Protein AF-0000000072076679 (afdb_homodimer)

Organism: Scandinavium goeteborgense (NCBI:txid1851514)

Solvent-accessible surface area (backbone atoms only — not comparable to full-atom values): 30487 Å² total; per-residue (Å²): 136,85,80,49,72,66,34,44,50,46,48,55,37,23,62,75,61,26,24,54,64,56,26,11,64,75,67,74,43,52,48,67,55,41,51,47,36,43,50,50,49,25,59,75,69,73,44,69,40,55,42,76,56,87,90,35,47,38,72,35,74,55,28,60,63,41,46,55,54,42,52,28,50,52,51,51,52,50,47,60,63,27,70,78,35,90,63,51,61,70,43,38,39,28,17,11,53,71,46,38,30,68,47,42,28,55,41,50,32,58,49,34,72,78,38,72,82,52,52,70,46,54,41,62,41,42,24,49,57,28,52,51,33,25,72,66,62,73,32,65,35,22,36,30,45,42,89,68,82,55,86,61,45,44,66,40,83,72,43,82,44,46,48,38,41,34,30,21,71,84,39,69,65,71,65,64,83,56,43,58,67,59,58,10,70,38,36,29,43,40,54,34,90,56,26,24,64,34,55,48,42,46,63,76,45,49,70,71,26,74,78,54,37,81,61,44,59,32,76,42,72,60,28,48,53,38,22,19,52,52,64,60,28,32,36,70,42,48,46,81,78,45,42,67,37,48,74,72,49,60,27,35,77,52,72,64,93,59,77,84,49,67,46,52,26,24,39,33,29,32,68,64,56,69,81,46,70,52,53,53,53,53,52,55,55,64,66,121,133,86,80,48,72,64,33,43,52,46,46,55,37,24,62,75,60,26,24,55,63,55,26,9,65,75,67,73,43,50,48,67,55,38,50,47,36,44,50,50,48,24,58,76,70,72,44,68,39,56,42,76,55,86,89,34,47,39,70,35,74,57,28,60,64,43,45,55,56,43,52,29,50,53,50,52,50,51,46,58,61,28,71,79,35,91,63,54,63,70,44,38,38,27,18,12,52,70,45,35,29,68,47,42,28,55,40,49,33,58,49,34,73,78,38,71,82,50,51,72,45,55,41,61,41,42,23,49,56,28,53,51,34,24,72,66,63,73,32,66,34,23,37,29,45,43,89,69,82,54,86,61,45,43,66,40,83,72,44,82,44,46,48,40,42,35,30,22,69,84,39,70,64,72,64,65,82,56,43,60,68,60,57,10,70,38,34,30,42,41,54,35,91,54,27,24,64,34,55,49,42,46,63,77,45,50,72,69,24,73,78,54,38,80,60,43,58,32,76,40,70,60,29,46,52,38,24,18,51,52,64,60,28,31,37,69,45,47,45,81,79,44,42,68,37,49,74,72,48,57,27,35,78,52,73,64,92,59,76,85,49,65,45,50,26,24,38,33,29,32,66,67,56,68,80,45,70,53,51,52,55,52,51,56,56,64,67,120

Structure (mmCIF, N/CA/C/O backbone):
data_AF-0000000072076679-model_v1
#
loop_
_entity.id
_entity.type
_entity.pdbx_description
1 polymer 'DNA-binding transcriptional LysR family regulator'
#
loop_
_atom_site.group_PDB
_atom_site.id
_atom_site.type_symbol
_atom_site.label_atom_id
_atom_site.label_alt_id
_atom_site.label_comp_id
_atom_site.label_asym_id
_atom_site.label_entity_id
_atom_site.label_seq_id
_atom_site.pdbx_PDB_ins_code
_atom_site.Cartn_x
_atom_site.Cartn_y
_atom_site.Cartn_z
_atom_site.occupancy
_atom_site.B_iso_or_equiv
_atom_site.auth_seq_id
_atom_site.auth_comp_id
_atom_site.auth_asym_id
_atom_site.auth_atom_id
_atom_site.pdbx_PDB_model_num
ATOM 1 N N . MET A 1 1 ? 40.096 22.362 -7.367 1 46.12 1 MET A N 1
ATOM 2 C CA . MET A 1 1 ? 38.741 22.117 -6.881 1 46.12 1 MET A CA 1
ATOM 3 C C . MET A 1 1 ? 38.744 21.083 -5.76 1 46.12 1 MET A C 1
ATOM 5 O O . MET A 1 1 ? 39.284 19.987 -5.921 1 46.12 1 MET A O 1
ATOM 9 N N . HIS A 1 2 ? 38.672 21.512 -4.499 1 78.72 2 HIS A N 1
ATOM 10 C CA . HIS A 1 2 ? 39.09 20.744 -3.331 1 78.72 2 HIS A CA 1
ATOM 11 C C . HIS A 1 2 ? 37.897 20.078 -2.653 1 78.72 2 HIS A C 1
ATOM 13 O O . HIS A 1 2 ? 37.918 19.841 -1.443 1 78.72 2 HIS A O 1
ATOM 19 N N . ILE A 1 3 ? 36.894 19.912 -3.435 1 84.89 3 ILE A N 1
ATOM 20 C CA . ILE A 1 3 ? 35.73 19.278 -2.827 1 84.89 3 ILE A CA 1
ATOM 21 C C . ILE A 1 3 ? 36.02 17.8 -2.574 1 84.89 3 ILE A C 1
ATOM 23 O O . ILE A 1 3 ? 36.588 17.117 -3.43 1 84.89 3 ILE A O 1
ATOM 27 N N . THR A 1 4 ? 35.729 17.327 -1.39 1 87.14 4 THR A N 1
ATOM 28 C CA . THR A 1 4 ? 36.003 15.942 -1.02 1 87.14 4 THR A CA 1
ATOM 29 C C . THR A 1 4 ? 34.719 15.118 -1.025 1 87.14 4 THR A C 1
ATOM 31 O O . THR A 1 4 ? 33.62 15.67 -0.947 1 87.14 4 THR A O 1
ATOM 34 N N . LEU A 1 5 ? 34.908 13.764 -1.071 1 88.22 5 LEU A N 1
ATOM 35 C CA . LEU A 1 5 ? 33.774 12.85 -0.983 1 88.22 5 LEU A CA 1
ATOM 36 C C . LEU A 1 5 ? 33.074 12.981 0.365 1 88.22 5 LEU A C 1
ATOM 38 O O . LEU A 1 5 ? 31.847 12.885 0.444 1 88.22 5 LEU A O 1
ATOM 42 N N . ARG A 1 6 ? 33.818 13.285 1.35 1 88.87 6 ARG A N 1
ATOM 43 C CA . ARG A 1 6 ? 33.268 13.429 2.695 1 88.87 6 ARG A CA 1
ATOM 44 C C . ARG A 1 6 ? 32.334 14.632 2.779 1 88.87 6 ARG A C 1
ATOM 46 O O . ARG A 1 6 ? 31.28 14.562 3.413 1 88.87 6 ARG A O 1
ATOM 53 N N . GLN A 1 7 ? 32.713 15.64 2.134 1 90.31 7 GLN A N 1
ATOM 54 C CA . GLN A 1 7 ? 31.872 16.832 2.111 1 90.31 7 GLN A CA 1
ATOM 55 C C . GLN A 1 7 ? 30.552 16.56 1.395 1 90.31 7 GLN A C 1
ATOM 57 O O . GLN A 1 7 ? 29.492 16.996 1.85 1 90.31 7 GLN A O 1
ATOM 62 N N . LEU A 1 8 ? 30.664 15.821 0.334 1 90.63 8 LEU A N 1
ATOM 63 C CA . LEU A 1 8 ? 29.468 15.469 -0.424 1 90.63 8 LEU A CA 1
ATOM 64 C C . LEU A 1 8 ? 28.572 14.532 0.379 1 90.63 8 LEU A C 1
ATOM 66 O O . LEU A 1 8 ? 27.345 14.656 0.341 1 90.63 8 LEU A O 1
ATOM 70 N N . GLU A 1 9 ? 29.093 13.648 1.13 1 92.21 9 GLU A N 1
ATOM 71 C CA . GLU A 1 9 ? 28.342 12.746 1.998 1 92.21 9 GLU A CA 1
ATOM 72 C C . GLU A 1 9 ? 27.596 13.518 3.083 1 92.21 9 GLU A C 1
ATOM 74 O O . GLU A 1 9 ? 26.427 13.237 3.36 1 92.21 9 GLU A O 1
ATOM 79 N N . VAL A 1 10 ? 28.315 14.43 3.664 1 92.79 10 VAL A N 1
ATOM 80 C CA . VAL A 1 10 ? 27.741 15.248 4.727 1 92.79 10 VAL A CA 1
ATOM 81 C C . VAL A 1 10 ? 26.571 16.063 4.178 1 92.79 10 VAL A C 1
ATOM 83 O O . VAL A 1 10 ? 25.494 16.094 4.777 1 92.79 10 VAL A O 1
ATOM 86 N N . PHE A 1 11 ? 26.779 16.626 3.066 1 93.64 11 PHE A N 1
ATOM 87 C CA . PHE A 1 11 ? 25.743 17.415 2.41 1 93.64 11 PHE A CA 1
ATOM 88 C C . PHE A 1 11 ? 24.507 16.566 2.139 1 93.64 11 PHE A C 1
ATOM 90 O O . PHE A 1 11 ? 23.391 16.956 2.487 1 93.64 11 PHE A O 1
ATOM 97 N N . ALA A 1 12 ? 24.709 15.425 1.488 1 91.92 12 ALA A N 1
ATOM 98 C CA . ALA A 1 12 ? 23.602 14.546 1.12 1 91.92 12 ALA A CA 1
ATOM 99 C C . ALA A 1 12 ? 22.832 14.088 2.355 1 91.92 12 ALA A C 1
ATOM 101 O O . ALA A 1 12 ? 21.6 14.045 2.346 1 91.92 12 ALA A O 1
ATOM 102 N N . GLU A 1 13 ? 23.506 13.824 3.457 1 92.32 13 GLU A N 1
ATOM 103 C CA . GLU A 1 13 ? 22.865 13.332 4.672 1 92.32 13 GLU A CA 1
ATOM 104 C C . GLU A 1 13 ? 22.087 14.442 5.374 1 92.32 13 GLU A C 1
ATOM 106 O O . GLU A 1 13 ? 21.013 14.2 5.927 1 92.32 13 GLU A O 1
ATOM 111 N N . VAL A 1 14 ? 22.658 15.614 5.324 1 92.36 14 VAL A N 1
ATOM 112 C CA . VAL A 1 14 ? 21.96 16.752 5.914 1 92.36 14 VAL A CA 1
ATOM 113 C C . VAL A 1 14 ? 20.674 17.028 5.138 1 92.36 14 VAL A C 1
ATOM 115 O O . VAL A 1 14 ? 19.643 17.356 5.729 1 92.36 14 VAL A O 1
ATOM 118 N N . LEU A 1 15 ? 20.819 16.905 3.842 1 90.62 15 LEU A N 1
ATOM 119 C CA . LEU A 1 15 ? 19.639 17.119 3.011 1 90.62 15 LEU A CA 1
ATOM 120 C C . LEU A 1 15 ? 18.559 16.089 3.325 1 90.62 15 LEU A C 1
ATOM 122 O O . LEU A 1 15 ? 17.384 16.436 3.459 1 90.62 15 LEU A O 1
ATOM 126 N N . LYS A 1 16 ? 18.879 14.905 3.473 1 86.11 16 LYS A N 1
ATOM 127 C CA . LYS A 1 16 ? 17.952 13.81 3.741 1 86.11 16 LYS A CA 1
ATOM 128 C C . LYS A 1 16 ? 17.311 13.958 5.118 1 86.11 16 LYS A C 1
ATOM 130 O O . LYS A 1 16 ? 16.102 13.765 5.269 1 86.11 16 LYS A O 1
ATOM 135 N N . SER A 1 17 ? 18.127 14.372 6.067 1 85.26 17 SER A N 1
ATOM 136 C CA . SER A 1 17 ? 17.681 14.356 7.457 1 85.26 17 SER A CA 1
ATOM 137 C C . SER A 1 17 ? 17.13 15.714 7.876 1 85.26 17 SER A C 1
ATOM 139 O O . SER A 1 17 ? 16.417 15.819 8.876 1 85.26 17 SER A O 1
ATOM 141 N N . GLY A 1 18 ? 17.549 16.765 7.217 1 86.26 18 GLY A N 1
ATOM 142 C CA . GLY A 1 18 ? 17.141 18.127 7.523 1 86.26 18 GLY A CA 1
ATOM 143 C C . GLY A 1 18 ? 17.827 18.694 8.752 1 86.26 18 GLY A C 1
ATOM 144 O O . GLY A 1 18 ? 17.386 19.703 9.306 1 86.26 18 GLY A O 1
ATOM 145 N N . SER A 1 19 ? 18.866 17.92 9.202 1 89.22 19 SER A N 1
ATOM 146 C CA . SER A 1 19 ? 19.5 18.316 10.456 1 89.22 19 SER A CA 1
ATOM 147 C C . SER A 1 19 ? 20.966 17.9 10.49 1 89.22 19 SER A C 1
ATOM 149 O O . SER A 1 19 ? 21.316 16.803 10.051 1 89.22 19 SER A O 1
ATOM 151 N N . THR A 1 20 ? 21.751 18.851 11.054 1 90.01 20 THR A N 1
ATOM 152 C CA . THR A 1 20 ? 23.164 18.532 11.22 1 90.01 20 THR A CA 1
ATOM 153 C C . THR A 1 20 ? 23.361 17.508 12.334 1 90.01 20 THR A C 1
ATOM 155 O O . THR A 1 20 ? 24.232 16.641 12.242 1 90.01 20 THR A O 1
ATOM 158 N N . THR A 1 21 ? 22.492 17.584 13.26 1 89.46 21 THR A N 1
ATOM 159 C CA . THR A 1 21 ? 22.575 16.649 14.376 1 89.46 21 THR A CA 1
ATOM 160 C C . THR A 1 21 ? 22.243 15.231 13.92 1 89.46 21 THR A C 1
ATOM 162 O O . THR A 1 21 ? 22.964 14.285 14.243 1 89.46 21 THR A O 1
ATOM 165 N N . GLN A 1 22 ? 21.259 15.107 13.157 1 88.78 22 GLN A N 1
ATOM 166 C CA . GLN A 1 22 ? 20.872 13.788 12.669 1 88.78 22 GLN A CA 1
ATOM 167 C C . GLN A 1 22 ? 21.909 13.235 11.696 1 88.78 22 GLN A C 1
ATOM 169 O O . GLN A 1 22 ? 22.227 12.044 11.731 1 88.78 22 GLN A O 1
ATOM 174 N N . ALA A 1 23 ? 22.397 14.097 10.922 1 91.07 23 ALA A N 1
ATOM 175 C CA . ALA A 1 23 ? 23.426 13.684 9.971 1 91.07 23 ALA A CA 1
ATOM 176 C C . ALA A 1 23 ? 24.673 13.184 10.695 1 91.07 23 ALA A C 1
ATOM 178 O O . ALA A 1 23 ? 25.316 12.231 10.25 1 91.07 23 ALA A O 1
ATOM 179 N N . SER A 1 24 ? 24.999 13.816 11.795 1 92.07 24 SER A N 1
ATOM 180 C CA . SER A 1 24 ? 26.168 13.409 12.568 1 92.07 24 SER A CA 1
ATOM 181 C C . SER A 1 24 ? 26.008 11.992 13.108 1 92.07 24 SER A C 1
ATOM 183 O O . SER A 1 24 ? 26.961 11.21 13.108 1 92.07 24 SER A O 1
ATOM 185 N N . GLN A 1 25 ? 24.856 11.61 13.503 1 88.77 25 GLN A N 1
ATOM 186 C CA . GLN A 1 25 ? 24.569 10.269 14.001 1 88.77 25 GLN A CA 1
ATOM 187 C C . GLN A 1 25 ? 24.672 9.234 12.885 1 88.77 25 GLN A C 1
ATOM 189 O O . GLN A 1 25 ? 25.303 8.189 13.056 1 88.77 25 GLN A O 1
ATOM 194 N N . MET A 1 26 ? 24.211 9.642 11.758 1 85.93 26 MET A N 1
ATOM 195 C CA . MET A 1 26 ? 24.165 8.707 10.637 1 85.93 26 MET A CA 1
ATOM 196 C C . MET A 1 26 ? 25.56 8.473 10.066 1 85.93 26 MET A C 1
ATOM 198 O O . MET A 1 26 ? 25.879 7.366 9.63 1 85.93 26 MET A O 1
ATOM 202 N N . LEU A 1 27 ? 26.363 9.487 10.136 1 89.99 27 LEU A N 1
ATOM 203 C CA . LEU A 1 27 ? 27.675 9.421 9.501 1 89.99 27 LEU A CA 1
ATOM 204 C C . LEU A 1 27 ? 28.757 9.087 10.521 1 89.99 27 LEU A C 1
ATOM 206 O O . LEU A 1 27 ? 29.93 8.95 10.167 1 89.99 27 LEU A O 1
ATOM 210 N N . SER A 1 28 ? 28.299 8.975 11.824 1 90.39 28 SER A N 1
ATOM 211 C CA . SER A 1 28 ? 29.245 8.731 12.908 1 90.39 28 SER A CA 1
ATOM 212 C C . SER A 1 28 ? 30.319 9.812 12.958 1 90.39 28 SER A C 1
ATOM 214 O O . SER A 1 28 ? 31.512 9.506 13.029 1 90.39 28 SER A O 1
ATOM 216 N N . LEU A 1 29 ? 29.875 11.065 12.823 1 89.35 29 LEU A N 1
ATOM 217 C CA . LEU A 1 29 ? 30.707 12.257 12.943 1 89.35 29 LEU A CA 1
ATOM 218 C C . LEU A 1 29 ? 30.187 13.175 14.044 1 89.35 29 LEU A C 1
ATOM 220 O O . LEU A 1 29 ? 29.027 13.069 14.449 1 89.35 29 LEU A O 1
ATOM 224 N N . SER A 1 30 ? 31.029 13.935 14.55 1 90.63 30 SER A N 1
ATOM 225 C CA . SER A 1 30 ? 30.557 14.963 15.471 1 90.63 30 SER A CA 1
ATOM 226 C C . SER A 1 30 ? 29.735 16.022 14.744 1 90.63 30 SER A C 1
ATOM 228 O O . SER A 1 30 ? 29.919 16.242 13.545 1 90.63 30 SER A O 1
ATOM 230 N N . GLN A 1 31 ? 28.87 16.568 15.477 1 91.34 31 GLN A N 1
ATOM 231 C CA . GLN A 1 31 ? 28.058 17.636 14.904 1 91.34 31 GLN A CA 1
ATOM 232 C C . GLN A 1 31 ? 28.933 18.77 14.376 1 91.34 31 GLN A C 1
ATOM 234 O O . GLN A 1 31 ? 28.637 19.356 13.333 1 91.34 31 GLN A O 1
ATOM 239 N N . SER A 1 32 ? 30.012 19.056 15.081 1 92.33 32 SER A N 1
ATOM 240 C CA . SER A 1 32 ? 30.928 20.11 14.656 1 92.33 32 SER A CA 1
ATOM 241 C C . SER A 1 32 ? 31.622 19.745 13.348 1 92.33 32 SER A C 1
ATOM 243 O O . SER A 1 32 ? 31.829 20.604 12.488 1 92.33 32 SER A O 1
ATOM 245 N N . ALA A 1 33 ? 31.963 18.507 13.193 1 91.09 33 ALA A N 1
ATOM 246 C CA . ALA A 1 33 ? 32.601 18.037 11.966 1 91.09 33 ALA A CA 1
ATOM 247 C C . ALA A 1 33 ? 31.647 18.137 10.779 1 91.09 33 ALA A C 1
ATOM 249 O O . ALA A 1 33 ? 32.051 18.531 9.682 1 91.09 33 ALA A O 1
ATOM 250 N N . VAL A 1 34 ? 30.42 17.788 11.035 1 94.29 34 VAL A N 1
ATOM 251 C CA . VAL A 1 34 ? 29.398 17.877 9.997 1 94.29 34 VAL A CA 1
ATOM 252 C C . VAL A 1 34 ? 29.191 19.337 9.6 1 94.29 34 VAL A C 1
ATOM 254 O O . VAL A 1 34 ? 29.164 19.666 8.412 1 94.29 34 VAL A O 1
ATOM 257 N N . SER A 1 35 ? 29.088 20.224 10.563 1 93.7 35 SER A N 1
ATOM 258 C CA . SER A 1 35 ? 28.891 21.646 10.302 1 93.7 35 SER A CA 1
ATOM 259 C C . SER A 1 35 ? 30.084 22.244 9.565 1 93.7 35 SER A C 1
ATOM 261 O O . SER A 1 35 ? 29.913 23.032 8.632 1 93.7 35 SER A O 1
ATOM 263 N N . ALA A 1 36 ? 31.215 21.825 9.952 1 93.22 36 ALA A N 1
ATOM 264 C CA . ALA A 1 36 ? 32.437 22.329 9.331 1 93.22 36 ALA A CA 1
ATOM 265 C C . ALA A 1 36 ? 32.538 21.878 7.876 1 93.22 36 ALA A C 1
ATOM 267 O O . ALA A 1 36 ? 32.911 22.664 7.001 1 93.22 36 ALA A O 1
ATOM 268 N N . ALA A 1 37 ? 32.295 20.66 7.72 1 93.04 37 ALA A N 1
ATOM 269 C CA . ALA A 1 37 ? 32.351 20.106 6.369 1 93.04 37 ALA A CA 1
ATOM 270 C C . ALA A 1 37 ? 31.378 20.826 5.44 1 93.04 37 ALA A C 1
ATOM 272 O O . ALA A 1 37 ? 31.716 21.134 4.295 1 93.04 37 ALA A O 1
ATOM 273 N N . LEU A 1 38 ? 30.227 21.109 5.923 1 93.57 38 LEU A N 1
ATOM 274 C CA . LEU A 1 38 ? 29.206 21.791 5.135 1 93.57 38 LEU A CA 1
ATOM 275 C C . LEU A 1 38 ? 29.609 23.235 4.857 1 93.57 38 LEU A C 1
ATOM 277 O O . LEU A 1 38 ? 29.463 23.719 3.732 1 93.57 38 LEU A O 1
ATOM 281 N N . THR A 1 39 ? 30.082 23.869 5.875 1 93.26 39 THR A N 1
ATOM 282 C CA . THR A 1 39 ? 30.537 25.247 5.732 1 93.26 39 THR A CA 1
ATOM 283 C C . THR A 1 39 ? 31.686 25.337 4.732 1 93.26 39 THR A C 1
ATOM 285 O O . THR A 1 39 ? 31.729 26.253 3.908 1 93.26 39 THR A O 1
ATOM 288 N N . ASP A 1 40 ? 32.555 24.396 4.846 1 91.54 40 ASP A N 1
ATOM 289 C CA . ASP A 1 40 ? 33.688 24.357 3.928 1 91.54 40 ASP A CA 1
ATOM 290 C C . ASP A 1 40 ? 33.222 24.144 2.489 1 91.54 40 ASP A C 1
ATOM 292 O O . ASP A 1 40 ? 33.712 24.802 1.569 1 91.54 40 ASP A O 1
ATOM 296 N N . LEU A 1 41 ? 32.336 23.25 2.304 1 92.57 41 LEU A N 1
ATOM 297 C CA . LEU A 1 41 ? 31.782 22.977 0.983 1 92.57 41 LEU A CA 1
ATOM 298 C C . LEU A 1 41 ? 31.116 24.221 0.405 1 92.57 41 LEU A C 1
ATOM 300 O O . LEU A 1 41 ? 31.369 24.589 -0.745 1 92.57 41 LEU A O 1
ATOM 304 N N . GLU A 1 42 ? 30.294 24.89 1.245 1 93.88 42 GLU A N 1
ATOM 305 C CA . GLU A 1 42 ? 29.613 26.11 0.821 1 93.88 42 GLU A CA 1
ATOM 306 C C . GLU A 1 42 ? 30.612 27.224 0.52 1 93.88 42 GLU A C 1
ATOM 308 O O . GLU A 1 42 ? 30.436 27.981 -0.437 1 93.88 42 GLU A O 1
ATOM 313 N N . GLY A 1 43 ? 31.599 27.234 1.304 1 91.61 43 GLY A N 1
ATOM 314 C CA . GLY A 1 43 ? 32.665 28.194 1.068 1 91.61 43 GLY A CA 1
ATOM 315 C C . GLY A 1 43 ? 33.369 27.988 -0.26 1 91.61 43 GLY A C 1
ATOM 316 O O . GLY A 1 43 ? 33.611 28.947 -0.996 1 91.61 43 GLY A O 1
ATOM 317 N N . GLN A 1 44 ? 33.669 26.772 -0.541 1 88.72 44 GLN A N 1
ATOM 318 C CA . GLN A 1 44 ? 34.352 26.445 -1.788 1 88.72 44 GLN A CA 1
ATOM 319 C C . GLN A 1 44 ? 33.465 26.74 -2.994 1 88.72 44 GLN A C 1
ATOM 321 O O . GLN A 1 44 ? 33.954 27.17 -4.041 1 88.72 44 GLN A O 1
ATOM 326 N N . LEU A 1 45 ? 32.182 26.541 -2.817 1 89.99 45 LEU A N 1
ATOM 327 C CA . LEU A 1 45 ? 31.235 26.727 -3.911 1 89.99 45 LEU A CA 1
ATOM 328 C C . LEU A 1 45 ? 30.786 28.182 -3.999 1 89.99 45 LEU A C 1
ATOM 330 O O . LEU A 1 45 ? 30.229 28.603 -5.016 1 89.99 45 LEU A O 1
ATOM 334 N N . GLY A 1 46 ? 30.96 28.947 -2.907 1 91.51 46 GLY A N 1
ATOM 335 C CA . GLY A 1 46 ? 30.619 30.361 -2.879 1 91.51 46 GLY A CA 1
ATOM 336 C C . GLY A 1 46 ? 29.131 30.612 -2.716 1 91.51 46 GLY A C 1
ATOM 337 O O . GLY A 1 46 ? 28.643 31.702 -3.021 1 91.51 46 GLY A O 1
ATOM 338 N N . VAL A 1 47 ? 28.413 29.561 -2.41 1 92.71 47 VAL A N 1
ATOM 339 C CA . VAL A 1 47 ? 26.972 29.677 -2.211 1 92.71 47 VAL A CA 1
ATOM 340 C C . VAL A 1 47 ? 26.553 28.865 -0.988 1 92.71 47 VAL A C 1
ATOM 342 O O . VAL A 1 47 ? 27.25 27.931 -0.586 1 92.71 47 VAL A O 1
ATOM 345 N N . GLN A 1 48 ? 25.421 29.231 -0.453 1 93.41 48 GLN A N 1
ATOM 346 C CA . GLN A 1 48 ? 24.774 28.399 0.556 1 93.41 48 GLN A CA 1
ATOM 347 C C . GLN A 1 48 ? 23.896 27.331 -0.091 1 93.41 48 GLN A C 1
ATOM 349 O O . GLN A 1 48 ? 23.271 27.577 -1.124 1 93.41 48 GLN A O 1
ATOM 354 N N . LEU A 1 49 ? 23.907 26.25 0.603 1 93.68 49 LEU A N 1
ATOM 355 C CA . LEU A 1 49 ? 23.158 25.134 0.034 1 93.68 49 LEU A CA 1
ATOM 356 C C . LEU A 1 49 ? 21.838 24.934 0.771 1 93.68 49 LEU A C 1
ATOM 358 O O . LEU A 1 49 ? 20.941 24.249 0.273 1 93.68 49 LEU A O 1
ATOM 362 N N . PHE A 1 50 ? 21.763 25.514 1.988 1 93.77 50 PHE A N 1
ATOM 363 C CA . PHE A 1 50 ? 20.574 25.387 2.822 1 93.77 50 PHE A CA 1
ATOM 364 C C . PHE A 1 50 ? 20.127 26.749 3.339 1 93.77 50 PHE A C 1
ATOM 366 O O . PHE A 1 50 ? 20.954 27.632 3.572 1 93.77 50 PHE A O 1
ATOM 373 N N . ASP A 1 51 ? 18.857 26.832 3.503 1 89.55 51 ASP A N 1
ATOM 374 C CA . ASP A 1 51 ? 18.269 27.934 4.26 1 89.55 51 ASP A CA 1
ATOM 375 C C . ASP A 1 51 ? 17.843 27.477 5.653 1 89.55 51 ASP A C 1
ATOM 377 O O . ASP A 1 51 ? 17.464 26.319 5.843 1 89.55 51 ASP A O 1
ATOM 381 N N . ARG A 1 52 ? 18.1 28.278 6.543 1 82.06 52 ARG A N 1
ATOM 382 C CA . ARG A 1 52 ? 17.719 27.942 7.911 1 82.06 52 ARG A CA 1
ATOM 383 C C . ARG A 1 52 ? 16.301 28.414 8.216 1 82.06 52 ARG A C 1
ATOM 385 O O . ARG A 1 52 ? 15.961 29.574 7.97 1 82.06 52 ARG A O 1
ATOM 392 N N . VAL A 1 53 ? 15.552 27.531 8.547 1 76.65 53 VAL A N 1
ATOM 393 C CA . VAL A 1 53 ? 14.202 27.808 9.025 1 76.65 53 VAL A CA 1
ATOM 394 C C . VAL A 1 53 ? 14.051 27.314 10.462 1 76.65 53 VAL A C 1
ATOM 396 O O . VAL A 1 53 ? 13.754 26.139 10.693 1 76.65 53 VAL A O 1
ATOM 399 N N . GLY A 1 54 ? 14.134 28.189 11.418 1 72.03 54 GLY A N 1
ATOM 400 C CA . GLY A 1 54 ? 14.234 27.749 12.8 1 72.03 54 GLY A CA 1
ATOM 401 C C . GLY A 1 54 ? 15.458 26.892 13.066 1 72.03 54 GLY A C 1
ATOM 402 O O . GLY A 1 54 ? 16.585 27.308 12.789 1 72.03 54 GLY A O 1
ATOM 403 N N . LYS A 1 55 ? 15.135 25.713 13.559 1 71.82 55 LYS A N 1
ATOM 404 C CA . LYS A 1 55 ? 16.227 24.79 13.853 1 71.82 55 LYS A CA 1
ATOM 405 C C . LYS A 1 55 ? 16.449 23.816 12.7 1 71.82 55 LYS A C 1
ATOM 407 O O . LYS A 1 55 ? 17.368 22.995 12.742 1 71.82 55 LYS A O 1
ATOM 412 N N . ARG A 1 56 ? 15.693 23.993 11.587 1 77.41 56 ARG A N 1
ATOM 413 C CA . ARG A 1 56 ? 15.787 23.02 10.504 1 77.41 56 ARG A CA 1
ATOM 414 C C . ARG A 1 56 ? 16.521 23.606 9.302 1 77.41 56 ARG A C 1
ATOM 416 O O . ARG A 1 56 ? 16.365 24.788 8.989 1 77.41 56 ARG A O 1
ATOM 423 N N . LEU A 1 57 ? 17.276 22.85 8.67 1 85.12 57 LEU A N 1
ATOM 424 C CA . LEU A 1 57 ? 17.937 23.168 7.409 1 85.12 57 LEU A CA 1
ATOM 425 C C . LEU A 1 57 ? 17.097 22.706 6.223 1 85.12 57 LEU A C 1
ATOM 427 O O . LEU A 1 57 ? 16.751 21.526 6.123 1 85.12 57 LEU A O 1
ATOM 431 N N . VAL A 1 58 ? 16.729 23.72 5.383 1 86.85 58 VAL A N 1
ATOM 432 C CA . VAL A 1 58 ? 15.953 23.396 4.191 1 86.85 58 VAL A CA 1
ATOM 433 C C . VAL A 1 58 ? 16.799 23.633 2.943 1 86.85 58 VAL A C 1
ATOM 435 O O . VAL A 1 58 ? 17.384 24.706 2.776 1 86.85 58 VAL A O 1
ATOM 438 N N . VAL A 1 59 ? 16.823 22.622 2.109 1 87.51 59 VAL A N 1
ATOM 439 C CA . VAL A 1 59 ? 17.64 22.698 0.902 1 87.51 59 VAL A CA 1
ATOM 440 C C . VAL A 1 59 ? 17.126 23.816 -0.002 1 87.51 59 VAL A C 1
ATOM 442 O O . VAL A 1 59 ? 15.915 24.002 -0.141 1 87.51 59 VAL A O 1
ATOM 445 N N . ASN A 1 60 ? 17.999 24.692 -0.467 1 88.23 60 ASN A N 1
ATOM 446 C CA . ASN A 1 60 ? 17.603 25.763 -1.376 1 88.23 60 ASN A CA 1
ATOM 447 C C . ASN A 1 60 ? 17.883 25.397 -2.83 1 88.23 60 ASN A C 1
ATOM 449 O O . ASN A 1 60 ? 18.133 24.232 -3.145 1 88.23 60 ASN A O 1
ATOM 453 N N . GLU A 1 61 ? 17.834 26.299 -3.766 1 85.05 61 GLU A N 1
ATOM 454 C CA . GLU A 1 61 ? 17.96 26.041 -5.198 1 85.05 61 GLU A CA 1
ATOM 455 C C . GLU A 1 61 ? 19.342 25.491 -5.539 1 85.05 61 GLU A C 1
ATOM 457 O O . GLU A 1 61 ? 19.47 24.596 -6.377 1 85.05 61 GLU A O 1
ATOM 462 N N . HIS A 1 62 ? 20.324 26.004 -4.909 1 89.04 62 HIS A N 1
ATOM 463 C CA . HIS A 1 62 ? 21.685 25.543 -5.156 1 89.04 62 HIS A CA 1
ATOM 464 C C . HIS A 1 62 ? 21.882 24.115 -4.66 1 89.04 62 HIS A C 1
ATOM 466 O O . HIS A 1 62 ? 22.533 23.306 -5.325 1 89.04 62 HIS A O 1
ATOM 472 N N . GLY A 1 63 ? 21.326 23.851 -3.505 1 90.36 63 GLY A N 1
ATOM 473 C CA . GLY A 1 63 ? 21.385 22.492 -2.991 1 90.36 63 GLY A CA 1
ATOM 474 C C . GLY A 1 63 ? 20.66 21.489 -3.869 1 90.36 63 GLY A C 1
ATOM 475 O O . GLY A 1 63 ? 21.152 20.381 -4.092 1 90.36 63 GLY A O 1
ATOM 476 N N . ARG A 1 64 ? 19.613 21.905 -4.387 1 86.37 64 ARG A N 1
ATOM 477 C CA . ARG A 1 64 ? 18.83 21.042 -5.266 1 86.37 64 ARG A CA 1
ATOM 478 C C . ARG A 1 64 ? 19.597 20.725 -6.546 1 86.37 64 ARG A C 1
ATOM 480 O O . ARG A 1 64 ? 19.502 19.615 -7.074 1 86.37 64 ARG A O 1
ATOM 487 N N . LEU A 1 65 ? 20.345 21.678 -6.99 1 85.35 65 LEU A N 1
ATOM 488 C CA . LEU A 1 65 ? 21.147 21.487 -8.193 1 85.35 65 LEU A CA 1
ATOM 489 C C . LEU A 1 65 ? 22.331 20.566 -7.917 1 85.35 65 LEU A C 1
ATOM 491 O O . LEU A 1 65 ? 22.696 19.746 -8.763 1 85.35 65 LEU A O 1
ATOM 495 N N . LEU A 1 66 ? 22.818 20.641 -6.768 1 88.72 66 LEU A N 1
ATOM 496 C CA . LEU A 1 66 ? 24.021 19.888 -6.434 1 88.72 66 LEU A CA 1
ATOM 497 C C . LEU A 1 66 ? 23.679 18.444 -6.084 1 88.72 66 LEU A C 1
ATOM 499 O O . LEU A 1 66 ? 24.476 17.535 -6.33 1 88.72 66 LEU A O 1
ATOM 503 N N . TYR A 1 67 ? 22.508 18.248 -5.566 1 89.56 67 TYR A N 1
ATOM 504 C CA . TYR A 1 67 ? 22.175 16.986 -4.916 1 89.56 67 TYR A CA 1
ATOM 505 C C . TYR A 1 67 ? 22.31 15.82 -5.888 1 89.56 67 TYR A C 1
ATOM 507 O O . TYR A 1 67 ? 23.049 14.867 -5.625 1 89.56 67 TYR A O 1
ATOM 515 N N . PRO A 1 68 ? 21.748 15.927 -7.073 1 83.37 68 PRO A N 1
ATOM 516 C CA . PRO A 1 68 ? 21.868 14.79 -7.989 1 83.37 68 PRO A CA 1
ATOM 517 C C . PRO A 1 68 ? 23.312 14.512 -8.399 1 83.37 68 PRO A C 1
ATOM 519 O O . PRO A 1 68 ? 23.707 13.351 -8.532 1 83.37 68 PRO A O 1
ATOM 522 N N . ARG A 1 69 ? 24.035 15.445 -8.551 1 84.41 69 ARG A N 1
ATOM 523 C CA . ARG A 1 69 ? 25.428 15.293 -8.956 1 84.41 69 ARG A CA 1
ATOM 524 C C . ARG A 1 69 ? 26.269 14.716 -7.822 1 84.41 69 ARG A C 1
ATOM 526 O O . ARG A 1 69 ? 27.166 13.904 -8.058 1 84.41 69 ARG A O 1
ATOM 533 N N . ALA A 1 70 ? 25.97 15.212 -6.621 1 88.89 70 ALA A N 1
ATOM 534 C CA . ALA A 1 70 ? 26.665 14.681 -5.451 1 88.89 70 ALA A CA 1
ATOM 535 C C . ALA A 1 70 ? 26.416 13.184 -5.297 1 88.89 70 ALA A C 1
ATOM 537 O O . ALA A 1 70 ? 27.353 12.41 -5.087 1 88.89 70 ALA A O 1
ATOM 538 N N . LEU A 1 71 ? 25.197 12.82 -5.5 1 86.63 71 LEU A N 1
ATOM 539 C CA . LEU A 1 71 ? 24.842 11.411 -5.363 1 86.63 71 LEU A CA 1
ATOM 540 C C . LEU A 1 71 ? 25.52 10.573 -6.441 1 86.63 71 LEU A C 1
ATOM 542 O O . LEU A 1 71 ? 26.036 9.489 -6.158 1 86.63 71 LEU A O 1
ATOM 546 N N . ALA A 1 72 ? 25.492 11.078 -7.617 1 81.46 72 ALA A N 1
ATOM 547 C CA . ALA A 1 72 ? 26.138 10.363 -8.715 1 81.46 72 ALA A CA 1
ATOM 548 C C . ALA A 1 72 ? 27.63 10.184 -8.45 1 81.46 72 ALA A C 1
ATOM 550 O O . ALA A 1 72 ? 28.182 9.106 -8.683 1 81.46 72 ALA A O 1
ATOM 551 N N . THR A 1 73 ? 28.215 11.198 -7.974 1 82.97 73 THR A N 1
ATOM 552 C CA . THR A 1 73 ? 29.643 11.162 -7.68 1 82.97 73 THR A CA 1
ATOM 553 C C . THR A 1 73 ? 29.94 10.166 -6.562 1 82.97 73 THR A C 1
ATOM 555 O O . THR A 1 73 ? 30.872 9.366 -6.668 1 82.97 73 THR A O 1
ATOM 558 N N . LEU A 1 74 ? 29.184 10.209 -5.541 1 84.82 74 LEU A N 1
ATOM 559 C CA . LEU A 1 74 ? 29.37 9.293 -4.42 1 84.82 74 LEU A CA 1
ATOM 560 C C . LEU A 1 74 ? 29.166 7.847 -4.86 1 84.82 74 LEU A C 1
ATOM 562 O O . LEU A 1 74 ? 29.907 6.956 -4.44 1 84.82 74 LEU A O 1
ATOM 566 N N . GLU A 1 75 ? 28.237 7.633 -5.683 1 79.71 75 GLU A N 1
ATOM 567 C CA . GLU A 1 75 ? 27.962 6.295 -6.2 1 79.71 75 GLU A CA 1
ATOM 568 C C . GLU A 1 75 ? 29.114 5.789 -7.063 1 79.71 75 GLU A C 1
ATOM 570 O O . GLU A 1 75 ? 29.502 4.623 -6.968 1 79.71 75 GLU A O 1
ATOM 575 N N . GLN A 1 76 ? 29.61 6.687 -7.829 1 76.67 76 GLN A N 1
ATOM 576 C CA . GLN A 1 76 ? 30.748 6.321 -8.665 1 76.67 76 GLN A CA 1
ATOM 577 C C . GLN A 1 76 ? 31.968 5.98 -7.814 1 76.67 76 GLN A C 1
ATOM 579 O O . GLN A 1 76 ? 32.706 5.043 -8.126 1 76.67 76 GLN A O 1
ATOM 584 N N . ALA A 1 77 ? 32.096 6.721 -6.763 1 77.24 77 ALA A N 1
ATOM 585 C CA . ALA A 1 77 ? 33.206 6.445 -5.855 1 77.24 77 ALA A CA 1
ATOM 586 C C . ALA A 1 77 ? 33.047 5.08 -5.193 1 77.24 77 ALA A C 1
ATOM 588 O O . ALA A 1 77 ? 34.013 4.322 -5.079 1 77.24 77 ALA A O 1
ATOM 589 N N . THR A 1 78 ? 31.89 4.838 -4.807 1 76.02 78 THR A N 1
ATOM 590 C CA . THR A 1 78 ? 31.6 3.546 -4.194 1 76.02 78 THR A CA 1
ATOM 591 C C . THR A 1 78 ? 31.847 2.411 -5.183 1 76.02 78 THR A C 1
ATOM 593 O O . THR A 1 78 ? 32.362 1.355 -4.808 1 76.02 78 THR A O 1
ATOM 596 N N . GLU A 1 79 ? 31.546 2.602 -6.383 1 72.04 79 GLU A N 1
ATOM 597 C CA . GLU A 1 79 ? 31.766 1.601 -7.422 1 72.04 79 GLU A CA 1
ATOM 598 C C . GLU A 1 79 ? 33.253 1.315 -7.607 1 72.04 79 GLU A C 1
ATOM 600 O O . GLU A 1 79 ? 33.645 0.172 -7.854 1 72.04 79 GLU A O 1
ATOM 605 N N . ILE A 1 80 ? 33.929 2.36 -7.521 1 68.35 80 ILE A N 1
ATOM 606 C CA . ILE A 1 80 ? 35.374 2.203 -7.645 1 68.35 80 ILE A CA 1
ATOM 607 C C . ILE A 1 80 ? 35.895 1.313 -6.519 1 68.35 80 ILE A C 1
ATOM 609 O O . ILE A 1 80 ? 36.715 0.422 -6.752 1 68.35 80 ILE A O 1
ATOM 613 N N . GLU A 1 81 ? 35.353 1.531 -5.358 1 68.45 81 GLU A N 1
ATOM 614 C CA . GLU A 1 81 ? 35.762 0.724 -4.213 1 68.45 81 GLU A CA 1
ATOM 615 C C . GLU A 1 81 ? 35.326 -0.729 -4.378 1 68.45 81 GLU A C 1
ATOM 617 O O . GLU A 1 81 ? 36.012 -1.645 -3.919 1 68.45 81 GLU A O 1
ATOM 622 N N . GLN A 1 82 ? 34.192 -0.818 -5.06 1 67.16 82 GLN A N 1
ATOM 623 C CA . GLN A 1 82 ? 33.584 -2.138 -5.19 1 67.16 82 GLN A CA 1
ATOM 624 C C . GLN A 1 82 ? 34.221 -2.927 -6.331 1 67.16 82 GLN A C 1
ATOM 626 O O . GLN A 1 82 ? 34.108 -4.154 -6.383 1 67.16 82 GLN A O 1
ATOM 631 N N . LEU A 1 83 ? 34.836 -2.189 -7.225 1 61.74 83 LEU A N 1
ATOM 632 C CA . LEU A 1 83 ? 35.494 -2.857 -8.343 1 61.74 83 LEU A CA 1
ATOM 633 C C . LEU A 1 83 ? 36.43 -3.954 -7.846 1 61.74 83 LEU A C 1
ATOM 635 O O . LEU A 1 83 ? 36.679 -4.93 -8.556 1 61.74 83 LEU A O 1
ATOM 639 N N . PHE A 1 84 ? 36.824 -3.78 -6.742 1 60.07 84 PHE A N 1
ATOM 640 C CA . PHE A 1 84 ? 37.83 -4.712 -6.249 1 60.07 84 PHE A CA 1
ATOM 641 C C . PHE A 1 84 ? 37.257 -5.592 -5.144 1 60.07 84 PHE A C 1
ATOM 643 O O . PHE A 1 84 ? 37.998 -6.306 -4.464 1 60.07 84 PHE A O 1
ATOM 650 N N . ARG A 1 85 ? 35.977 -5.209 -4.953 1 58.31 85 ARG A N 1
ATOM 651 C CA . ARG A 1 85 ? 35.296 -6.091 -4.011 1 58.31 85 ARG A CA 1
ATOM 652 C C . ARG A 1 85 ? 34.32 -7.015 -4.732 1 58.31 85 ARG A C 1
ATOM 654 O O . ARG A 1 85 ? 33.803 -6.67 -5.797 1 58.31 85 ARG A O 1
ATOM 661 N N . GLU A 1 86 ? 34.341 -8.185 -4.574 1 55.44 86 GLU A N 1
ATOM 662 C CA . GLU A 1 86 ? 33.432 -9.147 -5.192 1 55.44 86 GLU A CA 1
ATOM 663 C C . GLU A 1 86 ? 31.976 -8.741 -4.987 1 55.44 86 GLU A C 1
ATOM 665 O O . GLU A 1 86 ? 31.078 -9.277 -5.641 1 55.44 86 GLU A O 1
ATOM 670 N N . ASP A 1 87 ? 31.78 -7.995 -4.01 1 55.53 87 ASP A N 1
ATOM 671 C CA . ASP A 1 87 ? 30.418 -7.79 -3.526 1 55.53 87 ASP A CA 1
ATOM 672 C C . ASP A 1 87 ? 29.76 -6.602 -4.224 1 55.53 87 ASP A C 1
ATOM 674 O O . ASP A 1 87 ? 30.173 -5.456 -4.032 1 55.53 87 ASP A O 1
ATOM 678 N N . ASN A 1 88 ? 29.391 -6.869 -5.5 1 60.65 88 ASN A N 1
ATOM 679 C CA . ASN A 1 88 ? 28.716 -5.905 -6.364 1 60.65 88 ASN A CA 1
ATOM 680 C C . ASN A 1 88 ? 27.467 -5.334 -5.698 1 60.65 88 ASN A C 1
ATOM 682 O O . ASN A 1 88 ? 26.724 -6.061 -5.036 1 60.65 88 ASN A O 1
ATOM 686 N N . GLY A 1 89 ? 27.514 -4.139 -5.041 1 65.81 89 GLY A N 1
ATOM 687 C CA . GLY A 1 89 ? 26.707 -3.165 -4.324 1 65.81 89 GLY A CA 1
ATOM 688 C C . GLY A 1 89 ? 25.234 -3.526 -4.283 1 65.81 89 GLY A C 1
ATOM 689 O O . GLY A 1 89 ? 24.769 -4.351 -5.073 1 65.81 89 GLY A O 1
ATOM 690 N N . ALA A 1 90 ? 24.48 -3.078 -3.365 1 77.21 90 ALA A N 1
ATOM 691 C CA . ALA A 1 90 ? 23.046 -3.221 -3.129 1 77.21 90 ALA A CA 1
ATOM 692 C C . ALA A 1 90 ? 22.239 -2.492 -4.2 1 77.21 90 ALA A C 1
ATOM 694 O O . ALA A 1 90 ? 22.683 -1.474 -4.736 1 77.21 90 ALA A O 1
ATOM 695 N N . ILE A 1 91 ? 21.214 -3.139 -4.711 1 89.22 91 ILE A N 1
ATOM 696 C CA . ILE A 1 91 ? 20.312 -2.518 -5.676 1 89.22 91 ILE A CA 1
ATOM 697 C C . ILE A 1 91 ? 18.974 -2.212 -5.008 1 89.22 91 ILE A C 1
ATOM 699 O O . ILE A 1 91 ? 18.419 -3.056 -4.3 1 89.22 91 ILE A O 1
ATOM 703 N N . ARG A 1 92 ? 18.518 -0.985 -5.213 1 93.78 92 ARG A N 1
ATOM 704 C CA . ARG A 1 92 ? 17.219 -0.564 -4.7 1 93.78 92 ARG A CA 1
ATOM 705 C C . ARG A 1 92 ? 16.212 -0.394 -5.832 1 93.78 92 ARG A C 1
ATOM 707 O O . ARG A 1 92 ? 16.349 0.507 -6.662 1 93.78 92 ARG A O 1
ATOM 714 N N . VAL A 1 93 ? 15.164 -1.258 -5.788 1 96.12 93 VAL A N 1
ATOM 715 C CA . VAL A 1 93 ? 14.149 -1.263 -6.836 1 96.12 93 VAL A CA 1
ATOM 716 C C . VAL A 1 93 ? 12.798 -0.859 -6.25 1 96.12 93 VAL A C 1
ATOM 718 O O . VAL A 1 93 ? 12.409 -1.338 -5.182 1 96.12 93 VAL A O 1
ATOM 721 N N . TYR A 1 94 ? 12.135 0.094 -6.843 1 97.38 94 TYR A N 1
ATOM 722 C CA . TYR A 1 94 ? 10.753 0.433 -6.521 1 97.38 94 TYR A CA 1
ATOM 723 C C . TYR A 1 94 ? 9.834 0.162 -7.706 1 97.38 94 TYR A C 1
ATOM 725 O O . TYR A 1 94 ? 10.063 0.671 -8.806 1 97.38 94 TYR A O 1
ATOM 733 N N . ALA A 1 95 ? 8.806 -0.637 -7.47 1 97.53 95 ALA A N 1
ATOM 734 C CA . ALA A 1 95 ? 7.925 -1.029 -8.568 1 97.53 95 ALA A CA 1
ATOM 735 C C . ALA A 1 95 ? 6.461 -0.796 -8.207 1 97.53 95 ALA A C 1
ATOM 737 O O . ALA A 1 95 ? 6.084 -0.873 -7.035 1 97.53 95 ALA A O 1
ATOM 738 N N . SER A 1 96 ? 5.712 -0.515 -9.239 1 96.65 96 SER A N 1
ATOM 739 C CA . SER A 1 96 ? 4.268 -0.435 -9.047 1 96.65 96 SER A CA 1
ATOM 740 C C . SER A 1 96 ? 3.67 -1.81 -8.766 1 96.65 96 SER A C 1
ATOM 742 O O . SER A 1 96 ? 4.312 -2.833 -9.012 1 96.65 96 SER A O 1
ATOM 744 N N . SER A 1 97 ? 2.493 -1.779 -8.323 1 94.87 97 SER A N 1
ATOM 745 C CA . SER A 1 97 ? 1.875 -2.951 -7.711 1 94.87 97 SER A CA 1
ATOM 746 C C . SER A 1 97 ? 1.86 -4.134 -8.673 1 94.87 97 SER A C 1
ATOM 748 O O . SER A 1 97 ? 2.27 -5.24 -8.312 1 94.87 97 SER A O 1
ATOM 750 N N . THR A 1 98 ? 1.439 -3.979 -9.91 1 96.54 98 THR A N 1
ATOM 751 C CA . THR A 1 98 ? 1.385 -5.069 -10.877 1 96.54 98 THR A CA 1
ATOM 752 C C . THR A 1 98 ? 2.771 -5.673 -11.089 1 96.54 98 THR A C 1
ATOM 754 O O . THR A 1 98 ? 2.934 -6.894 -11.049 1 96.54 98 THR A O 1
ATOM 757 N N . ILE A 1 99 ? 3.74 -4.828 -11.216 1 97.13 99 ILE A N 1
ATOM 758 C CA . ILE A 1 99 ? 5.097 -5.258 -11.536 1 97.13 99 ILE A CA 1
ATOM 759 C C . ILE A 1 99 ? 5.751 -5.864 -10.297 1 97.13 99 ILE A C 1
ATOM 761 O O . ILE A 1 99 ? 6.293 -6.971 -10.352 1 97.13 99 ILE A O 1
ATOM 765 N N . GLY A 1 100 ? 5.663 -5.178 -9.211 1 96.56 100 GLY A N 1
ATOM 766 C CA . GLY A 1 100 ? 6.322 -5.599 -7.985 1 96.56 100 GLY A CA 1
ATOM 767 C C . GLY A 1 100 ? 5.764 -6.893 -7.422 1 96.56 100 GLY A C 1
ATOM 768 O O . GLY A 1 100 ? 6.499 -7.687 -6.831 1 96.56 100 GLY A O 1
ATOM 769 N N . ASN A 1 101 ? 4.509 -7.135 -7.66 1 95.78 101 ASN A N 1
ATOM 770 C CA . ASN A 1 101 ? 3.859 -8.279 -7.029 1 95.78 101 ASN A CA 1
ATOM 771 C C . ASN A 1 101 ? 3.827 -9.489 -7.959 1 95.78 101 ASN A C 1
ATOM 773 O O . ASN A 1 101 ? 3.841 -10.631 -7.498 1 95.78 101 ASN A O 1
ATOM 777 N N . TYR A 1 102 ? 3.822 -9.26 -9.248 1 96.3 102 TYR A N 1
ATOM 778 C CA . TYR A 1 102 ? 3.462 -10.37 -10.124 1 96.3 102 TYR A CA 1
ATOM 779 C C . TYR A 1 102 ? 4.564 -10.642 -11.14 1 96.3 1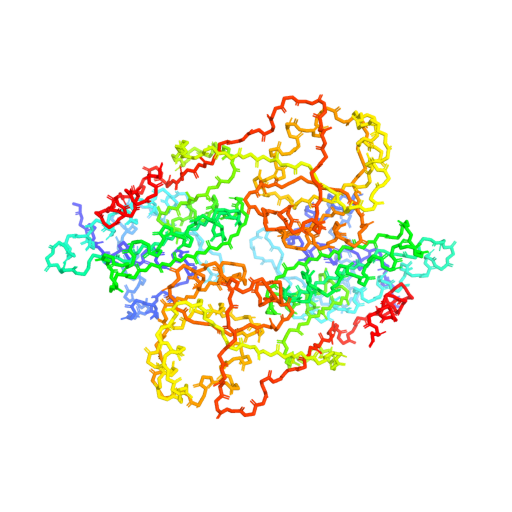02 TYR A C 1
ATOM 781 O O . TYR A 1 102 ? 4.59 -11.704 -11.767 1 96.3 102 TYR A O 1
ATOM 789 N N . ILE A 1 103 ? 5.446 -9.689 -11.309 1 96.6 103 ILE A N 1
ATOM 790 C CA . ILE A 1 103 ? 6.447 -9.863 -12.356 1 96.6 103 ILE A CA 1
ATOM 791 C C . ILE A 1 103 ? 7.833 -9.995 -11.729 1 96.6 103 ILE A C 1
ATOM 793 O O . ILE A 1 103 ? 8.545 -10.969 -11.981 1 96.6 103 ILE A O 1
ATOM 797 N N . LEU A 1 104 ? 8.216 -9.133 -10.815 1 96.29 104 LEU A N 1
ATOM 798 C CA . LEU A 1 104 ? 9.576 -9.019 -10.3 1 96.29 104 LEU A CA 1
ATOM 799 C C . LEU A 1 104 ? 9.938 -10.23 -9.447 1 96.29 104 LEU A C 1
ATOM 801 O O . LEU A 1 104 ? 11.095 -10.654 -9.422 1 96.29 104 LEU A O 1
ATOM 805 N N . PRO A 1 105 ? 8.955 -10.825 -8.712 1 95.18 105 PRO A N 1
ATOM 806 C CA . PRO A 1 105 ? 9.349 -11.975 -7.895 1 95.18 105 PRO A CA 1
ATOM 807 C C . PRO A 1 105 ? 10.024 -13.075 -8.711 1 95.18 105 PRO A C 1
ATOM 809 O O . PRO A 1 105 ? 11.021 -13.652 -8.271 1 95.18 105 PRO A O 1
ATOM 812 N N . GLU A 1 106 ? 9.535 -13.285 -9.861 1 94.42 106 GLU A N 1
ATOM 813 C CA . GLU A 1 106 ? 10.161 -14.282 -10.724 1 94.42 106 GLU A CA 1
ATOM 814 C C . GLU A 1 106 ? 11.545 -13.828 -11.179 1 94.42 106 GLU A C 1
ATOM 816 O O . GLU A 1 106 ? 12.494 -14.614 -11.179 1 94.42 106 GLU A O 1
ATOM 821 N N . ILE A 1 107 ? 11.648 -12.622 -11.558 1 95.74 107 ILE A N 1
ATOM 822 C CA . ILE A 1 107 ? 12.908 -12.055 -12.028 1 95.74 107 ILE A CA 1
ATOM 823 C C . ILE A 1 107 ? 13.943 -12.099 -10.906 1 95.74 107 ILE A C 1
ATOM 825 O O . ILE A 1 107 ? 15.088 -12.502 -11.124 1 95.74 107 ILE A O 1
ATOM 829 N N . ILE A 1 108 ? 13.536 -11.733 -9.735 1 94.34 108 ILE A N 1
ATOM 830 C CA . ILE A 1 108 ? 14.433 -11.688 -8.585 1 94.34 108 ILE A CA 1
ATOM 831 C C . ILE A 1 108 ? 14.874 -13.103 -8.22 1 94.34 108 ILE A C 1
ATOM 833 O O . ILE A 1 108 ? 16.021 -13.319 -7.819 1 94.34 108 ILE A O 1
ATOM 837 N N . ALA A 1 109 ? 13.945 -14.088 -8.349 1 93.13 109 ALA A N 1
ATOM 838 C CA . ALA A 1 109 ? 14.299 -15.479 -8.08 1 93.13 109 ALA A CA 1
ATOM 839 C C . ALA A 1 109 ? 15.442 -15.938 -8.98 1 93.13 109 ALA A C 1
ATOM 841 O O . ALA A 1 109 ? 16.4 -16.558 -8.511 1 93.13 109 ALA A O 1
ATOM 842 N N . ARG A 1 110 ? 15.374 -15.585 -10.229 1 93.81 110 ARG A N 1
ATOM 843 C CA . ARG A 1 110 ? 16.423 -15.941 -11.179 1 93.81 110 ARG A CA 1
ATOM 844 C C . ARG A 1 110 ? 17.726 -15.219 -10.852 1 93.81 110 ARG A C 1
ATOM 846 O O . ARG A 1 110 ? 18.803 -15.817 -10.903 1 93.81 110 ARG A O 1
ATOM 853 N N . TYR A 1 111 ? 17.611 -13.968 -10.528 1 92.48 111 TYR A N 1
ATOM 854 C CA . TYR A 1 111 ? 18.771 -13.157 -10.178 1 92.48 111 TYR A CA 1
ATOM 855 C C . TYR A 1 111 ? 19.476 -13.715 -8.948 1 92.48 111 TYR A C 1
ATOM 857 O O . TYR A 1 111 ? 20.704 -13.823 -8.925 1 92.48 111 TYR A O 1
ATOM 865 N N . ARG A 1 112 ? 18.722 -14.083 -7.953 1 89.58 112 ARG A N 1
ATOM 866 C CA . ARG A 1 112 ? 19.272 -14.547 -6.683 1 89.58 112 ARG A CA 1
ATOM 867 C C . ARG A 1 112 ? 19.892 -15.932 -6.829 1 89.58 112 ARG A C 1
ATOM 869 O O . ARG A 1 112 ? 20.799 -16.295 -6.076 1 89.58 112 ARG A O 1
ATOM 876 N N . ARG A 1 113 ? 19.363 -16.697 -7.707 1 89.12 113 ARG A N 1
ATOM 877 C CA . ARG A 1 113 ? 19.965 -17.998 -7.982 1 89.12 113 ARG A CA 1
ATOM 878 C C . ARG A 1 113 ? 21.417 -17.848 -8.421 1 89.12 113 ARG A C 1
ATOM 880 O O . ARG A 1 113 ? 22.28 -18.625 -8.006 1 89.12 113 ARG A O 1
ATOM 887 N N . ASP A 1 114 ? 21.68 -16.809 -9.196 1 90.2 114 ASP A N 1
ATOM 888 C CA . ASP A 1 114 ? 23.021 -16.586 -9.729 1 90.2 114 ASP A CA 1
ATOM 889 C C . ASP A 1 114 ? 23.859 -15.741 -8.771 1 90.2 114 ASP A C 1
ATOM 891 O O . ASP A 1 114 ? 25.085 -15.865 -8.736 1 90.2 114 ASP A O 1
ATOM 895 N N . PHE A 1 115 ? 23.142 -14.942 -8.018 1 88.07 115 PHE A N 1
ATOM 896 C CA . PHE A 1 115 ? 23.838 -14.037 -7.112 1 88.07 115 PHE A CA 1
ATOM 897 C C . PHE A 1 115 ? 23.192 -14.049 -5.732 1 88.07 115 PHE A C 1
ATOM 899 O O . PHE A 1 115 ? 22.637 -13.039 -5.292 1 88.07 115 PHE A O 1
ATOM 906 N N . PRO A 1 116 ? 23.351 -15.037 -4.965 1 82.57 116 PRO A N 1
ATOM 907 C CA . PRO A 1 116 ? 22.639 -15.242 -3.701 1 82.57 116 PRO A CA 1
ATOM 908 C C . PRO A 1 116 ? 23.068 -14.257 -2.616 1 82.57 116 PRO A C 1
ATOM 910 O O . PRO A 1 116 ? 22.298 -13.974 -1.695 1 82.57 116 PRO A O 1
ATOM 913 N N . SER A 1 117 ? 24.18 -13.691 -2.726 1 78.96 117 SER A N 1
ATOM 914 C CA . SER A 1 117 ? 24.711 -12.88 -1.635 1 78.96 117 SER A CA 1
ATOM 915 C C . SER A 1 117 ? 24.511 -11.393 -1.905 1 78.96 117 SER A C 1
ATOM 917 O O . SER A 1 117 ? 24.751 -10.56 -1.028 1 78.96 117 SER A O 1
ATOM 919 N N . LEU A 1 118 ? 24.066 -11.096 -3.086 1 79.63 118 LEU A N 1
ATOM 920 C CA . LEU A 1 118 ? 23.943 -9.681 -3.417 1 79.63 118 LEU A CA 1
ATOM 921 C C . LEU A 1 118 ? 22.646 -9.104 -2.861 1 79.63 118 LEU A C 1
ATOM 923 O O . LEU A 1 118 ? 21.568 -9.66 -3.084 1 79.63 118 LEU A O 1
ATOM 927 N N . PRO A 1 119 ? 22.834 -8.052 -2.186 1 82.93 119 PRO A N 1
ATOM 928 C CA . PRO A 1 119 ? 21.641 -7.451 -1.586 1 82.93 119 PRO A CA 1
ATOM 929 C C . PRO A 1 119 ? 20.741 -6.772 -2.615 1 82.93 119 PRO A C 1
ATOM 931 O O . PRO A 1 119 ? 21.235 -6.11 -3.531 1 82.93 119 PRO A O 1
ATOM 934 N N . LEU A 1 120 ? 19.444 -7.003 -2.52 1 89 120 LEU A N 1
ATOM 935 C CA . LEU A 1 120 ? 18.418 -6.38 -3.349 1 89 120 LEU A CA 1
ATOM 936 C C . LEU A 1 120 ? 17.213 -5.974 -2.507 1 89 120 LEU A C 1
ATOM 938 O O . LEU A 1 120 ? 16.68 -6.786 -1.746 1 89 120 LEU A O 1
ATOM 942 N N . GLU A 1 121 ? 16.88 -4.719 -2.601 1 91 121 GLU A N 1
ATOM 943 C CA . GLU A 1 121 ? 15.705 -4.198 -1.909 1 91 121 GLU A CA 1
ATOM 944 C C . GLU A 1 121 ? 14.582 -3.877 -2.892 1 91 121 GLU A C 1
ATOM 946 O O . GLU A 1 121 ? 14.784 -3.128 -3.85 1 91 121 GLU A O 1
ATOM 951 N N . LEU A 1 122 ? 13.442 -4.471 -2.606 1 93.43 122 LEU A N 1
ATOM 952 C CA . LEU A 1 122 ? 12.269 -4.218 -3.435 1 93.43 122 LEU A CA 1
ATOM 953 C C . LEU A 1 122 ? 11.174 -3.525 -2.63 1 93.43 122 LEU A C 1
ATOM 955 O O . LEU A 1 122 ? 10.77 -4.016 -1.573 1 93.43 122 LEU A O 1
ATOM 959 N N . SER A 1 123 ? 10.764 -2.411 -3.075 1 93.38 123 SER A N 1
ATOM 960 C CA . SER A 1 123 ? 9.588 -1.725 -2.549 1 93.38 123 SER A CA 1
ATOM 961 C C . SER A 1 123 ? 8.454 -1.711 -3.567 1 93.38 123 SER A C 1
ATOM 963 O O . SER A 1 123 ? 8.697 -1.699 -4.776 1 93.38 123 SER A O 1
ATOM 965 N N . VAL A 1 124 ? 7.252 -1.706 -3.002 1 93.5 124 VAL A N 1
ATOM 966 C CA . VAL A 1 124 ? 6.083 -1.724 -3.875 1 93.5 124 VAL A CA 1
ATOM 967 C C . VAL A 1 124 ? 5.146 -0.576 -3.508 1 93.5 124 VAL A C 1
ATOM 969 O O . VAL A 1 124 ? 4.915 -0.309 -2.326 1 93.5 124 VAL A O 1
ATOM 972 N N . GLY A 1 125 ? 4.654 0.133 -4.448 1 92 125 GLY A N 1
ATOM 973 C CA . GLY A 1 125 ? 3.699 1.221 -4.307 1 92 125 GLY A CA 1
ATOM 974 C C . GLY A 1 125 ? 2.993 1.568 -5.604 1 92 125 GLY A C 1
ATOM 975 O O . GLY A 1 125 ? 2.985 0.771 -6.544 1 92 125 GLY A O 1
ATOM 976 N N . ASN A 1 126 ? 2.273 2.651 -5.649 1 93.06 126 ASN A N 1
ATOM 977 C CA . ASN A 1 126 ? 1.685 3.036 -6.928 1 93.06 126 ASN A CA 1
ATOM 978 C C . ASN A 1 126 ? 2.684 3.792 -7.8 1 93.06 126 ASN A C 1
ATOM 980 O O . ASN A 1 126 ? 3.789 4.107 -7.355 1 93.06 126 ASN A O 1
ATOM 984 N N . SER A 1 127 ? 2.346 4.095 -8.951 1 96.27 127 SER A N 1
ATOM 985 C CA . SER A 1 127 ? 3.277 4.649 -9.929 1 96.27 127 SER A CA 1
ATOM 986 C C . SER A 1 127 ? 3.776 6.025 -9.5 1 96.27 127 SER A C 1
ATOM 988 O O . SER A 1 127 ? 4.953 6.347 -9.675 1 96.27 127 SER A O 1
ATOM 990 N N . GLN A 1 128 ? 2.925 6.784 -8.971 1 95.55 128 GLN A N 1
ATOM 991 C CA . GLN A 1 128 ? 3.333 8.115 -8.533 1 95.55 128 GLN A CA 1
ATOM 992 C C . GLN A 1 128 ? 4.395 8.033 -7.44 1 95.55 128 GLN A C 1
ATOM 994 O O . GLN A 1 128 ? 5.352 8.81 -7.437 1 95.55 128 GLN A O 1
ATOM 999 N N . ASP A 1 129 ? 4.236 7.127 -6.532 1 94.23 129 ASP A N 1
ATOM 1000 C CA . ASP A 1 129 ? 5.229 6.909 -5.484 1 94.23 129 ASP A CA 1
ATOM 1001 C C . ASP A 1 129 ? 6.574 6.499 -6.078 1 94.23 129 ASP A C 1
ATOM 1003 O O . ASP A 1 129 ? 7.626 6.951 -5.619 1 94.23 129 ASP A O 1
ATOM 1007 N N . VAL A 1 130 ? 6.536 5.68 -7.02 1 97.11 130 VAL A N 1
ATOM 1008 C CA . VAL A 1 130 ? 7.748 5.197 -7.673 1 97.11 130 VAL A CA 1
ATOM 1009 C C . VAL A 1 130 ? 8.469 6.361 -8.35 1 97.11 130 VAL A C 1
ATOM 1011 O O . VAL A 1 130 ? 9.681 6.527 -8.188 1 97.11 130 VAL A O 1
ATOM 1014 N N . ILE A 1 131 ? 7.724 7.136 -9.049 1 96.83 131 ILE A N 1
ATOM 1015 C CA . ILE A 1 131 ? 8.287 8.271 -9.772 1 96.83 131 ILE A CA 1
ATOM 1016 C C . ILE A 1 131 ? 8.953 9.23 -8.788 1 96.83 131 ILE A C 1
ATOM 1018 O O . ILE A 1 131 ? 10.078 9.682 -9.016 1 96.83 131 ILE A O 1
ATOM 1022 N N . THR A 1 132 ? 8.275 9.493 -7.726 1 93.97 132 THR A N 1
ATOM 1023 C CA . THR A 1 132 ? 8.806 10.39 -6.705 1 93.97 132 THR A CA 1
ATOM 1024 C C . THR A 1 132 ? 10.093 9.828 -6.109 1 93.97 132 THR A C 1
ATOM 1026 O O . THR A 1 132 ? 11.068 10.56 -5.923 1 93.97 132 THR A O 1
ATOM 1029 N N . ALA A 1 133 ? 10.109 8.565 -5.864 1 93.94 133 ALA A N 1
ATOM 1030 C CA . ALA A 1 133 ? 11.285 7.929 -5.275 1 93.94 133 ALA A CA 1
ATOM 1031 C C . ALA A 1 133 ? 12.479 7.998 -6.223 1 93.94 133 ALA A C 1
ATOM 1033 O O . ALA A 1 133 ? 13.612 8.215 -5.789 1 93.94 133 ALA A O 1
ATOM 1034 N N . VAL A 1 134 ? 12.268 7.807 -7.45 1 94.72 134 VAL A N 1
ATOM 1035 C CA . VAL A 1 134 ? 13.324 7.881 -8.454 1 94.72 134 VAL A CA 1
ATOM 1036 C C . VAL A 1 134 ? 13.828 9.318 -8.569 1 94.72 134 VAL A C 1
ATOM 1038 O O . VAL A 1 134 ? 15.037 9.559 -8.583 1 94.72 134 VAL A O 1
ATOM 1041 N N . SER A 1 135 ? 12.885 10.21 -8.569 1 91.18 135 SER A N 1
ATOM 1042 C CA . SER A 1 135 ? 13.235 11.621 -8.695 1 91.18 135 SER A CA 1
ATOM 1043 C C . SER A 1 135 ? 14.077 12.089 -7.513 1 91.18 135 SER A C 1
ATOM 1045 O O . SER A 1 135 ? 14.959 12.937 -7.67 1 91.18 135 SER A O 1
ATOM 1047 N N . ASP A 1 136 ? 13.802 11.497 -6.386 1 84.2 136 ASP A N 1
ATOM 1048 C CA . ASP A 1 136 ? 14.476 11.888 -5.152 1 84.2 136 ASP A CA 1
ATOM 1049 C C . ASP A 1 136 ? 15.733 11.053 -4.924 1 84.2 136 ASP A C 1
ATOM 1051 O O . ASP A 1 136 ? 16.361 11.142 -3.867 1 84.2 136 ASP A O 1
ATOM 1055 N N . PHE A 1 137 ? 16.062 10.209 -5.728 1 86.32 137 PHE A N 1
ATOM 1056 C CA . PHE A 1 137 ? 17.249 9.364 -5.67 1 86.32 137 PHE A CA 1
ATOM 1057 C C . PHE A 1 137 ? 17.173 8.406 -4.487 1 86.32 137 PHE A C 1
ATOM 1059 O O . PHE A 1 137 ? 18.203 7.988 -3.953 1 86.32 137 PHE A O 1
ATOM 1066 N N . ARG A 1 138 ? 15.978 8.114 -4.156 1 89.41 138 ARG A N 1
ATOM 1067 C CA . ARG A 1 138 ? 15.809 7.189 -3.039 1 89.41 138 ARG A CA 1
ATOM 1068 C C . ARG A 1 138 ? 15.966 5.743 -3.497 1 89.41 138 ARG A C 1
ATOM 1070 O O . ARG A 1 138 ? 16.172 4.845 -2.678 1 89.41 138 ARG A O 1
ATOM 1077 N N . VAL A 1 139 ? 15.863 5.536 -4.831 1 93.06 139 VAL A N 1
ATOM 1078 C CA . VAL A 1 139 ? 16.029 4.208 -5.412 1 93.06 139 VAL A CA 1
ATOM 1079 C C . VAL A 1 139 ? 16.858 4.303 -6.691 1 93.06 139 VAL A C 1
ATOM 1081 O O . VAL A 1 139 ? 17.072 5.396 -7.22 1 93.06 139 VAL A O 1
ATOM 1084 N N . ASP A 1 140 ? 17.325 3.154 -7.114 1 92.23 140 ASP A N 1
ATOM 1085 C CA . ASP A 1 140 ? 18.204 3.108 -8.278 1 92.23 140 ASP A CA 1
ATOM 1086 C C . ASP A 1 140 ? 17.398 3.022 -9.572 1 92.23 140 ASP A C 1
ATOM 1088 O O . ASP A 1 140 ? 17.825 3.532 -10.61 1 92.23 140 ASP A O 1
ATOM 1092 N N . ILE A 1 141 ? 16.243 2.358 -9.485 1 96.23 141 ILE A N 1
ATOM 1093 C CA . ILE A 1 141 ? 15.417 2.152 -10.671 1 96.23 141 ILE A CA 1
ATOM 1094 C C . ILE A 1 141 ? 13.955 1.993 -10.26 1 96.23 141 ILE A C 1
ATOM 1096 O O . ILE A 1 141 ? 13.661 1.545 -9.149 1 96.23 141 ILE A O 1
ATOM 1100 N N . GLY A 1 142 ? 13.12 2.49 -11.135 1 97.86 142 GLY A N 1
ATOM 1101 C CA . GLY A 1 142 ? 11.684 2.329 -10.968 1 97.86 142 GLY A CA 1
ATOM 1102 C C . GLY A 1 142 ? 11.03 1.582 -12.115 1 97.86 142 GLY A C 1
ATOM 1103 O O . GLY A 1 142 ? 11.485 1.666 -13.257 1 97.86 142 GLY A O 1
ATOM 1104 N N . LEU A 1 143 ? 9.991 0.833 -11.834 1 98.16 143 LEU A N 1
ATOM 1105 C CA . LEU A 1 143 ? 9.177 0.162 -12.842 1 98.16 143 LEU A CA 1
ATOM 1106 C C . LEU A 1 143 ? 7.702 0.508 -12.668 1 98.16 143 LEU A C 1
ATOM 1108 O O . LEU A 1 143 ? 7.116 0.238 -11.617 1 98.16 143 LEU A O 1
ATOM 1112 N N . ILE A 1 144 ? 7.082 1.068 -13.702 1 97.99 144 ILE A N 1
ATOM 1113 C CA . ILE A 1 144 ? 5.752 1.63 -13.495 1 97.99 144 ILE A CA 1
ATOM 1114 C C . ILE A 1 144 ? 4.839 1.236 -14.654 1 97.99 144 ILE A C 1
ATOM 1116 O O . ILE A 1 144 ? 5.311 0.765 -15.692 1 97.99 144 ILE A O 1
ATOM 1120 N N . GLU A 1 145 ? 3.493 1.486 -14.254 1 95.25 145 GLU A N 1
ATOM 1121 C CA . GLU A 1 145 ? 2.443 1.225 -15.234 1 95.25 145 GLU A CA 1
ATOM 1122 C C . GLU A 1 145 ? 2.102 2.484 -16.027 1 95.25 145 GLU A C 1
ATOM 1124 O O . GLU A 1 145 ? 1.441 3.388 -15.512 1 95.25 145 GLU A O 1
ATOM 1129 N N . GLY A 1 146 ? 2.549 2.68 -17.239 1 88.23 146 GLY A N 1
ATOM 1130 C CA . GLY A 1 146 ? 2.248 3.84 -18.062 1 88.23 146 GLY A CA 1
ATOM 1131 C C . GLY A 1 146 ? 3.44 4.758 -18.26 1 88.23 146 GLY A C 1
ATOM 1132 O O . GLY A 1 146 ? 4.495 4.552 -17.656 1 88.23 146 GLY A O 1
ATOM 1133 N N . PRO A 1 147 ? 3.237 5.753 -18.989 1 85.77 147 PRO A N 1
ATOM 1134 C CA . PRO A 1 147 ? 4.351 6.643 -19.323 1 85.77 147 PRO A CA 1
ATOM 1135 C C . PRO A 1 147 ? 4.665 7.64 -18.21 1 85.77 147 PRO A C 1
ATOM 1137 O O . PRO A 1 147 ? 3.844 7.849 -17.314 1 85.77 147 PRO A O 1
ATOM 1140 N N . CYS A 1 148 ? 5.876 8.056 -18.154 1 89.24 148 CYS A N 1
ATOM 1141 C CA . CYS A 1 148 ? 6.354 9.095 -17.249 1 89.24 148 CYS A CA 1
ATOM 1142 C C . CYS A 1 148 ? 6.986 10.245 -18.024 1 89.24 148 CYS A C 1
ATOM 1144 O O . CYS A 1 148 ? 7.883 10.03 -18.841 1 89.24 148 CYS A O 1
ATOM 1146 N N . HIS A 1 149 ? 6.575 11.475 -17.679 1 84.99 149 HIS A N 1
ATOM 1147 C CA . HIS A 1 149 ? 7.042 12.608 -18.47 1 84.99 149 HIS A CA 1
ATOM 1148 C C . HIS A 1 149 ? 7.843 13.584 -17.614 1 84.99 149 HIS A C 1
ATOM 1150 O O . HIS A 1 149 ? 8.134 14.701 -18.047 1 84.99 149 HIS A O 1
ATOM 1156 N N . ALA A 1 150 ? 8.167 13.173 -16.534 1 88.28 150 ALA A N 1
ATOM 1157 C CA . ALA A 1 150 ? 8.986 14.044 -15.695 1 88.28 150 ALA A CA 1
ATOM 1158 C C . ALA A 1 150 ? 10.34 14.317 -16.344 1 88.28 150 ALA A C 1
ATOM 1160 O O . ALA A 1 150 ? 11.01 13.392 -16.809 1 88.28 150 ALA A O 1
ATOM 1161 N N . ALA A 1 151 ? 10.823 15.507 -16.373 1 87.69 151 ALA A N 1
ATOM 1162 C CA . ALA A 1 151 ? 12.005 15.945 -17.11 1 87.69 151 ALA A CA 1
ATOM 1163 C C . ALA A 1 151 ? 13.267 15.278 -16.57 1 87.69 151 ALA A C 1
ATOM 1165 O O . ALA A 1 151 ? 14.215 15.03 -17.319 1 87.69 151 ALA A O 1
ATOM 1166 N N . GLU A 1 152 ? 13.277 15.044 -15.354 1 91.36 152 GLU A N 1
ATOM 1167 C CA . GLU A 1 152 ? 14.494 14.525 -14.738 1 91.36 152 GLU A CA 1
ATOM 1168 C C . GLU A 1 152 ? 14.556 13.004 -14.834 1 91.36 152 GLU A C 1
ATOM 1170 O O . GLU A 1 152 ? 15.516 12.385 -14.369 1 91.36 152 GLU A O 1
ATOM 1175 N N . ILE A 1 153 ? 13.564 12.457 -15.488 1 95.22 153 ILE A N 1
ATOM 1176 C CA . ILE A 1 153 ? 13.46 11.002 -15.511 1 95.22 153 ILE A CA 1
ATOM 1177 C C . ILE A 1 153 ? 13.618 10.496 -16.944 1 95.22 153 ILE A C 1
ATOM 1179 O O . ILE A 1 153 ? 13.053 11.071 -17.877 1 95.22 153 ILE A O 1
ATOM 1183 N N . ILE A 1 154 ? 14.428 9.51 -17.119 1 95.68 154 ILE A N 1
ATOM 1184 C CA . ILE A 1 154 ? 14.487 8.744 -18.359 1 95.68 154 ILE A CA 1
ATOM 1185 C C . ILE A 1 154 ? 13.537 7.552 -18.274 1 95.68 154 ILE A C 1
ATOM 1187 O O . ILE A 1 154 ? 13.608 6.759 -17.332 1 95.68 154 ILE A O 1
ATOM 1191 N N . ALA A 1 155 ? 12.669 7.469 -19.186 1 96.48 155 ALA A N 1
ATOM 1192 C CA . ALA A 1 155 ? 11.686 6.39 -19.23 1 96.48 155 ALA A CA 1
ATOM 1193 C C . ALA A 1 155 ? 11.857 5.543 -20.488 1 96.48 155 ALA A C 1
ATOM 1195 O O . ALA A 1 155 ? 11.94 6.077 -21.596 1 96.48 155 ALA A O 1
ATOM 1196 N N . GLU A 1 156 ? 11.896 4.22 -20.325 1 95.23 156 GLU A N 1
ATOM 1197 C CA . GLU A 1 156 ? 12.029 3.281 -21.435 1 95.23 156 GLU A CA 1
ATOM 1198 C C . GLU A 1 156 ? 10.924 2.228 -21.403 1 95.23 156 GLU A C 1
ATOM 1200 O O . GLU A 1 156 ? 10.69 1.598 -20.369 1 95.23 156 GLU A O 1
ATOM 1205 N N . PRO A 1 157 ? 10.293 2.051 -22.557 1 95.55 157 PRO A N 1
ATOM 1206 C CA . PRO A 1 157 ? 9.33 0.948 -22.574 1 95.55 157 PRO A CA 1
ATOM 1207 C C . PRO A 1 157 ? 9.976 -0.404 -22.276 1 95.55 157 PRO A C 1
ATOM 1209 O O . PRO A 1 157 ? 11.099 -0.665 -22.715 1 95.55 157 PRO A O 1
ATOM 1212 N N . TRP A 1 158 ? 9.293 -1.266 -21.603 1 95.75 158 TRP A N 1
ATOM 1213 C CA . TRP A 1 158 ? 9.896 -2.494 -21.095 1 95.75 158 TRP A CA 1
ATOM 1214 C C . TRP A 1 158 ? 9.078 -3.713 -21.505 1 95.75 158 TRP A C 1
ATOM 1216 O O . TRP A 1 158 ? 9.548 -4.554 -22.276 1 95.75 158 TRP A O 1
ATOM 1226 N N . LEU A 1 159 ? 7.765 -3.771 -21.046 1 96.09 159 LEU A N 1
ATOM 1227 C CA . LEU A 1 159 ? 6.94 -4.948 -21.298 1 96.09 159 LEU A CA 1
ATOM 1228 C C . LEU A 1 159 ? 5.538 -4.544 -21.741 1 96.09 159 LEU A C 1
ATOM 1230 O O . LEU A 1 159 ? 5.026 -3.503 -21.323 1 96.09 159 LEU A O 1
ATOM 1234 N N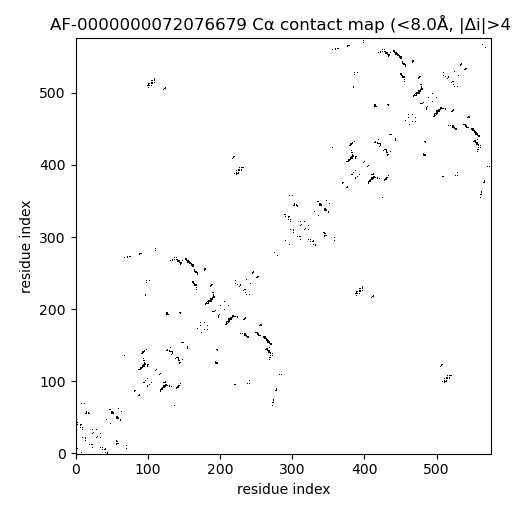 . GLU A 1 160 ? 4.972 -5.394 -22.54 1 96.46 160 GLU A N 1
ATOM 1235 C CA . GLU A 1 160 ? 3.559 -5.237 -22.87 1 96.46 160 GLU A CA 1
ATOM 1236 C C . GLU A 1 160 ? 2.67 -5.907 -21.826 1 96.46 160 GLU A C 1
ATOM 1238 O O . GLU A 1 160 ? 3.017 -6.963 -21.293 1 96.46 160 GLU A O 1
ATOM 1243 N N . ASP A 1 161 ? 1.576 -5.283 -21.595 1 97.59 161 ASP A N 1
ATOM 1244 C CA . ASP A 1 161 ? 0.616 -5.782 -20.615 1 97.59 161 ASP A CA 1
ATOM 1245 C C . ASP A 1 161 ? -0.818 -5.561 -21.09 1 97.59 161 ASP A C 1
ATOM 1247 O O . ASP A 1 161 ? -1.089 -4.632 -21.854 1 97.59 161 ASP A O 1
ATOM 1251 N N . GLU A 1 162 ? -1.647 -6.466 -20.692 1 98.02 162 GLU A N 1
ATOM 1252 C CA . GLU A 1 162 ? -3.053 -6.375 -21.077 1 98.02 162 GLU A CA 1
ATOM 1253 C C . GLU A 1 162 ? -3.943 -6.129 -19.862 1 98.02 162 GLU A C 1
ATOM 1255 O O . GLU A 1 162 ? -3.74 -6.731 -18.806 1 98.02 162 GLU A O 1
ATOM 1260 N N . LEU A 1 163 ? -4.899 -5.236 -20.041 1 98.28 163 LEU A N 1
ATOM 1261 C CA . LEU A 1 163 ? -5.928 -5.002 -19.034 1 98.28 163 LEU A CA 1
ATOM 1262 C C . LEU A 1 163 ? -7.218 -5.731 -19.395 1 98.28 163 LEU A C 1
ATOM 1264 O O . LEU A 1 163 ? -7.568 -5.836 -20.572 1 98.28 163 LEU A O 1
ATOM 1268 N N . VAL A 1 164 ? -7.898 -6.185 -18.364 1 98.47 164 VAL A N 1
ATOM 1269 C CA . VAL A 1 164 ? -9.103 -6.985 -18.556 1 98.47 164 VAL A CA 1
ATOM 1270 C C . VAL A 1 164 ? -10.232 -6.437 -17.686 1 98.47 164 VAL A C 1
ATOM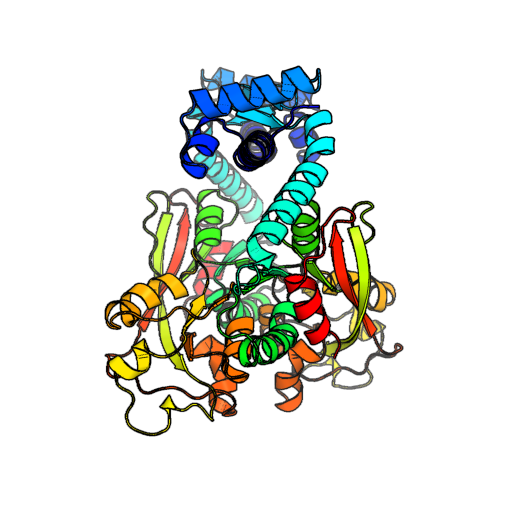 1272 O O . VAL A 1 164 ? -10.034 -6.167 -16.499 1 98.47 164 VAL A O 1
ATOM 1275 N N . VAL A 1 165 ? -11.355 -6.242 -18.325 1 98.54 165 VAL A N 1
ATOM 1276 C CA . VAL A 1 165 ? -12.565 -5.957 -17.561 1 98.54 165 VAL A CA 1
ATOM 1277 C C . VAL A 1 165 ? -13.16 -7.259 -17.029 1 98.54 165 VAL A C 1
ATOM 1279 O O . VAL A 1 165 ? -13.249 -8.25 -17.757 1 98.54 165 VAL A O 1
ATOM 1282 N N . PHE A 1 166 ? -13.534 -7.257 -15.725 1 98.74 166 PHE A N 1
ATOM 1283 C CA . PHE A 1 166 ? -13.98 -8.516 -15.14 1 98.74 166 PHE A CA 1
ATOM 1284 C C . PHE A 1 166 ? -15.113 -8.282 -14.149 1 98.74 166 PHE A C 1
ATOM 1286 O O . PHE A 1 166 ? -15.324 -7.156 -13.694 1 98.74 166 PHE A O 1
ATOM 1293 N N . ALA A 1 167 ? -15.835 -9.297 -13.883 1 98.48 167 ALA A N 1
ATOM 1294 C CA . ALA A 1 167 ? -16.99 -9.304 -12.988 1 98.48 167 ALA A CA 1
ATOM 1295 C C . ALA A 1 167 ? -17.077 -10.618 -12.216 1 98.48 167 ALA A C 1
ATOM 1297 O O . ALA A 1 167 ? -16.318 -11.553 -12.481 1 98.48 167 ALA A O 1
ATOM 1298 N N . ALA A 1 168 ? -17.945 -10.635 -11.223 1 97.71 168 ALA A N 1
ATOM 1299 C CA . ALA A 1 168 ? -18.271 -11.891 -10.553 1 97.71 168 ALA A CA 1
ATOM 1300 C C . ALA A 1 168 ? -19.044 -12.823 -11.482 1 97.71 168 ALA A C 1
ATOM 1302 O O . ALA A 1 168 ? -19.746 -12.366 -12.387 1 97.71 168 ALA A O 1
ATOM 1303 N N . PRO A 1 169 ? -18.901 -14.147 -11.353 1 95.8 169 PRO A N 1
ATOM 1304 C CA . PRO A 1 169 ? -19.573 -15.099 -12.241 1 95.8 169 PRO A CA 1
ATOM 1305 C C . PRO A 1 169 ? -21.083 -14.881 -12.304 1 95.8 169 PRO A C 1
ATOM 1307 O O . PRO A 1 169 ? -21.707 -15.156 -13.332 1 95.8 169 PRO A O 1
ATOM 1310 N N . GLY A 1 170 ? -21.774 -14.38 -11.326 1 92.57 170 GLY A N 1
ATOM 1311 C CA . GLY A 1 170 ? -23.216 -14.189 -11.311 1 92.57 170 GLY A CA 1
ATOM 1312 C C . GLY A 1 170 ? -23.637 -12.789 -11.715 1 92.57 170 GLY A C 1
ATOM 1313 O O . GLY A 1 170 ? -24.796 -12.408 -11.538 1 92.57 170 GLY A O 1
ATOM 1314 N N . SER A 1 171 ? -22.779 -12.101 -12.362 1 94.68 171 SER A N 1
ATOM 1315 C CA . SER A 1 171 ? -23.058 -10.717 -12.728 1 94.68 171 SER A CA 1
ATOM 1316 C C . SER A 1 171 ? -24.137 -10.636 -13.803 1 94.68 171 SER A C 1
ATOM 1318 O O . SER A 1 171 ? -24.152 -11.441 -14.736 1 94.68 171 SER A O 1
ATOM 1320 N N . ALA A 1 172 ? -24.951 -9.633 -13.68 1 93.41 172 ALA A N 1
ATOM 1321 C CA . ALA A 1 172 ? -26.024 -9.396 -14.642 1 93.41 172 ALA A CA 1
ATOM 1322 C C . ALA A 1 172 ? -25.461 -9.062 -16.02 1 93.41 172 ALA A C 1
ATOM 1324 O O . ALA A 1 172 ? -26.121 -9.286 -17.038 1 93.41 172 ALA A O 1
ATOM 1325 N N . LEU A 1 173 ? -24.29 -8.605 -16.095 1 95.26 173 LEU A N 1
ATOM 1326 C CA . LEU A 1 173 ? -23.668 -8.203 -17.352 1 95.26 173 LEU A CA 1
ATOM 1327 C C . LEU A 1 173 ? -23.351 -9.42 -18.215 1 95.26 173 LEU A C 1
ATOM 1329 O O . LEU A 1 173 ? -23.106 -9.287 -19.416 1 95.26 173 LEU A O 1
ATOM 1333 N N . LEU A 1 174 ? -23.316 -10.484 -17.548 1 93.67 174 LEU A N 1
ATOM 1334 C CA . LEU A 1 174 ? -22.99 -11.705 -18.277 1 93.67 174 LEU A CA 1
ATOM 1335 C C . LEU A 1 174 ? -24.23 -12.285 -18.949 1 93.67 174 LEU A C 1
ATOM 1337 O O . LEU A 1 174 ? -24.123 -13.18 -19.791 1 93.67 174 LEU A O 1
ATOM 1341 N N . THR A 1 175 ? -25.389 -11.674 -18.456 1 92.46 175 THR A N 1
ATOM 1342 C CA . THR A 1 175 ? -26.636 -12.085 -19.092 1 92.46 175 THR A CA 1
ATOM 1343 C C . THR A 1 175 ? -26.945 -11.2 -20.297 1 92.46 175 THR A C 1
ATOM 1345 O O . THR A 1 175 ? -27.288 -10.027 -20.14 1 92.46 175 THR A O 1
ATOM 1348 N N . GLY A 1 176 ? -26.549 -11.67 -21.459 1 90.62 176 GLY A N 1
ATOM 1349 C CA . GLY A 1 176 ? -26.779 -10.896 -22.668 1 90.62 176 GLY A CA 1
ATOM 1350 C C . GLY A 1 176 ? -25.512 -10.288 -23.238 1 90.62 176 GLY A C 1
ATOM 1351 O O . GLY A 1 176 ? -24.405 -10.674 -22.855 1 90.62 176 GLY A O 1
ATOM 1352 N N . GLU A 1 177 ? -25.746 -9.316 -24.124 1 94.33 177 GLU A N 1
ATOM 1353 C CA . GLU A 1 177 ? -24.612 -8.688 -24.796 1 94.33 177 GLU A CA 1
ATOM 1354 C C . GLU A 1 177 ? -24.002 -7.585 -23.935 1 94.33 177 GLU A C 1
ATOM 1356 O O . GLU A 1 177 ? -24.725 -6.78 -23.345 1 94.33 177 GLU A O 1
ATOM 1361 N N . VAL A 1 178 ? -22.717 -7.569 -23.827 1 95.39 178 VAL A N 1
ATOM 1362 C CA . VAL A 1 178 ? -22.007 -6.511 -23.115 1 95.39 178 VAL A CA 1
ATOM 1363 C C . VAL A 1 178 ? -21.813 -5.309 -24.036 1 95.39 178 VAL A C 1
ATOM 1365 O O . VAL A 1 178 ? -21.128 -5.405 -25.057 1 95.39 178 VAL A O 1
ATOM 1368 N N . THR A 1 179 ? -22.481 -4.213 -23.755 1 95.31 179 THR A N 1
ATOM 1369 C CA . THR A 1 179 ? -22.36 -2.982 -24.528 1 95.31 179 THR A CA 1
ATOM 1370 C C . THR A 1 179 ? -21.686 -1.889 -23.703 1 95.31 179 THR A C 1
ATOM 1372 O O . THR A 1 179 ? -21.582 -2.002 -22.48 1 95.31 179 THR A O 1
ATOM 1375 N N . LEU A 1 180 ? -21.269 -0.867 -24.397 1 95.25 180 LEU A N 1
ATOM 1376 C CA . LEU A 1 180 ? -20.663 0.26 -23.696 1 95.25 180 LEU A CA 1
ATOM 1377 C C . LEU A 1 180 ? -21.67 0.923 -22.762 1 95.25 180 LEU A C 1
ATOM 1379 O O . LEU A 1 180 ? -21.304 1.394 -21.683 1 95.25 180 LEU A O 1
ATOM 1383 N N . ALA A 1 181 ? -22.867 0.929 -23.157 1 94.62 181 ALA A N 1
ATOM 1384 C CA . ALA A 1 181 ? -23.919 1.525 -22.338 1 94.62 181 ALA A CA 1
ATOM 1385 C C . ALA A 1 181 ? -24.115 0.742 -21.043 1 94.62 181 ALA A C 1
ATOM 1387 O O . ALA A 1 181 ? -24.232 1.332 -19.966 1 94.62 181 ALA A O 1
ATOM 1388 N N . ARG A 1 182 ? -24.157 -0.601 -21.181 1 94.88 182 ARG A N 1
ATOM 1389 C CA . ARG A 1 182 ? -24.334 -1.436 -19.997 1 94.88 182 ARG A CA 1
ATOM 1390 C C . ARG A 1 182 ? -23.126 -1.338 -19.072 1 94.88 182 ARG A C 1
ATOM 1392 O O . ARG A 1 182 ? -23.271 -1.356 -17.848 1 94.88 182 ARG A O 1
ATOM 1399 N N . LEU A 1 183 ? -21.938 -1.226 -19.685 1 96.31 183 LEU A N 1
ATOM 1400 C CA . LEU A 1 183 ? -20.725 -1.055 -18.893 1 96.31 183 LEU A CA 1
ATOM 1401 C C . LEU A 1 183 ? -20.744 0.277 -18.151 1 96.31 183 LEU A C 1
ATOM 1403 O O . LEU A 1 183 ? -20.316 0.356 -16.997 1 96.31 183 LEU A O 1
ATOM 1407 N N . ALA A 1 184 ? -21.216 1.283 -18.796 1 95.54 184 ALA A N 1
ATOM 1408 C CA . ALA A 1 184 ? -21.261 2.612 -18.191 1 95.54 184 ALA A CA 1
ATOM 1409 C C . ALA A 1 184 ? -22.211 2.638 -16.997 1 95.54 184 ALA A C 1
ATOM 1411 O O . ALA A 1 184 ? -21.983 3.37 -16.031 1 95.54 184 ALA A O 1
ATOM 1412 N N . GLU A 1 185 ? -23.21 1.845 -16.996 1 93.72 185 GLU A N 1
ATOM 1413 C CA . GLU A 1 185 ? -24.242 1.844 -15.963 1 93.72 185 GLU A CA 1
ATOM 1414 C C . GLU A 1 185 ? -23.807 1.029 -14.749 1 93.72 185 GLU A C 1
ATOM 1416 O O . GLU A 1 185 ? -24.371 1.174 -13.663 1 93.72 185 GLU A O 1
ATOM 1421 N N . ALA A 1 186 ? -22.864 0.17 -14.947 1 94.23 186 ALA A N 1
ATOM 1422 C CA . ALA A 1 186 ? -22.403 -0.688 -13.858 1 94.23 186 ALA A CA 1
ATOM 1423 C C . ALA A 1 186 ? -21.593 0.108 -12.838 1 94.23 186 ALA A C 1
ATOM 1425 O O . ALA A 1 186 ? -20.949 1.101 -13.186 1 94.23 186 ALA A O 1
ATOM 1426 N N . PRO A 1 187 ? -21.676 -0.313 -11.572 1 94.43 187 PRO A N 1
ATOM 1427 C CA . PRO A 1 187 ? -20.786 0.307 -10.588 1 94.43 187 PRO A CA 1
ATOM 1428 C C . PRO A 1 187 ? -19.331 -0.127 -10.752 1 94.43 187 PRO A C 1
ATOM 1430 O O . PRO A 1 187 ? -19.018 -1.313 -10.619 1 94.43 187 PRO A O 1
ATOM 1433 N N . TRP A 1 188 ? -18.465 0.844 -10.985 1 96.07 188 TRP A N 1
ATOM 1434 C CA . TRP A 1 188 ? -17.055 0.554 -11.223 1 96.07 188 TRP A CA 1
ATOM 1435 C C . TRP A 1 188 ? -16.248 0.681 -9.936 1 96.07 188 TRP A C 1
ATOM 1437 O O . TRP A 1 188 ? -16.453 1.615 -9.157 1 96.07 188 TRP A O 1
ATOM 1447 N N . ILE A 1 189 ? -15.439 -0.303 -9.702 1 96.26 189 ILE A N 1
ATOM 1448 C CA . ILE A 1 189 ? -14.443 -0.244 -8.637 1 96.26 189 ILE A CA 1
ATOM 1449 C C . ILE A 1 189 ? -13.059 -0.01 -9.236 1 96.26 189 ILE A C 1
ATOM 1451 O O . ILE A 1 189 ? -12.538 -0.86 -9.962 1 96.26 189 ILE A O 1
ATOM 1455 N N . LEU A 1 190 ? -12.468 1.12 -8.888 1 96.45 190 LEU A N 1
ATOM 1456 C CA . LEU A 1 190 ? -11.245 1.511 -9.581 1 96.45 190 LEU A CA 1
ATOM 1457 C C . LEU A 1 190 ? -10.105 1.726 -8.591 1 96.45 190 LEU A C 1
ATOM 1459 O O . LEU A 1 190 ? -10.339 1.855 -7.387 1 96.45 190 LEU A O 1
ATOM 1463 N N . ARG A 1 191 ? -8.911 1.738 -9.133 1 95.2 191 ARG A N 1
ATOM 1464 C CA . ARG A 1 191 ? -7.713 2.075 -8.371 1 95.2 191 ARG A CA 1
ATOM 1465 C C . ARG A 1 191 ? -7.709 3.549 -7.979 1 95.2 191 ARG A C 1
ATOM 1467 O O . ARG A 1 191 ? -8.442 4.353 -8.559 1 95.2 191 ARG A O 1
ATOM 1474 N N . GLU A 1 192 ? -6.873 3.87 -7.084 1 91.98 192 GLU A N 1
ATOM 1475 C CA . GLU A 1 192 ? -6.756 5.226 -6.555 1 91.98 192 GLU A CA 1
ATOM 1476 C C . GLU A 1 192 ? -6.037 6.142 -7.541 1 91.98 192 GLU A C 1
ATOM 1478 O O . GLU A 1 192 ? -5.38 5.669 -8.471 1 91.98 192 GLU A O 1
ATOM 1483 N N . ARG A 1 193 ? -6.15 7.402 -7.203 1 89.18 193 ARG A N 1
ATOM 1484 C CA . ARG A 1 193 ? -5.371 8.38 -7.957 1 89.18 193 ARG A CA 1
ATOM 1485 C C . ARG A 1 193 ? -3.875 8.145 -7.775 1 89.18 193 ARG A C 1
ATOM 1487 O O . ARG A 1 193 ? -3.419 7.834 -6.672 1 89.18 193 ARG A O 1
ATOM 1494 N N . GLY A 1 194 ? -3.089 8.312 -8.871 1 91.96 194 GLY A N 1
ATOM 1495 C CA . GLY A 1 194 ? -1.657 8.055 -8.844 1 91.96 194 GLY A CA 1
ATOM 1496 C C . GLY A 1 194 ? -1.292 6.663 -9.324 1 91.96 194 GLY A C 1
ATOM 1497 O O . GLY A 1 194 ? -0.126 6.387 -9.615 1 91.96 194 GLY A O 1
ATOM 1498 N N . SER A 1 195 ? -2.281 5.824 -9.34 1 94.7 195 SER A N 1
ATOM 1499 C CA . SER A 1 195 ? -2.087 4.486 -9.888 1 94.7 195 SER A CA 1
ATOM 1500 C C . SER A 1 195 ? -1.885 4.531 -11.399 1 94.7 195 SER A C 1
ATOM 1502 O O . SER A 1 195 ? -2.667 5.159 -12.116 1 94.7 195 SER A O 1
ATOM 1504 N N . GLY A 1 196 ? -0.889 3.848 -11.821 1 95.88 196 GLY A N 1
ATOM 1505 C CA . GLY A 1 196 ? -0.688 3.732 -13.257 1 95.88 196 GLY A CA 1
ATOM 1506 C C . GLY A 1 196 ? -1.82 3.009 -13.962 1 95.88 196 GLY A C 1
ATOM 1507 O O . GLY A 1 196 ? -2.195 3.371 -15.079 1 95.88 196 GLY A O 1
ATOM 1508 N N . THR A 1 197 ? -2.366 2.01 -13.313 1 96.87 197 THR A N 1
ATOM 1509 C CA . THR A 1 197 ? -3.502 1.274 -13.857 1 96.87 197 THR A CA 1
ATOM 1510 C C . THR A 1 197 ? -4.717 2.186 -14.003 1 96.87 197 THR A C 1
ATOM 1512 O O . THR A 1 197 ? -5.405 2.153 -15.025 1 96.87 197 THR A O 1
ATOM 1515 N N . ARG A 1 198 ? -4.973 3.01 -12.997 1 95.82 198 ARG A N 1
ATOM 1516 C CA . ARG A 1 198 ? -6.091 3.947 -13.036 1 95.82 198 ARG A CA 1
ATOM 1517 C C . ARG A 1 198 ? -5.966 4.901 -14.218 1 95.82 198 ARG A C 1
ATOM 1519 O O . ARG A 1 198 ? -6.941 5.147 -14.931 1 95.82 198 ARG A O 1
ATOM 1526 N N . GLU A 1 199 ? -4.786 5.404 -14.417 1 94.2 199 GLU A N 1
ATOM 1527 C CA . GLU A 1 199 ? -4.546 6.344 -15.507 1 94.2 199 GLU A CA 1
ATOM 1528 C C . GLU A 1 199 ? -4.836 5.704 -16.862 1 94.2 199 GLU A C 1
ATOM 1530 O O . GLU A 1 199 ? -5.473 6.317 -17.721 1 94.2 199 GLU A O 1
ATOM 1535 N N . ILE A 1 200 ? -4.407 4.592 -17.049 1 94.9 200 ILE A N 1
ATOM 1536 C CA . ILE A 1 200 ? -4.566 3.901 -18.324 1 94.9 200 ILE A CA 1
ATOM 1537 C C . ILE A 1 200 ? -6.034 3.537 -18.534 1 94.9 200 ILE A C 1
ATOM 1539 O O . ILE A 1 200 ? -6.556 3.651 -19.645 1 94.9 200 ILE A O 1
ATOM 1543 N N . VAL A 1 201 ? -6.7 3.104 -17.499 1 95.99 201 VAL A N 1
ATOM 1544 C CA . VAL A 1 201 ? -8.113 2.749 -17.577 1 95.99 201 VAL A CA 1
ATOM 1545 C C . VAL A 1 201 ? -8.935 3.981 -17.949 1 95.99 201 VAL A C 1
ATOM 1547 O O . VAL A 1 201 ? -9.86 3.896 -18.761 1 95.99 201 VAL A O 1
ATOM 1550 N N . ASP A 1 202 ? -8.584 5.1 -17.337 1 93.98 202 ASP A N 1
ATOM 1551 C CA . ASP A 1 202 ? -9.272 6.345 -17.666 1 93.98 202 ASP A CA 1
ATOM 1552 C C . ASP A 1 202 ? -9.178 6.646 -19.16 1 93.98 202 ASP A C 1
ATOM 1554 O O . ASP A 1 202 ? -10.178 6.993 -19.792 1 93.98 202 ASP A O 1
ATOM 1558 N N . TYR A 1 203 ? -8.046 6.39 -19.66 1 91.75 203 TYR A N 1
ATOM 1559 C CA . TYR A 1 203 ? -7.753 6.763 -21.039 1 91.75 203 TYR A CA 1
ATOM 1560 C C . TYR A 1 203 ? -8.299 5.723 -22.012 1 91.75 203 TYR A C 1
ATOM 1562 O O . TYR A 1 203 ? -8.956 6.07 -22.996 1 91.75 203 TYR A O 1
ATOM 1570 N N . LEU A 1 204 ? -8.135 4.5 -21.791 1 93.36 204 LEU A N 1
ATOM 1571 C CA . LEU A 1 204 ? -8.397 3.444 -22.763 1 93.36 204 LEU A CA 1
ATOM 1572 C C . LEU A 1 204 ? -9.847 2.979 -22.682 1 93.36 204 LEU A C 1
ATOM 1574 O O . LEU A 1 204 ? -10.386 2.44 -23.652 1 93.36 204 LEU A O 1
ATOM 1578 N N . LEU A 1 205 ? -10.459 3.231 -21.525 1 94.61 205 LEU A N 1
ATOM 1579 C CA . LEU A 1 205 ? -11.75 2.586 -21.316 1 94.61 205 LEU A CA 1
ATOM 1580 C C . LEU A 1 205 ? -12.809 3.608 -20.915 1 94.61 205 LEU A C 1
ATOM 1582 O O . LEU A 1 205 ? -13.804 3.787 -21.621 1 94.61 205 LEU A O 1
ATOM 1586 N N . LEU A 1 206 ? -12.525 4.337 -19.855 1 93.17 206 LEU A N 1
ATOM 1587 C CA . LEU A 1 206 ? -13.555 5.2 -19.288 1 93.17 206 LEU A CA 1
ATOM 1588 C C . LEU A 1 206 ? -13.884 6.349 -20.235 1 93.17 206 LEU A C 1
ATOM 1590 O O . LEU A 1 206 ? -15.001 6.871 -20.221 1 93.17 206 LEU A O 1
ATOM 1594 N N . SER A 1 207 ? -12.919 6.73 -21.038 1 92.72 207 SER A N 1
ATOM 1595 C CA . SER A 1 207 ? -13.158 7.783 -22.021 1 92.72 207 SER A CA 1
ATOM 1596 C C . SER A 1 207 ? -14.223 7.366 -23.03 1 92.72 207 SER A C 1
ATOM 1598 O O . SER A 1 207 ? -14.797 8.212 -23.719 1 92.72 207 SER A O 1
ATOM 1600 N N . HIS A 1 208 ? -14.561 6.128 -23.102 1 94.02 208 HIS A N 1
ATOM 1601 C CA . HIS A 1 208 ? -15.551 5.615 -24.042 1 94.02 208 HIS A CA 1
ATOM 1602 C C . HIS A 1 208 ? -16.877 5.329 -23.344 1 94.02 208 HIS A C 1
ATOM 1604 O O . HIS A 1 208 ? -17.843 4.911 -23.986 1 94.02 208 HIS A O 1
ATOM 1610 N N . LEU A 1 209 ? -16.902 5.447 -22.056 1 93.29 209 LEU A N 1
ATOM 1611 C CA . LEU A 1 209 ? -18.105 5.17 -21.279 1 93.29 209 LEU A CA 1
ATOM 1612 C C . LEU A 1 209 ? -18.811 6.465 -20.892 1 93.29 209 LEU A C 1
ATOM 1614 O O . LEU A 1 209 ? -18.337 7.2 -20.022 1 93.29 209 LEU A O 1
ATOM 1618 N N . PRO A 1 210 ? -19.908 6.704 -21.544 1 84.2 210 PRO A N 1
ATOM 1619 C CA . PRO A 1 210 ? -20.664 7.9 -21.164 1 84.2 210 PRO A CA 1
ATOM 1620 C C . PRO A 1 210 ? -21.209 7.824 -19.739 1 84.2 210 PRO A C 1
ATOM 1622 O O . PRO A 1 210 ? -21.815 6.82 -19.358 1 84.2 210 PRO A O 1
ATOM 1625 N N . GLU A 1 211 ? -20.898 8.714 -18.865 1 84.82 211 GLU A N 1
ATOM 1626 C CA . GLU A 1 211 ? -21.46 8.864 -17.526 1 84.82 211 GLU A CA 1
ATOM 1627 C C . GLU A 1 211 ? -21.147 7.649 -16.657 1 84.82 211 GLU A C 1
ATOM 1629 O O . GLU A 1 211 ? -22.037 7.103 -16 1 84.82 211 GLU A O 1
ATOM 1634 N N . PHE A 1 212 ? -19.939 7.114 -16.706 1 83.28 212 PHE A N 1
ATOM 1635 C CA . PHE A 1 212 ? -19.679 5.934 -15.89 1 83.28 212 PHE A CA 1
ATOM 1636 C C . PHE A 1 212 ? -19.916 6.233 -14.415 1 83.28 212 PHE A C 1
ATOM 1638 O O . PHE A 1 212 ? -19.823 7.386 -13.987 1 83.28 212 PHE A O 1
ATOM 1645 N N . HIS A 1 213 ? -20.258 5.313 -13.655 1 86.4 213 HIS A N 1
ATOM 1646 C CA . HIS A 1 213 ? -20.555 5.417 -12.23 1 86.4 213 HIS A CA 1
ATOM 1647 C C . HIS A 1 213 ? -19.425 4.836 -11.388 1 86.4 213 HIS A C 1
ATOM 1649 O O . HIS A 1 213 ? -19.162 3.632 -11.441 1 86.4 213 HIS A O 1
ATOM 1655 N N . LEU A 1 214 ? -18.802 5.723 -10.718 1 89.39 214 LEU A N 1
ATOM 1656 C CA . LEU A 1 214 ? -17.778 5.244 -9.796 1 89.39 214 LEU A CA 1
ATOM 1657 C C . LEU A 1 214 ? -18.41 4.697 -8.52 1 89.39 214 LEU A C 1
ATOM 1659 O O . LEU A 1 214 ? -18.974 5.455 -7.727 1 89.39 214 LEU A O 1
ATOM 1663 N N . GLY A 1 215 ? -18.294 3.407 -8.372 1 89.67 215 GLY A N 1
ATOM 1664 C CA . GLY A 1 215 ? -18.844 2.78 -7.181 1 89.67 215 GLY A CA 1
ATOM 1665 C C . GLY A 1 215 ? -17.93 2.886 -5.975 1 89.67 215 GLY A C 1
ATOM 1666 O O . GLY A 1 215 ? -18.389 3.165 -4.865 1 89.67 215 GLY A O 1
ATOM 1667 N N . MET A 1 216 ? -16.593 2.584 -6.251 1 90.75 216 MET A N 1
ATOM 1668 C CA . MET A 1 216 ? -15.619 2.571 -5.163 1 90.75 216 MET A CA 1
ATOM 1669 C C . MET A 1 216 ? -14.207 2.798 -5.694 1 90.75 216 MET A C 1
ATOM 1671 O O . MET A 1 216 ? -13.886 2.388 -6.811 1 90.75 216 MET A O 1
ATOM 1675 N N . GLU A 1 217 ? -13.426 3.443 -4.857 1 92.85 217 GLU A N 1
ATOM 1676 C CA . GLU A 1 217 ? -11.994 3.59 -5.099 1 92.85 217 GLU A CA 1
ATOM 1677 C C . GLU A 1 217 ? -11.177 2.862 -4.036 1 92.85 217 GLU A C 1
ATOM 1679 O O . GLU A 1 217 ? -11.39 3.061 -2.838 1 92.85 217 GLU A O 1
ATOM 1684 N N . LEU A 1 218 ? -10.302 1.988 -4.529 1 92.79 218 LEU A N 1
ATOM 1685 C CA . LEU A 1 218 ? -9.496 1.194 -3.608 1 92.79 218 LEU A CA 1
ATOM 1686 C C . LEU A 1 218 ? -8.016 1.284 -3.964 1 92.79 218 LEU A C 1
ATOM 1688 O O . LEU A 1 218 ? -7.655 1.278 -5.144 1 92.79 218 LEU A O 1
ATOM 1692 N N . GLY A 1 219 ? -7.185 1.243 -2.988 1 89.59 219 GLY A N 1
ATOM 1693 C CA . GLY A 1 219 ? -5.761 1.461 -3.186 1 89.59 219 GLY A CA 1
ATOM 1694 C C . GLY A 1 219 ? -4.994 0.181 -3.457 1 89.59 219 GLY A C 1
ATOM 1695 O O . GLY A 1 219 ? -3.761 0.17 -3.422 1 89.59 219 GLY A O 1
ATOM 1696 N N . ASN A 1 220 ? -5.656 -0.943 -3.604 1 90.58 220 ASN A N 1
ATOM 1697 C CA . ASN A 1 220 ? -4.978 -2.218 -3.813 1 90.58 220 ASN A CA 1
ATOM 1698 C C . ASN A 1 220 ? -5.785 -3.14 -4.722 1 90.58 220 ASN A C 1
ATOM 1700 O O . ASN A 1 220 ? -7.01 -3.211 -4.61 1 90.58 220 ASN A O 1
ATOM 1704 N N . SER A 1 221 ? -5.056 -3.785 -5.601 1 95.8 221 SER A N 1
ATOM 1705 C CA . SER A 1 221 ? -5.709 -4.652 -6.577 1 95.8 221 SER A CA 1
ATOM 1706 C C . SER A 1 221 ? -6.374 -5.845 -5.898 1 95.8 221 SER A C 1
ATOM 1708 O O . SER A 1 221 ? -7.407 -6.332 -6.362 1 95.8 221 SER A O 1
ATOM 1710 N N . GLU A 1 222 ? -5.841 -6.24 -4.769 1 95.89 222 GLU A N 1
ATOM 1711 C CA . GLU A 1 222 ? -6.414 -7.385 -4.068 1 95.89 222 GLU A CA 1
ATOM 1712 C C . GLU A 1 222 ? -7.791 -7.052 -3.5 1 95.89 222 GLU A C 1
ATOM 1714 O O . GLU A 1 222 ? -8.723 -7.851 -3.609 1 95.89 222 GLU A O 1
ATOM 1719 N N . ALA A 1 223 ? -7.855 -5.883 -2.914 1 94.86 223 ALA A N 1
ATOM 1720 C CA . ALA A 1 223 ? -9.153 -5.444 -2.409 1 94.86 223 ALA A CA 1
ATOM 1721 C C . ALA A 1 223 ? -10.182 -5.366 -3.534 1 94.86 223 ALA A C 1
ATOM 1723 O O . ALA A 1 223 ? -11.344 -5.735 -3.348 1 94.86 223 ALA A O 1
ATOM 1724 N N . ILE A 1 224 ? -9.77 -4.934 -4.657 1 97.21 224 ILE A N 1
ATOM 1725 C CA . ILE A 1 224 ? -10.653 -4.798 -5.81 1 97.21 224 ILE A CA 1
ATOM 1726 C C . ILE A 1 224 ? -11.148 -6.176 -6.246 1 97.21 224 ILE A C 1
ATOM 1728 O O . ILE A 1 224 ? -12.344 -6.37 -6.472 1 97.21 224 ILE A O 1
ATOM 1732 N N . LYS A 1 225 ? -10.219 -7.14 -6.346 1 97.21 225 LYS A N 1
ATOM 1733 C CA . LYS A 1 225 ? -10.585 -8.5 -6.733 1 97.21 225 LYS A CA 1
ATOM 1734 C C . LYS A 1 225 ? -11.671 -9.058 -5.818 1 97.21 225 LYS A C 1
ATOM 1736 O O . LYS A 1 225 ? -12.667 -9.608 -6.293 1 97.21 225 LYS A O 1
ATOM 1741 N N . HIS A 1 226 ? -11.505 -8.861 -4.587 1 96.37 226 HIS A N 1
ATOM 1742 C CA . HIS A 1 226 ? -12.446 -9.422 -3.624 1 96.37 226 HIS A CA 1
ATOM 1743 C C . HIS A 1 226 ? -13.765 -8.657 -3.633 1 96.37 226 HIS A C 1
ATOM 1745 O O . HIS A 1 226 ? -14.835 -9.256 -3.507 1 96.37 226 HIS A O 1
ATOM 1751 N N . ALA A 1 227 ? -13.654 -7.366 -3.735 1 96.45 227 ALA A N 1
ATOM 1752 C CA . ALA A 1 227 ? -14.873 -6.567 -3.824 1 96.45 227 ALA A CA 1
ATOM 1753 C C . ALA A 1 227 ? -15.729 -7.002 -5.01 1 96.45 227 ALA A C 1
ATOM 1755 O O . ALA A 1 227 ? -16.946 -7.154 -4.883 1 96.45 227 ALA A O 1
ATOM 1756 N N . VAL A 1 228 ? -15.076 -7.213 -6.173 1 97.89 228 VAL A N 1
ATOM 1757 C CA . VAL A 1 228 ? -15.794 -7.648 -7.367 1 97.89 228 VAL A CA 1
ATOM 1758 C C . VAL A 1 228 ? -16.382 -9.038 -7.14 1 97.89 228 VAL A C 1
ATOM 1760 O O . VAL A 1 228 ? -17.536 -9.296 -7.489 1 97.89 228 VAL A O 1
ATOM 1763 N N . ARG A 1 229 ? -15.602 -9.909 -6.538 1 96.51 229 ARG A N 1
ATOM 1764 C CA . ARG A 1 229 ? -16.046 -11.273 -6.273 1 96.51 229 ARG A CA 1
ATOM 1765 C C . ARG A 1 229 ? -17.303 -11.282 -5.409 1 96.51 229 ARG A C 1
ATOM 1767 O O . ARG A 1 229 ? -18.16 -12.156 -5.56 1 96.51 229 ARG A O 1
ATOM 1774 N N . HIS A 1 230 ? -17.403 -10.287 -4.562 1 94.37 230 HIS A N 1
ATOM 1775 C CA . HIS A 1 230 ? -18.537 -10.24 -3.646 1 94.37 230 HIS A CA 1
ATOM 1776 C C . HIS A 1 230 ? -19.681 -9.415 -4.227 1 94.37 230 HIS A C 1
ATOM 1778 O O . HIS A 1 230 ? -20.606 -9.035 -3.506 1 94.37 230 HIS A O 1
ATOM 1784 N N . GLY A 1 231 ? -19.533 -9.037 -5.476 1 93.69 231 GLY A N 1
ATOM 1785 C CA . GLY A 1 231 ? -20.658 -8.471 -6.203 1 93.69 231 GLY A CA 1
ATOM 1786 C C . GLY A 1 231 ? -20.781 -6.968 -6.038 1 93.69 231 GLY A C 1
ATOM 1787 O O . GLY A 1 231 ? -21.848 -6.397 -6.271 1 93.69 231 GLY A O 1
ATOM 1788 N N . LEU A 1 232 ? -19.715 -6.294 -5.638 1 94.04 232 LEU A N 1
ATOM 1789 C CA . LEU A 1 232 ? -19.796 -4.859 -5.384 1 94.04 232 LEU A CA 1
ATOM 1790 C C . LEU A 1 232 ? -19.725 -4.072 -6.688 1 94.04 232 LEU A C 1
ATOM 1792 O O . LEU A 1 232 ? -19.982 -2.866 -6.704 1 94.04 232 LEU A O 1
ATOM 1796 N N . GLY A 1 233 ? -19.377 -4.695 -7.753 1 95.74 233 GLY A N 1
ATOM 1797 C CA . GLY A 1 233 ? -19.261 -4.026 -9.038 1 95.74 233 GLY A CA 1
ATOM 1798 C C . GLY A 1 233 ? -18.347 -4.75 -10.008 1 95.74 233 GLY A C 1
ATOM 1799 O O . GLY A 1 233 ? -18.138 -5.959 -9.887 1 95.74 233 GLY A O 1
ATOM 1800 N N . ILE A 1 234 ? -17.901 -4.011 -11.044 1 97.59 234 ILE A N 1
ATOM 1801 C CA . ILE A 1 234 ? -16.955 -4.52 -12.031 1 97.59 234 ILE A CA 1
ATOM 1802 C C . ILE A 1 234 ? -15.682 -3.678 -12.009 1 97.59 234 ILE A C 1
ATOM 1804 O O . ILE A 1 234 ? -15.656 -2.597 -11.417 1 97.59 234 ILE A O 1
ATOM 1808 N N . SER A 1 235 ? -14.653 -4.227 -12.562 1 98.25 235 SER A N 1
ATOM 1809 C CA . SER A 1 235 ? -13.384 -3.506 -12.55 1 98.25 235 SER A CA 1
ATOM 1810 C C . SER A 1 235 ? -12.526 -3.876 -13.755 1 98.25 235 SER A C 1
ATOM 1812 O O . SER A 1 235 ? -12.967 -4.621 -14.632 1 98.25 235 SER A O 1
ATOM 1814 N N . CYS A 1 236 ? -11.4 -3.221 -13.892 1 98.43 236 CYS A N 1
ATOM 1815 C CA . CYS A 1 236 ? -10.41 -3.453 -14.938 1 98.43 236 CYS A CA 1
ATOM 1816 C C . CYS A 1 236 ? -8.999 -3.46 -14.362 1 98.43 236 CYS A C 1
ATOM 1818 O O . CYS A 1 236 ? -8.558 -2.468 -13.779 1 98.43 236 CYS A O 1
ATOM 1820 N N . LEU A 1 237 ? -8.342 -4.583 -14.451 1 98.55 237 LEU A N 1
ATOM 1821 C CA . LEU A 1 237 ? -6.979 -4.765 -13.964 1 98.55 237 LEU A CA 1
ATOM 1822 C C . LEU A 1 237 ? -6.135 -5.527 -14.981 1 98.55 237 LEU A C 1
ATOM 1824 O O . LEU A 1 237 ? -6.653 -5.992 -15.999 1 98.55 237 LEU A O 1
ATOM 1828 N N . SER A 1 238 ? -4.831 -5.577 -14.702 1 98.39 238 SER A N 1
ATOM 1829 C CA . SER A 1 238 ? -3.942 -6.4 -15.516 1 98.39 238 SER A CA 1
ATOM 1830 C C . SER A 1 238 ? -4.375 -7.862 -15.502 1 98.39 238 SER A C 1
ATOM 1832 O O . SER A 1 238 ? -4.754 -8.393 -14.456 1 98.39 238 SER A O 1
ATOM 1834 N N . ARG A 1 239 ? -4.286 -8.53 -16.624 1 98.39 239 ARG A N 1
ATOM 1835 C CA . ARG A 1 239 ? -4.567 -9.96 -16.703 1 98.39 239 ARG A CA 1
ATOM 1836 C C . ARG A 1 239 ? -3.688 -10.745 -15.734 1 98.39 239 ARG A C 1
ATOM 1838 O O . ARG A 1 239 ? -4.133 -11.732 -15.145 1 98.39 239 ARG A O 1
ATOM 1845 N N . ARG A 1 240 ? -2.464 -10.303 -15.52 1 97.17 240 ARG A N 1
ATOM 1846 C CA . ARG A 1 240 ? -1.523 -10.952 -14.612 1 97.17 240 ARG A CA 1
ATOM 1847 C C . ARG A 1 240 ? -2.058 -10.962 -13.185 1 97.17 240 ARG A C 1
ATOM 1849 O O . ARG A 1 240 ? -1.808 -11.904 -12.429 1 97.17 240 ARG A O 1
ATOM 1856 N N . VAL A 1 241 ? -2.774 -9.932 -12.826 1 97.62 241 VAL A N 1
ATOM 1857 C CA . VAL A 1 241 ? -3.25 -9.729 -11.461 1 97.62 241 VAL A CA 1
ATOM 1858 C C . VAL A 1 241 ? -4.403 -10.687 -11.168 1 97.62 241 VAL A C 1
ATOM 1860 O O . VAL A 1 241 ? -4.555 -11.158 -10.039 1 97.62 241 VAL A O 1
ATOM 1863 N N . ILE A 1 242 ? -5.209 -11.007 -12.145 1 97.75 242 ILE A N 1
ATOM 1864 C CA . ILE A 1 242 ? -6.421 -11.774 -11.876 1 97.75 242 ILE A CA 1
ATOM 1865 C C . ILE A 1 242 ? -6.345 -13.124 -12.585 1 97.75 242 ILE A C 1
ATOM 1867 O O . ILE A 1 242 ? -7.36 -13.806 -12.745 1 97.75 242 ILE A O 1
ATOM 1871 N N . ALA A 1 243 ? -5.172 -13.501 -13.045 1 96.66 243 ALA A N 1
ATOM 1872 C CA . ALA A 1 243 ? -5.003 -14.721 -13.829 1 96.66 243 ALA A CA 1
ATOM 1873 C C . ALA A 1 243 ? -5.537 -15.936 -13.075 1 96.66 243 ALA A C 1
ATOM 1875 O O . ALA A 1 243 ? -6.274 -16.749 -13.637 1 96.66 243 ALA A O 1
ATOM 1876 N N . GLU A 1 244 ? -5.195 -16.054 -11.813 1 93.97 244 GLU A N 1
ATOM 1877 C CA . GLU A 1 244 ? -5.613 -17.203 -11.015 1 93.97 244 GLU A CA 1
ATOM 1878 C C . GLU A 1 244 ? -7.132 -17.254 -10.874 1 93.97 244 GLU A C 1
ATOM 1880 O O . GLU A 1 244 ? -7.731 -18.329 -10.939 1 93.97 244 GLU A O 1
ATOM 1885 N N . GLN A 1 245 ? -7.724 -16.154 -10.635 1 96.25 245 GLN A N 1
ATOM 1886 C CA . GLN A 1 245 ? -9.17 -16.084 -10.456 1 96.25 245 GLN A CA 1
ATOM 1887 C C . GLN A 1 245 ? -9.9 -16.344 -11.771 1 96.25 245 GLN A C 1
ATOM 1889 O O . GLN A 1 245 ? -10.992 -16.916 -11.779 1 96.25 245 GLN A O 1
ATOM 1894 N N . LEU A 1 246 ? -9.295 -15.934 -12.926 1 97.04 246 LEU A N 1
ATOM 1895 C CA . LEU A 1 246 ? -9.868 -16.266 -14.226 1 97.04 246 LEU A CA 1
ATOM 1896 C C . LEU A 1 246 ? -9.806 -17.769 -14.479 1 97.04 246 LEU A C 1
ATOM 1898 O O . LEU A 1 246 ? -10.774 -18.361 -14.962 1 97.04 246 LEU A O 1
ATOM 1902 N N . ASP A 1 247 ? -8.747 -18.36 -14.089 1 94.9 247 ASP A N 1
ATOM 1903 C CA . ASP A 1 247 ? -8.545 -19.791 -14.293 1 94.9 247 ASP A CA 1
ATOM 1904 C C . ASP A 1 247 ? -9.506 -20.61 -13.434 1 94.9 247 ASP A C 1
ATOM 1906 O O . ASP A 1 247 ? -10.041 -21.624 -13.887 1 94.9 247 ASP A O 1
ATOM 1910 N N . SER A 1 248 ? -9.704 -20.145 -12.164 1 92.99 248 SER A N 1
ATOM 1911 C CA . SER A 1 248 ? -10.555 -20.886 -11.239 1 92.99 248 SER A CA 1
ATOM 1912 C C . SER A 1 248 ? -12.03 -20.596 -11.492 1 92.99 248 SER A C 1
ATOM 1914 O O . SER A 1 248 ? -12.903 -21.31 -10.994 1 92.99 248 SER A O 1
ATOM 1916 N N . GLY A 1 249 ? -12.284 -19.5 -12.193 1 95 249 GLY 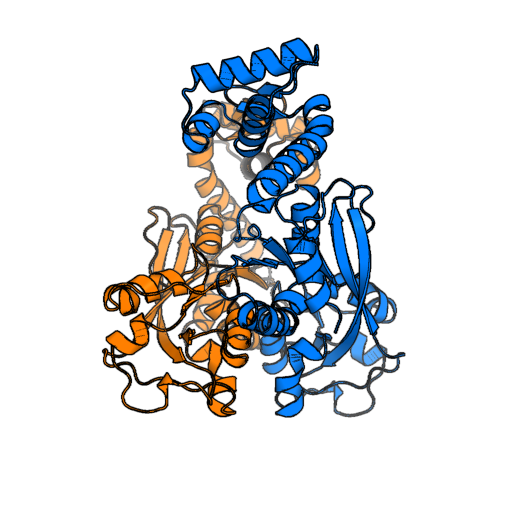A N 1
ATOM 1917 C CA . GLY A 1 249 ? -13.656 -19.109 -12.475 1 95 249 GLY A CA 1
ATOM 1918 C C . GLY A 1 249 ? -14.275 -18.266 -11.376 1 95 249 GLY A C 1
ATOM 1919 O O . GLY A 1 249 ? -15.465 -17.949 -11.425 1 95 249 GLY A O 1
ATOM 1920 N N . SER A 1 250 ? -13.474 -17.895 -10.384 1 95.63 250 SER A N 1
ATOM 1921 C CA . SER A 1 250 ? -14 -17.053 -9.315 1 95.63 250 SER A CA 1
ATOM 1922 C C . SER A 1 250 ? -14.203 -15.618 -9.791 1 95.63 250 SER A C 1
ATOM 1924 O O . SER A 1 250 ? -14.895 -14.835 -9.138 1 95.63 250 SER A O 1
ATOM 1926 N N . LEU A 1 251 ? -13.591 -15.258 -10.902 1 97.78 251 LEU A N 1
ATOM 1927 C CA . LEU A 1 251 ? -13.85 -14.05 -11.679 1 97.78 251 LEU A CA 1
ATOM 1928 C C . LEU A 1 251 ? -14.005 -14.379 -13.16 1 97.78 251 LEU A C 1
ATOM 1930 O O . LEU A 1 251 ? -13.447 -15.367 -13.642 1 97.78 251 LEU A O 1
ATOM 1934 N N . VAL A 1 252 ? -14.704 -13.545 -13.832 1 98.4 252 VAL A N 1
ATOM 1935 C CA . VAL A 1 252 ? -14.967 -13.807 -15.243 1 98.4 252 VAL A CA 1
ATOM 1936 C C . VAL A 1 252 ? -14.657 -12.56 -16.067 1 98.4 252 VAL A C 1
ATOM 1938 O O . VAL A 1 252 ? -15.024 -11.447 -15.682 1 98.4 252 VAL A O 1
ATOM 1941 N N . GLU A 1 253 ? -13.973 -12.774 -17.141 1 98.17 253 GLU A N 1
ATOM 1942 C CA . GLU A 1 253 ? -13.665 -11.69 -18.069 1 98.17 253 GLU A CA 1
ATOM 1943 C C . GLU A 1 253 ? -14.905 -11.262 -18.849 1 98.17 253 GLU A C 1
ATOM 1945 O O . GLU A 1 253 ? -15.655 -12.106 -19.345 1 98.17 253 GLU A O 1
ATOM 1950 N N . LEU A 1 254 ? -15.146 -9.962 -18.972 1 97.91 254 LEU A N 1
ATOM 1951 C CA . LEU A 1 254 ? -16.23 -9.414 -19.782 1 97.91 254 LEU A CA 1
ATOM 1952 C C . LEU A 1 254 ? -15.733 -9.043 -21.175 1 97.91 254 LEU A C 1
ATOM 1954 O O . LEU A 1 254 ? -14.698 -8.387 -21.315 1 97.91 254 LEU A O 1
ATOM 1958 N N . PRO A 1 255 ? -16.442 -9.46 -22.164 1 95.27 255 PRO A N 1
ATOM 1959 C CA . PRO A 1 255 ? -16.066 -9.066 -23.524 1 95.27 255 PRO A CA 1
ATOM 1960 C C . PRO A 1 255 ? -16.397 -7.607 -23.828 1 95.27 255 PRO A C 1
ATOM 1962 O O . PRO A 1 255 ? -17.551 -7.278 -24.115 1 95.27 255 PRO A O 1
ATOM 1965 N N . VAL A 1 256 ? -15.475 -6.766 -23.758 1 95.14 256 VAL A N 1
ATOM 1966 C CA . VAL A 1 256 ? -15.667 -5.339 -23.994 1 95.14 256 VAL A CA 1
ATOM 1967 C C . VAL A 1 256 ? -15.608 -5.05 -25.493 1 95.14 256 VAL A C 1
ATOM 1969 O O . VAL A 1 256 ? -14.704 -5.522 -26.187 1 95.14 256 VAL A O 1
ATOM 1972 N N . PRO A 1 257 ? -16.585 -4.317 -26.082 1 95.06 257 PRO A N 1
ATOM 1973 C CA . PRO A 1 257 ? -16.589 -3.995 -27.511 1 95.06 257 PRO A CA 1
ATOM 1974 C C . PRO A 1 257 ? -15.62 -2.868 -27.864 1 95.06 257 PRO A C 1
ATOM 1976 O O . PRO A 1 257 ? -16.024 -1.864 -28.456 1 95.06 257 PRO A O 1
ATOM 1979 N N . LEU A 1 258 ? -14.399 -2.984 -27.482 1 95.25 258 LEU A N 1
ATOM 1980 C CA . LEU A 1 258 ? -13.258 -2.121 -27.767 1 95.25 258 LEU A CA 1
ATOM 1981 C C . LEU A 1 258 ? -12.038 -2.945 -28.162 1 95.25 258 LEU A C 1
ATOM 1983 O O . LEU A 1 258 ? -11.986 -4.149 -27.9 1 95.25 258 LEU A O 1
ATOM 1987 N N . PRO A 1 259 ? -11.164 -2.329 -28.892 1 94.52 259 PRO A N 1
ATOM 1988 C CA . PRO A 1 259 ? -9.893 -3.031 -29.089 1 94.52 259 PRO A CA 1
ATOM 1989 C C . PRO A 1 259 ? -9.263 -3.491 -27.777 1 94.52 259 PRO A C 1
ATOM 1991 O O . PRO A 1 259 ? -9.61 -2.981 -26.709 1 94.52 259 PRO A O 1
ATOM 1994 N N . ARG A 1 260 ? -8.335 -4.444 -27.942 1 95.93 260 ARG A N 1
ATOM 1995 C CA . ARG A 1 260 ? -7.651 -4.945 -26.754 1 95.93 260 ARG A CA 1
ATOM 1996 C C . ARG A 1 260 ? -7.067 -3.799 -25.935 1 95.93 260 ARG A C 1
ATOM 1998 O O . ARG A 1 260 ? -6.449 -2.887 -26.486 1 95.93 260 ARG A O 1
ATOM 2005 N N . LEU A 1 261 ? -7.306 -3.856 -24.632 1 96.7 261 LEU A N 1
ATOM 2006 C CA . LEU A 1 261 ? -6.776 -2.832 -23.739 1 96.7 261 LEU A CA 1
ATOM 2007 C C . LEU A 1 261 ? -5.337 -3.144 -23.346 1 96.7 261 LEU A C 1
ATOM 2009 O O . LEU A 1 261 ? -5.097 -3.879 -22.385 1 96.7 261 LEU A O 1
ATOM 2013 N N . THR A 1 262 ? -4.462 -2.569 -24.086 1 97.04 262 THR A N 1
ATOM 2014 C CA . THR A 1 262 ? -3.056 -2.868 -23.841 1 97.04 262 THR A CA 1
ATOM 2015 C C . THR A 1 262 ? -2.313 -1.621 -23.368 1 97.04 262 THR A C 1
ATOM 2017 O O . THR A 1 262 ? -2.741 -0.497 -23.639 1 97.04 262 THR A O 1
ATOM 2020 N N . ARG A 1 263 ? -1.268 -1.937 -22.589 1 96.73 263 ARG A N 1
ATOM 2021 C CA . ARG A 1 263 ? -0.38 -0.879 -22.115 1 96.73 263 ARG A CA 1
ATOM 2022 C C . ARG A 1 263 ? 1.076 -1.331 -22.149 1 96.73 263 ARG A C 1
ATOM 2024 O O . ARG A 1 263 ? 1.358 -2.526 -22.257 1 96.73 263 ARG A O 1
ATOM 2031 N N . LYS A 1 264 ? 1.878 -0.323 -22.142 1 96.63 264 LYS A N 1
ATOM 2032 C CA . LYS A 1 264 ? 3.298 -0.601 -21.952 1 96.63 264 LYS A CA 1
ATOM 2033 C C . LYS A 1 264 ? 3.718 -0.356 -20.506 1 96.63 264 LYS A C 1
ATOM 2035 O O . LYS A 1 264 ? 3.294 0.624 -19.889 1 96.63 264 LYS A O 1
ATOM 2040 N N . LEU A 1 265 ? 4.446 -1.288 -19.962 1 97.71 265 LEU A N 1
ATO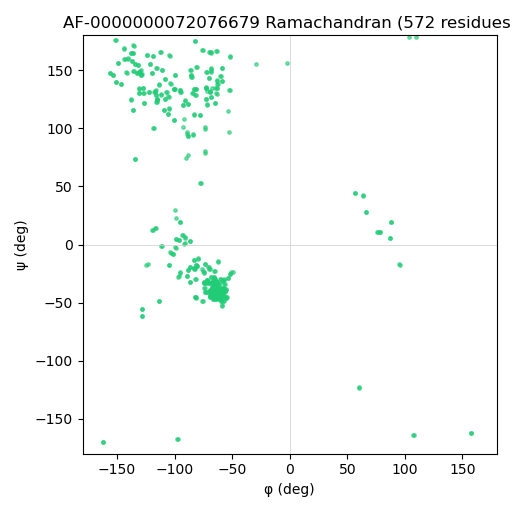M 2041 C CA . LEU A 1 265 ? 5.153 -1.056 -18.707 1 97.71 265 LEU A CA 1
ATOM 2042 C C . LEU A 1 265 ? 6.514 -0.417 -18.96 1 97.71 265 LEU A C 1
ATOM 2044 O O . LEU A 1 265 ? 7.136 -0.66 -19.996 1 97.71 265 LEU A O 1
ATOM 2048 N N . TRP A 1 266 ? 6.939 0.363 -17.973 1 97.59 266 TRP A N 1
ATOM 2049 C CA . TRP A 1 266 ? 8.106 1.202 -18.225 1 97.59 266 TRP A CA 1
ATOM 2050 C C . TRP A 1 266 ? 9.145 1.036 -17.121 1 97.59 266 TRP A C 1
ATOM 2052 O O . TRP A 1 266 ? 8.794 0.873 -15.95 1 97.59 266 TRP A O 1
ATOM 2062 N N . ARG A 1 267 ? 10.358 1.116 -17.519 1 97.2 267 ARG A N 1
ATOM 2063 C CA . ARG A 1 267 ? 11.486 1.263 -16.604 1 97.2 267 ARG A CA 1
ATOM 2064 C C . ARG A 1 267 ? 11.951 2.714 -16.536 1 97.2 267 ARG A C 1
ATOM 2066 O O . ARG A 1 267 ? 12.111 3.368 -17.569 1 97.2 267 ARG A O 1
ATOM 2073 N N . ILE A 1 268 ? 12.177 3.193 -15.278 1 97.79 268 ILE A N 1
ATOM 2074 C CA . ILE A 1 268 ? 12.561 4.597 -15.182 1 97.79 268 ILE A CA 1
ATOM 2075 C C . ILE A 1 268 ? 13.767 4.741 -14.257 1 97.79 268 ILE A C 1
ATOM 2077 O O . ILE A 1 268 ? 13.91 3.987 -13.292 1 97.79 268 ILE A O 1
ATOM 2081 N N . HIS A 1 269 ? 14.586 5.671 -14.524 1 95.67 269 HIS A N 1
ATOM 2082 C CA . HIS A 1 269 ? 15.678 6.078 -13.647 1 95.67 269 HIS A CA 1
ATOM 2083 C C . HIS A 1 269 ? 15.988 7.563 -13.804 1 95.67 269 HIS A C 1
ATOM 2085 O O . HIS A 1 269 ? 15.594 8.182 -14.795 1 95.67 269 HIS A O 1
ATOM 2091 N N . HIS A 1 270 ? 16.566 8.119 -12.779 1 93.22 270 HIS A N 1
ATOM 2092 C CA . HIS A 1 270 ? 16.935 9.528 -12.858 1 93.22 270 HIS A CA 1
ATOM 2093 C C . HIS A 1 270 ? 17.967 9.767 -13.954 1 93.22 270 HIS A C 1
ATOM 2095 O O . HIS A 1 270 ? 18.907 8.984 -14.109 1 93.22 270 HIS A O 1
ATOM 2101 N N . ARG A 1 271 ? 17.831 10.799 -14.697 1 90.76 271 ARG A N 1
ATOM 2102 C CA . ARG A 1 271 ? 18.689 11.11 -15.836 1 90.76 271 ARG A CA 1
ATOM 2103 C C . ARG A 1 271 ? 20.152 11.192 -15.413 1 90.76 271 ARG A C 1
ATOM 2105 O O . ARG A 1 271 ? 21.047 10.833 -16.181 1 90.76 271 ARG A O 1
ATOM 2112 N N . GLN A 1 272 ? 20.416 11.602 -14.146 1 85.96 272 GLN A N 1
ATOM 2113 C CA . GLN A 1 272 ? 21.775 11.768 -13.642 1 85.96 272 GLN A CA 1
ATOM 2114 C C . GLN A 1 272 ? 22.212 10.554 -12.828 1 85.96 272 GLN A C 1
ATOM 2116 O O . GLN A 1 272 ? 23.252 10.585 -12.167 1 85.96 272 GLN A O 1
ATOM 2121 N N . LYS A 1 273 ? 21.33 9.55 -12.821 1 86.98 273 LYS A N 1
ATOM 2122 C CA . LYS A 1 273 ? 21.684 8.334 -12.094 1 86.98 273 LYS A CA 1
ATOM 2123 C C . LYS A 1 273 ? 22.829 7.596 -12.782 1 86.98 273 LYS A C 1
ATOM 2125 O O . LYS A 1 273 ? 22.793 7.377 -13.995 1 86.98 273 LYS A O 1
ATOM 2130 N N . HIS A 1 274 ? 23.874 7.305 -12.027 1 81.9 274 HIS A N 1
ATOM 2131 C CA . HIS A 1 274 ? 24.912 6.408 -12.523 1 81.9 274 HIS A CA 1
ATOM 2132 C C . HIS A 1 274 ? 24.422 4.964 -12.557 1 81.9 274 HIS A C 1
ATOM 2134 O O . HIS A 1 274 ? 23.965 4.435 -11.542 1 81.9 274 HIS A O 1
ATOM 2140 N N . LEU A 1 275 ? 24.525 4.357 -13.718 1 84.88 275 LEU A N 1
ATOM 2141 C CA . LEU A 1 275 ? 24.13 2.96 -13.858 1 84.88 275 LEU A CA 1
ATOM 2142 C C . LEU A 1 275 ? 25.293 2.03 -13.531 1 84.88 275 LEU A C 1
ATOM 2144 O O . LEU A 1 275 ? 26.081 1.681 -14.412 1 84.88 275 LEU A O 1
ATOM 2148 N N . SER A 1 276 ? 25.347 1.622 -12.317 1 82.06 276 SER A N 1
ATOM 2149 C CA . SER A 1 276 ? 26.417 0.751 -11.841 1 82.06 276 SER A CA 1
ATOM 2150 C C . SER A 1 276 ? 26.386 -0.599 -12.549 1 82.06 276 SER A C 1
ATOM 2152 O O . SER A 1 276 ? 25.399 -0.941 -13.204 1 82.06 276 SER A O 1
ATOM 2154 N N . ASN A 1 277 ? 27.451 -1.404 -12.427 1 81.6 277 ASN A N 1
ATOM 2155 C CA . ASN A 1 277 ? 27.508 -2.754 -12.978 1 81.6 277 ASN A CA 1
ATOM 2156 C C . ASN A 1 277 ? 26.433 -3.652 -12.372 1 81.6 277 ASN A C 1
ATOM 2158 O O . ASN A 1 277 ? 25.835 -4.47 -13.073 1 81.6 277 ASN A O 1
ATOM 2162 N N . ALA A 1 278 ? 26.245 -3.438 -11.113 1 83.99 278 ALA A N 1
ATOM 2163 C CA . ALA A 1 278 ? 25.222 -4.221 -10.423 1 83.99 278 ALA A CA 1
ATOM 2164 C C . ALA A 1 278 ? 23.837 -3.942 -10.998 1 83.99 278 ALA A C 1
ATOM 2166 O O . ALA A 1 278 ? 23.062 -4.869 -11.244 1 83.99 278 ALA A O 1
ATOM 2167 N N . LEU A 1 279 ? 23.578 -2.712 -11.236 1 88.75 279 LEU A N 1
ATOM 2168 C CA . LEU A 1 279 ? 22.283 -2.328 -11.786 1 88.75 279 LEU A CA 1
ATOM 2169 C C . LEU A 1 279 ? 22.125 -2.84 -13.214 1 88.75 279 LEU A C 1
ATOM 2171 O O . LEU A 1 279 ? 21.076 -3.38 -13.572 1 88.75 279 LEU A O 1
ATOM 2175 N N . GLN A 1 280 ? 23.131 -2.711 -14.027 1 88.56 280 GLN A N 1
ATOM 2176 C CA . GLN A 1 280 ? 23.095 -3.188 -15.405 1 88.56 280 GLN A CA 1
ATOM 2177 C C . GLN A 1 280 ? 22.893 -4.7 -15.459 1 88.56 280 GLN A C 1
ATOM 2179 O O . GLN A 1 280 ? 22.158 -5.203 -16.312 1 88.56 280 GLN A O 1
ATOM 2184 N N . ARG A 1 281 ? 23.53 -5.363 -14.581 1 88.66 281 ARG A N 1
ATOM 2185 C CA . ARG A 1 281 ? 23.363 -6.81 -14.487 1 88.66 281 ARG A CA 1
ATOM 2186 C C . ARG A 1 281 ? 21.917 -7.174 -14.168 1 88.66 281 ARG A C 1
ATOM 2188 O O . ARG A 1 281 ? 21.341 -8.063 -14.799 1 88.66 281 ARG A O 1
ATOM 2195 N N . PHE A 1 282 ? 21.365 -6.493 -13.208 1 92.6 282 PHE A N 1
ATOM 2196 C CA . PHE A 1 282 ? 19.98 -6.757 -12.836 1 92.6 282 PHE A CA 1
ATOM 2197 C C . PHE A 1 282 ? 19.043 -6.481 -14.005 1 92.6 282 PHE A C 1
ATOM 2199 O O . PHE A 1 282 ? 18.101 -7.24 -14.246 1 92.6 282 PHE A O 1
ATOM 2206 N N . LEU A 1 283 ? 19.281 -5.395 -14.691 1 92.72 283 LEU A N 1
ATOM 2207 C CA . LEU A 1 283 ? 18.44 -5.005 -15.818 1 92.72 283 LEU A CA 1
ATOM 2208 C C . LEU A 1 283 ? 18.452 -6.078 -16.902 1 92.72 283 LEU A C 1
ATOM 2210 O O . LEU A 1 283 ? 17.454 -6.274 -17.598 1 92.72 283 LEU A O 1
ATOM 2214 N N . ARG A 1 284 ? 19.476 -6.793 -17.043 1 92.57 284 ARG A N 1
ATOM 2215 C CA . ARG A 1 284 ? 19.55 -7.878 -18.016 1 92.57 284 ARG A CA 1
ATOM 2216 C C . ARG A 1 284 ? 18.572 -8.995 -17.667 1 92.57 284 ARG A C 1
ATOM 2218 O O . ARG A 1 284 ? 18.032 -9.655 -18.557 1 92.57 284 ARG A O 1
ATOM 2225 N N . TYR A 1 285 ? 18.321 -9.184 -16.387 1 93.72 285 TYR A N 1
ATOM 2226 C CA . TYR A 1 285 ? 17.367 -10.2 -15.958 1 93.72 285 TYR A CA 1
ATOM 2227 C C . TYR A 1 285 ? 15.935 -9.751 -16.229 1 93.72 285 TYR A C 1
ATOM 2229 O O . TYR A 1 285 ? 15.015 -10.572 -16.252 1 93.72 285 TYR A O 1
ATOM 2237 N N . CYS A 1 286 ? 15.76 -8.449 -16.306 1 92.33 286 CYS A N 1
ATOM 2238 C CA . CYS A 1 286 ? 14.432 -7.909 -16.573 1 92.33 286 CYS A CA 1
ATOM 2239 C C . CYS A 1 286 ? 14.064 -8.067 -18.044 1 92.33 286 CYS A C 1
ATOM 2241 O O . CYS A 1 286 ? 12.892 -7.961 -18.41 1 92.33 286 CYS A O 1
ATOM 2243 N N . ASP A 1 287 ? 15.056 -8.222 -18.885 1 86.85 287 ASP A N 1
ATOM 2244 C CA . ASP A 1 287 ? 14.798 -8.373 -20.313 1 86.85 287 ASP A CA 1
ATOM 2245 C C . ASP A 1 287 ? 14.233 -9.757 -20.626 1 86.85 287 ASP A C 1
ATOM 2247 O O . ASP A 1 287 ? 14.959 -10.752 -20.587 1 86.85 287 ASP A O 1
ATOM 2251 N N . ILE A 1 288 ? 12.82 -9.91 -20.368 1 70.6 288 ILE A N 1
ATOM 2252 C CA . ILE A 1 288 ? 12.131 -11.187 -20.521 1 70.6 288 ILE A CA 1
ATOM 2253 C C . ILE A 1 288 ? 11.719 -11.38 -21.979 1 70.6 288 ILE A C 1
ATOM 2255 O O . ILE A 1 288 ? 11.327 -10.423 -22.651 1 70.6 288 ILE A O 1
ATOM 2259 N N . MET B 1 1 ? -19.335 32.02 26.39 1 45.95 1 MET B N 1
ATOM 2260 C CA . MET B 1 1 ? -18.296 31.39 25.581 1 45.95 1 MET B CA 1
ATOM 2261 C C . MET B 1 1 ? -18.711 31.327 24.115 1 45.95 1 MET B C 1
ATOM 2263 O O . MET B 1 1 ? -19.786 30.819 23.791 1 45.95 1 MET B O 1
ATOM 2267 N N . HIS B 1 2 ? -18.239 32.252 23.287 1 78.76 2 HIS B N 1
ATOM 2268 C CA . HIS B 1 2 ? -18.877 32.555 22.011 1 78.76 2 HIS B CA 1
ATOM 2269 C C . HIS B 1 2 ? -18.156 31.865 20.857 1 78.76 2 HIS B C 1
ATOM 2271 O O . HIS B 1 2 ? -17.977 32.455 19.79 1 78.76 2 HIS B O 1
ATOM 2277 N N . ILE B 1 3 ? -17.587 30.763 21.189 1 84.64 3 ILE B N 1
ATOM 2278 C CA . ILE B 1 3 ? -16.904 30.056 20.111 1 84.64 3 ILE B CA 1
ATOM 2279 C C . ILE B 1 3 ? -17.931 29.495 19.13 1 84.64 3 ILE B C 1
ATOM 2281 O O . ILE B 1 3 ? -18.954 28.942 19.542 1 84.64 3 ILE B O 1
ATOM 2285 N N . THR B 1 4 ? -17.718 29.72 17.859 1 86.96 4 THR B N 1
ATOM 2286 C CA . THR B 1 4 ? -18.653 29.27 16.833 1 86.96 4 THR B CA 1
ATOM 2287 C C . THR B 1 4 ? -18.107 28.046 16.103 1 86.96 4 THR B C 1
ATOM 2289 O O . THR B 1 4 ? -16.902 27.784 16.134 1 86.96 4 THR B O 1
ATOM 2292 N N . LEU B 1 5 ? -19.037 27.339 15.399 1 87.94 5 LEU B N 1
ATOM 2293 C CA . LEU B 1 5 ? -18.642 26.201 14.577 1 87.94 5 LEU B CA 1
ATOM 2294 C C . LEU B 1 5 ? -17.733 26.644 13.435 1 87.94 5 LEU B C 1
ATOM 2296 O O . LEU B 1 5 ? -16.801 25.928 13.064 1 87.94 5 LEU B O 1
ATOM 2300 N N . ARG B 1 6 ? -17.948 27.81 12.982 1 88.73 6 ARG B N 1
ATOM 2301 C CA . ARG B 1 6 ? -17.15 28.346 11.883 1 88.73 6 ARG B CA 1
ATOM 2302 C C . ARG B 1 6 ? -15.704 28.569 12.313 1 88.73 6 ARG B C 1
ATOM 2304 O O . ARG B 1 6 ? -14.775 28.29 11.553 1 88.73 6 ARG B O 1
ATOM 2311 N N . GLN B 1 7 ? -15.561 29.015 13.473 1 90.12 7 GLN B N 1
ATOM 2312 C CA . GLN B 1 7 ? -14.218 29.224 14.002 1 90.12 7 GLN B CA 1
ATOM 2313 C C . GLN B 1 7 ? -13.472 27.9 14.146 1 90.12 7 GLN B C 1
ATOM 2315 O O . GLN B 1 7 ? -12.287 27.81 13.817 1 90.12 7 GLN B O 1
ATOM 2320 N N . LEU B 1 8 ? -14.202 26.922 14.6 1 90.54 8 LEU B N 1
ATOM 2321 C CA . LEU B 1 8 ? -13.61 25.598 14.759 1 90.54 8 LEU B CA 1
ATOM 2322 C C . LEU B 1 8 ? -13.267 24.989 13.404 1 90.54 8 LEU B C 1
ATOM 2324 O O . LEU B 1 8 ? -12.231 24.337 13.256 1 90.54 8 LEU B O 1
ATOM 2328 N N . GLU B 1 9 ? -14.026 25.192 12.406 1 92.08 9 GLU B N 1
ATOM 2329 C CA . GLU B 1 9 ? -13.766 24.726 11.048 1 92.08 9 GLU B CA 1
ATOM 2330 C C . GLU B 1 9 ? -12.508 25.372 10.474 1 92.08 9 GLU B C 1
ATOM 2332 O O . GLU B 1 9 ? -11.685 24.697 9.852 1 92.08 9 GLU B O 1
ATOM 2337 N N . VAL B 1 10 ? -12.444 26.653 10.688 1 92.68 10 VAL B N 1
ATOM 2338 C CA . VAL B 1 10 ? -11.299 27.412 10.194 1 92.68 10 VAL B CA 1
ATOM 2339 C C . VAL B 1 10 ? -10.02 26.909 10.858 1 92.68 10 VAL B C 1
ATOM 2341 O O . VAL B 1 10 ? -9.021 26.653 10.181 1 92.68 10 VAL B O 1
ATOM 2344 N N . PHE B 1 11 ? -10.085 26.724 12.103 1 93.64 11 PHE B N 1
ATOM 2345 C CA . PHE B 1 11 ? -8.948 26.222 12.866 1 93.64 11 PHE B CA 1
ATOM 2346 C C . PHE B 1 11 ? -8.507 24.859 12.346 1 93.64 11 PHE B C 1
ATOM 2348 O O . PHE B 1 11 ? -7.325 24.649 12.065 1 93.64 11 PHE B O 1
ATOM 2355 N N . ALA B 1 12 ? -9.459 23.933 12.247 1 91.86 12 ALA B N 1
ATOM 2356 C CA . ALA B 1 12 ? -9.158 22.571 11.814 1 91.86 12 ALA B CA 1
ATOM 2357 C C . ALA B 1 12 ? -8.552 22.563 10.413 1 91.86 12 ALA B C 1
ATOM 2359 O O . ALA B 1 12 ? -7.6 21.827 10.146 1 91.86 12 ALA B O 1
ATOM 2360 N N . GLU B 1 13 ? -9.006 23.427 9.527 1 92.24 13 GLU B N 1
ATOM 2361 C CA . GLU B 1 13 ? -8.527 23.463 8.148 1 92.24 13 GLU B CA 1
ATOM 2362 C C . GLU B 1 13 ? -7.13 24.071 8.065 1 92.24 13 GLU B C 1
ATOM 2364 O O . GLU B 1 13 ? -6.302 23.631 7.265 1 92.24 13 GLU B O 1
ATOM 2369 N N . VAL B 1 14 ? -6.927 25.053 8.891 1 92.21 14 VAL B N 1
ATOM 2370 C CA . VAL B 1 14 ? -5.601 25.661 8.929 1 92.21 14 VAL B CA 1
ATOM 2371 C C . VAL B 1 14 ? -4.582 24.646 9.441 1 92.21 14 VAL B C 1
ATOM 2373 O O . VAL B 1 14 ? -3.453 24.588 8.948 1 92.21 14 VAL B O 1
ATOM 2376 N N . LEU B 1 15 ? -5.039 23.918 10.427 1 90.51 15 LEU B N 1
ATOM 2377 C CA . LEU B 1 15 ? -4.152 22.894 10.968 1 90.51 15 LEU B CA 1
ATOM 2378 C C . LEU B 1 15 ? -3.818 21.849 9.908 1 90.51 15 LEU B C 1
ATOM 2380 O O . LEU B 1 15 ? -2.658 21.457 9.761 1 90.51 15 LEU B O 1
ATOM 2384 N N . LYS B 1 16 ? -4.721 21.422 9.185 1 85.99 16 LYS B N 1
ATOM 2385 C CA . LYS B 1 16 ? -4.557 20.398 8.157 1 85.99 16 LYS B CA 1
ATOM 2386 C C . LYS B 1 16 ? -3.679 20.901 7.015 1 85.99 16 LYS B C 1
ATOM 2388 O O . LYS B 1 16 ? -2.797 20.182 6.54 1 85.99 16 LYS B O 1
ATOM 2393 N N . SER B 1 17 ? -3.886 22.155 6.665 1 85.09 17 SER B N 1
ATOM 2394 C CA . SER B 1 17 ? -3.254 22.682 5.46 1 85.09 17 SER B CA 1
ATOM 2395 C C . SER B 1 17 ? -1.953 23.406 5.789 1 85.09 17 SER B C 1
ATOM 2397 O O . SER B 1 17 ? -1.118 23.625 4.908 1 85.09 17 SER B O 1
ATOM 2399 N N . GLY B 1 18 ? -1.827 23.876 7.003 1 86.09 18 GLY B N 1
ATOM 2400 C CA . GLY B 1 18 ? -0.66 24.619 7.453 1 86.09 18 GLY B CA 1
ATOM 2401 C C . GLY B 1 18 ? -0.627 26.046 6.94 1 86.09 18 GLY B C 1
ATOM 2402 O O . GLY B 1 18 ? 0.414 26.704 6.989 1 86.09 18 GLY B O 1
ATOM 2403 N N . SER B 1 19 ? -1.795 26.447 6.348 1 89 19 SER B N 1
ATOM 2404 C CA . SER B 1 19 ? -1.812 27.758 5.706 1 89 19 SER B CA 1
ATOM 2405 C C . SER B 1 19 ? -3.207 28.374 5.743 1 89 19 SER B C 1
ATOM 2407 O O . SER B 1 19 ? -4.204 27.678 5.538 1 89 19 SER B O 1
ATOM 2409 N N . THR B 1 20 ? -3.175 29.701 5.995 1 89.87 20 THR B N 1
ATOM 2410 C CA . THR B 1 20 ? -4.444 30.42 5.97 1 89.87 20 THR B CA 1
ATOM 2411 C C . THR B 1 20 ? -4.957 30.563 4.54 1 89.87 20 THR B C 1
ATOM 2413 O O . THR B 1 20 ? -6.165 30.502 4.299 1 89.87 20 THR B O 1
ATOM 2416 N N . THR B 1 21 ? -4.033 30.646 3.678 1 89.33 21 THR B N 1
ATOM 2417 C CA . THR B 1 21 ? -4.405 30.78 2.274 1 89.33 21 THR B CA 1
ATOM 2418 C C . THR B 1 21 ? -5.047 29.496 1.759 1 89.33 21 THR B C 1
ATOM 2420 O O . THR B 1 21 ? -6.093 29.536 1.108 1 89.33 21 THR B O 1
ATOM 2423 N N . GLN B 1 22 ? -4.492 28.423 2.097 1 88.63 22 GLN B N 1
ATOM 2424 C CA . GLN B 1 22 ? -5.041 27.146 1.653 1 88.63 22 GLN B CA 1
ATOM 2425 C C . GLN B 1 22 ? -6.382 26.861 2.323 1 88.63 22 GLN B C 1
ATOM 2427 O O . GLN B 1 22 ? -7.309 26.361 1.682 1 88.63 22 GLN B O 1
ATOM 2432 N N . ALA B 1 23 ? -6.432 27.206 3.523 1 90.93 23 ALA B N 1
ATOM 2433 C CA . ALA B 1 23 ? -7.681 27.01 4.255 1 90.93 23 ALA B CA 1
ATOM 2434 C C . ALA B 1 23 ? -8.808 27.843 3.649 1 90.93 23 ALA B C 1
ATOM 2436 O O . ALA B 1 23 ? -9.956 27.396 3.591 1 90.93 23 ALA B O 1
ATOM 2437 N N . SER B 1 24 ? -8.476 29.031 3.197 1 91.96 24 SER B N 1
ATOM 2438 C CA . SER B 1 24 ? -9.478 29.901 2.589 1 91.96 24 SER B CA 1
ATOM 2439 C C . SER B 1 24 ? -10.05 29.282 1.318 1 91.96 24 SER B C 1
ATOM 2441 O O . SER B 1 24 ? -11.254 29.367 1.067 1 91.96 24 SER B O 1
ATOM 2443 N N . GLN B 1 25 ? -9.276 28.624 0.558 1 88.64 25 GLN B N 1
ATOM 2444 C CA . GLN B 1 25 ? -9.71 27.953 -0.663 1 88.64 25 GLN B CA 1
ATOM 2445 C C . GLN B 1 25 ? -10.614 26.765 -0.347 1 88.64 25 GLN B C 1
ATOM 2447 O O . GLN B 1 25 ? -11.674 26.605 -0.956 1 88.64 25 GLN B O 1
ATOM 2452 N N . MET B 1 26 ? -10.25 26.094 0.69 1 85.82 26 MET B N 1
ATOM 2453 C CA . MET B 1 26 ? -10.978 24.877 1.038 1 85.82 26 MET B CA 1
ATOM 2454 C C . MET B 1 26 ? -12.337 25.211 1.644 1 85.82 26 MET B C 1
ATOM 2456 O O . MET B 1 26 ? -13.313 24.491 1.425 1 85.82 26 MET B O 1
ATOM 2460 N N . LEU B 1 27 ? -12.38 26.318 2.331 1 89.77 27 LEU B N 1
ATOM 2461 C CA . LEU B 1 27 ? -13.591 26.668 3.065 1 89.77 27 LEU B CA 1
ATOM 2462 C C . LEU B 1 27 ? -14.429 27.675 2.284 1 89.77 27 LEU B C 1
ATOM 2464 O O . LEU B 1 27 ? -15.51 28.066 2.728 1 89.77 27 LEU B O 1
ATOM 2468 N N . SER B 1 28 ? -13.86 28.085 1.087 1 90.24 28 SER B N 1
ATOM 2469 C CA . SER B 1 28 ? -14.527 29.1 0.279 1 90.24 28 SER B CA 1
ATOM 2470 C C . SER B 1 28 ? -14.751 30.381 1.076 1 90.24 28 SER B C 1
ATOM 2472 O O . SER B 1 28 ? -15.858 30.924 1.09 1 90.24 28 SER B O 1
ATOM 2474 N N . LEU B 1 29 ? -13.697 30.781 1.806 1 89.11 29 LEU B N 1
ATOM 2475 C CA . LEU B 1 29 ? -13.649 32.028 2.561 1 89.11 29 LEU B CA 1
ATOM 2476 C C . LEU B 1 29 ? -12.484 32.898 2.101 1 89.11 29 LEU B C 1
ATOM 2478 O O . LEU B 1 29 ? -11.544 32.403 1.475 1 89.11 29 LEU B O 1
ATOM 2482 N N . SER B 1 30 ? -12.617 34.118 2.308 1 90.48 30 SER B N 1
ATOM 2483 C CA . SER B 1 30 ? -11.463 34.977 2.065 1 90.48 30 SER B CA 1
ATOM 2484 C C . SER B 1 30 ? -10.355 34.716 3.081 1 90.48 30 SER B C 1
ATOM 2486 O O . SER B 1 30 ? -10.623 34.265 4.196 1 90.48 30 SER B O 1
ATOM 2488 N N . GLN B 1 31 ? -9.205 34.954 2.627 1 91.29 31 GLN B N 1
ATOM 2489 C CA . GLN B 1 31 ? -8.069 34.794 3.528 1 91.29 31 GLN B CA 1
ATOM 2490 C C . GLN B 1 31 ? -8.225 35.664 4.772 1 91.29 31 GLN B C 1
ATOM 2492 O O . GLN B 1 31 ? -7.87 35.247 5.876 1 91.29 31 GLN B O 1
ATOM 2497 N N . SER B 1 32 ? -8.771 36.855 4.597 1 92.24 32 SER B N 1
ATOM 2498 C CA . SER B 1 32 ? -8.986 37.76 5.721 1 92.24 32 SER B CA 1
ATOM 2499 C C . SER B 1 32 ? -10.018 37.198 6.693 1 92.24 32 SER B C 1
ATOM 2501 O O . SER B 1 32 ? -9.871 37.332 7.909 1 92.24 32 SER B O 1
ATOM 2503 N N . ALA B 1 33 ? -11.028 36.574 6.181 1 91.03 33 ALA B N 1
ATOM 2504 C CA . ALA B 1 33 ? -12.06 35.964 7.016 1 91.03 33 ALA B CA 1
ATOM 2505 C C . ALA B 1 33 ? -11.494 34.8 7.824 1 91.03 33 ALA B C 1
ATOM 2507 O O . ALA B 1 33 ? -11.823 34.634 9.001 1 91.03 33 ALA B O 1
ATOM 2508 N N . VAL B 1 34 ? -10.663 34.034 7.168 1 94.24 34 VAL B N 1
ATOM 2509 C CA . VAL B 1 34 ? -10.017 32.91 7.838 1 94.24 34 VAL B CA 1
ATOM 2510 C C . VAL B 1 34 ? -9.102 33.426 8.946 1 94.24 34 VAL B C 1
ATOM 2512 O O . VAL B 1 34 ? -9.14 32.927 10.073 1 94.24 34 VAL B O 1
ATOM 2515 N N . SER B 1 35 ? -8.311 34.436 8.666 1 93.66 35 SER B N 1
ATOM 2516 C CA . SER B 1 35 ? -7.397 35.012 9.646 1 93.66 35 SER B CA 1
ATOM 2517 C C . SER B 1 35 ? -8.157 35.629 10.816 1 93.66 35 SER B C 1
ATOM 2519 O O . SER B 1 35 ? -7.764 35.467 11.973 1 93.66 35 SER B O 1
ATOM 2521 N N . ALA B 1 36 ? -9.216 36.26 10.497 1 93.04 36 ALA B N 1
ATOM 2522 C CA . ALA B 1 36 ? -10.027 36.903 11.528 1 93.04 36 ALA B CA 1
ATOM 2523 C C . ALA B 1 36 ? -10.668 35.867 12.447 1 93.04 36 ALA B C 1
ATOM 2525 O O . ALA B 1 36 ? -10.701 36.047 13.667 1 93.04 36 ALA B O 1
ATOM 2526 N N . ALA B 1 37 ? -11.206 34.914 11.823 1 92.97 37 ALA B N 1
ATOM 2527 C CA . ALA B 1 37 ? -11.848 33.85 12.591 1 92.97 37 ALA B CA 1
ATOM 2528 C C . ALA B 1 37 ? -10.857 33.188 13.545 1 92.97 37 ALA B C 1
ATOM 2530 O O . ALA B 1 37 ? -11.189 32.911 14.7 1 92.97 37 ALA B O 1
ATOM 2531 N N . LEU B 1 38 ? -9.68 32.974 13.09 1 93.51 38 LEU B N 1
ATOM 2532 C CA . LEU B 1 38 ? -8.644 32.342 13.899 1 93.51 38 LEU B CA 1
ATOM 2533 C C . LEU B 1 38 ? -8.196 33.265 15.027 1 93.51 38 LEU B C 1
ATOM 2535 O O . LEU B 1 38 ? -8.036 32.825 16.168 1 93.51 38 LEU B O 1
ATOM 2539 N N . THR B 1 39 ? -7.996 34.486 14.675 1 93.24 39 THR B N 1
ATOM 2540 C CA . THR B 1 39 ? -7.598 35.478 15.668 1 93.24 39 THR B CA 1
ATOM 2541 C C . THR B 1 39 ? -8.666 35.62 16.749 1 93.24 39 THR B C 1
ATOM 2543 O O . THR B 1 39 ? -8.347 35.717 17.936 1 93.24 39 THR B O 1
ATOM 2546 N N . ASP B 1 40 ? -9.876 35.631 16.297 1 91.42 40 ASP B N 1
ATOM 2547 C CA . ASP B 1 40 ? -10.988 35.736 17.236 1 91.42 40 ASP B CA 1
ATOM 2548 C C . ASP B 1 40 ? -11.04 34.524 18.164 1 91.42 40 ASP B C 1
ATOM 2550 O O . ASP B 1 40 ? -11.252 34.668 19.37 1 91.42 40 ASP B O 1
ATOM 2554 N N . LEU B 1 41 ? -10.877 33.385 17.613 1 92.53 41 LEU B N 1
ATOM 2555 C CA . LEU B 1 41 ? -10.868 32.154 18.395 1 92.53 41 LEU B CA 1
ATOM 2556 C C . LEU B 1 41 ? -9.748 32.174 19.43 1 92.53 41 LEU B C 1
ATOM 2558 O O . LEU B 1 41 ? -9.978 31.88 20.605 1 92.53 41 LEU B O 1
ATOM 2562 N N . GLU B 1 42 ? -8.544 32.579 18.982 1 93.82 42 GLU B N 1
ATOM 2563 C CA . GLU B 1 42 ? -7.394 32.665 19.877 1 93.82 42 GLU B CA 1
ATOM 2564 C C . GLU B 1 42 ? -7.613 33.721 20.957 1 93.82 42 GLU B C 1
ATOM 2566 O O . GLU B 1 42 ? -7.237 33.521 22.114 1 93.82 42 GLU B O 1
ATOM 2571 N N . GLY B 1 43 ? -8.227 34.738 20.544 1 91.62 43 GLY B N 1
ATOM 2572 C CA . GLY B 1 43 ? -8.573 35.781 21.498 1 91.62 43 GLY B CA 1
ATOM 2573 C C . GLY B 1 43 ? -9.528 35.308 22.578 1 91.62 43 GLY B C 1
ATOM 2574 O O . GLY B 1 43 ? -9.325 35.593 23.76 1 91.62 43 GLY B O 1
ATOM 2575 N N . GLN B 1 44 ? -10.52 34.606 22.162 1 88.63 44 GLN B N 1
ATOM 2576 C CA . GLN B 1 44 ? -11.508 34.096 23.107 1 88.63 44 GLN B CA 1
ATOM 2577 C C . GLN B 1 44 ? -10.887 33.075 24.055 1 88.63 44 GLN B C 1
ATOM 2579 O O . GLN B 1 44 ? -11.248 33.014 25.233 1 88.63 44 GLN B O 1
ATOM 2584 N N . LEU B 1 45 ? -9.943 32.317 23.536 1 89.97 45 LEU B N 1
ATOM 2585 C CA . LEU B 1 45 ? -9.313 31.261 24.32 1 89.97 45 LEU B CA 1
ATOM 2586 C C . LEU B 1 45 ? -8.145 31.81 25.132 1 89.97 45 LEU B C 1
ATOM 2588 O O . LEU B 1 45 ? -7.676 31.162 26.07 1 89.97 45 LEU B O 1
ATOM 2592 N N . GLY B 1 46 ? -7.623 32.976 24.738 1 91.44 46 GLY B N 1
ATOM 2593 C CA . GLY B 1 46 ? -6.538 33.627 25.455 1 91.44 46 GLY B CA 1
ATOM 2594 C C . GLY B 1 46 ? -5.18 33.017 25.166 1 91.44 46 GLY B C 1
ATOM 2595 O O . GLY B 1 46 ? -4.233 33.205 25.933 1 91.44 46 GLY B O 1
ATOM 2596 N N . VAL B 1 47 ? -5.145 32.168 24.174 1 92.74 47 VAL B N 1
ATOM 2597 C CA . VAL B 1 47 ? -3.893 31.525 23.788 1 92.74 47 VAL B CA 1
ATOM 2598 C C . VAL B 1 47 ? -3.771 31.502 22.267 1 92.74 47 VAL B C 1
ATOM 2600 O O . VAL B 1 47 ? -4.776 31.578 21.556 1 92.74 47 VAL B O 1
ATOM 2603 N N . GLN B 1 48 ? -2.555 31.38 21.822 1 93.37 48 GLN B N 1
ATOM 2604 C CA . GLN B 1 48 ? -2.308 31.092 20.413 1 93.37 48 GLN B CA 1
ATOM 2605 C C . GLN B 1 48 ? -2.356 29.591 20.141 1 93.37 48 GLN B C 1
ATOM 2607 O O . GLN B 1 48 ? -1.943 28.79 20.982 1 93.37 48 GLN B O 1
ATOM 2612 N N . LEU B 1 49 ? -2.836 29.359 18.976 1 93.67 49 LEU B N 1
ATOM 2613 C CA . LEU B 1 49 ? -2.995 27.948 18.639 1 93.67 49 LEU B CA 1
ATOM 2614 C C . LEU B 1 49 ? -1.909 27.495 17.669 1 93.67 49 LEU B C 1
ATOM 2616 O O . LEU B 1 49 ? -1.689 26.295 17.493 1 93.67 49 LEU B O 1
ATOM 2620 N N . PHE B 1 50 ? -1.266 28.48 17.018 1 93.75 50 PHE B N 1
ATOM 2621 C CA . PHE B 1 50 ? -0.222 28.201 16.039 1 93.75 50 PHE B CA 1
ATOM 2622 C C . PHE B 1 50 ? 1.019 29.04 16.316 1 93.75 50 PHE B C 1
ATOM 2624 O O . PHE B 1 50 ? 0.917 30.165 16.81 1 93.75 50 PHE B O 1
ATOM 2631 N N . ASP B 1 51 ? 2.105 28.453 15.98 1 89.5 51 ASP B N 1
ATOM 2632 C CA . ASP B 1 51 ? 3.359 29.194 15.89 1 89.5 51 ASP B CA 1
ATOM 2633 C C . ASP B 1 51 ? 3.729 29.473 14.435 1 89.5 51 ASP B C 1
ATOM 2635 O O . ASP B 1 51 ? 3.411 28.681 13.545 1 89.5 51 ASP B O 1
ATOM 2639 N N . ARG B 1 52 ? 4.164 30.602 14.233 1 81.96 52 ARG B N 1
ATOM 2640 C CA . ARG B 1 52 ? 4.56 30.964 12.877 1 81.96 52 ARG B CA 1
ATOM 2641 C C . ARG B 1 52 ? 6.019 30.601 12.617 1 81.96 52 ARG B C 1
ATOM 2643 O O . ARG B 1 52 ? 6.899 30.943 13.409 1 81.96 52 ARG B O 1
ATOM 2650 N N . VAL B 1 53 ? 6.166 29.841 11.699 1 76.7 53 VAL B N 1
ATOM 2651 C CA . VAL B 1 53 ? 7.495 29.498 11.205 1 76.7 53 VAL B CA 1
ATOM 2652 C C . VAL B 1 53 ? 7.633 29.934 9.748 1 76.7 53 VAL B C 1
ATOM 2654 O O . VAL B 1 53 ? 7.249 29.2 8.835 1 76.7 53 VAL B O 1
ATOM 2657 N N . GLY B 1 54 ? 8.262 31.043 9.5 1 72.19 54 GLY B N 1
ATOM 2658 C CA . GLY B 1 54 ? 8.222 31.624 8.167 1 72.19 54 GLY B CA 1
ATOM 2659 C C . GLY B 1 54 ? 6.818 31.975 7.711 1 72.19 54 GLY B C 1
ATOM 2660 O O . GLY B 1 54 ? 6.105 32.714 8.394 1 72.19 54 GLY B O 1
ATOM 2661 N N . LYS B 1 55 ? 6.507 31.378 6.582 1 71.76 55 LYS B N 1
ATOM 2662 C CA . LYS B 1 55 ? 5.175 31.627 6.039 1 71.76 55 LYS B CA 1
ATOM 2663 C C . LYS B 1 55 ? 4.2 30.525 6.445 1 71.76 55 LYS B C 1
ATOM 2665 O O . LYS B 1 55 ? 3.013 30.587 6.119 1 71.76 55 LYS B O 1
ATOM 2670 N N . ARG B 1 56 ? 4.674 29.566 7.285 1 77.55 56 ARG B N 1
ATOM 2671 C CA . ARG B 1 56 ? 3.817 28.43 7.609 1 77.55 56 ARG B CA 1
ATOM 2672 C C . ARG B 1 56 ? 3.318 28.513 9.048 1 77.55 56 ARG B C 1
ATOM 2674 O O . ARG B 1 56 ? 4.05 28.946 9.94 1 77.55 56 ARG B O 1
ATOM 2681 N N . LEU B 1 57 ? 2.158 28.141 9.268 1 84.94 57 LEU B N 1
ATOM 2682 C CA . LEU B 1 57 ? 1.551 27.991 10.586 1 84.94 57 LEU B CA 1
ATOM 2683 C C . LEU B 1 57 ? 1.705 26.561 11.095 1 84.94 57 LEU B C 1
ATOM 2685 O O . LEU B 1 57 ? 1.28 25.612 10.432 1 84.94 57 LEU B O 1
ATOM 2689 N N . VAL B 1 58 ? 2.406 26.456 12.27 1 86.77 58 VAL B N 1
ATOM 2690 C CA . VAL B 1 58 ? 2.585 25.141 12.875 1 86.77 58 VAL B CA 1
ATOM 2691 C C . VAL B 1 58 ? 1.792 25.058 14.177 1 86.77 58 VAL B C 1
ATOM 2693 O O . VAL B 1 58 ? 1.907 25.933 15.038 1 86.77 58 VAL B O 1
ATOM 2696 N N . VAL B 1 59 ? 1.016 24.008 14.27 1 87.46 59 VAL B N 1
ATOM 2697 C CA . VAL B 1 59 ? 0.159 23.835 15.439 1 87.46 59 VAL B CA 1
ATOM 2698 C C . VAL B 1 59 ? 1.019 23.683 16.692 1 87.46 59 VAL B C 1
ATOM 2700 O O . VAL B 1 59 ? 2.056 23.017 16.663 1 87.46 59 VAL B O 1
ATOM 2703 N N . ASN B 1 60 ? 0.735 24.44 17.73 1 88.16 60 ASN B N 1
ATOM 2704 C CA . ASN B 1 60 ? 1.476 24.329 18.982 1 88.16 60 ASN B CA 1
ATOM 2705 C C . ASN B 1 60 ? 0.745 23.445 19.989 1 88.16 60 ASN B C 1
ATOM 2707 O O . ASN B 1 60 ? -0.186 22.724 19.628 1 88.16 60 ASN B O 1
ATOM 2711 N N . GLU B 1 61 ? 1.116 23.417 21.243 1 85.17 61 GLU B N 1
ATOM 2712 C CA . GLU B 1 61 ? 0.574 22.523 22.261 1 85.17 61 GLU B CA 1
ATOM 2713 C C . GLU B 1 61 ? -0.908 22.794 22.502 1 85.17 61 GLU B C 1
ATOM 2715 O O . GLU B 1 61 ? -1.693 21.862 22.686 1 85.17 61 GLU B O 1
ATOM 2720 N N . HIS B 1 62 ? -1.264 24.022 22.48 1 88.97 62 HIS B N 1
ATOM 2721 C CA . HIS B 1 62 ? -2.66 24.387 22.693 1 88.97 62 HIS B CA 1
ATOM 2722 C C . HIS B 1 62 ? -3.53 23.941 21.523 1 88.97 62 HIS B C 1
ATOM 2724 O O . HIS B 1 62 ? -4.649 23.462 21.723 1 88.97 62 HIS B O 1
ATOM 2730 N N . GLY B 1 63 ? -2.997 24.12 20.346 1 90.33 63 GLY B N 1
ATOM 2731 C CA . GLY B 1 63 ? -3.715 23.646 19.173 1 90.33 63 GLY B CA 1
ATOM 2732 C C . GLY B 1 63 ? -3.894 22.14 19.152 1 90.33 63 GLY B C 1
ATOM 2733 O O . GLY B 1 63 ? -4.963 21.642 18.791 1 90.33 63 GLY B O 1
ATOM 2734 N N . ARG B 1 64 ? -2.936 21.494 19.589 1 86.33 64 ARG B N 1
ATOM 2735 C CA . ARG B 1 64 ? -2.99 20.037 19.637 1 86.33 64 ARG B CA 1
ATOM 2736 C C . ARG B 1 64 ? -4.045 19.561 20.63 1 86.33 64 ARG B C 1
ATOM 2738 O O . ARG B 1 64 ? -4.711 18.55 20.398 1 86.33 64 ARG B O 1
ATOM 2745 N N . LEU B 1 65 ? -4.187 20.294 21.677 1 85.33 65 LEU B N 1
ATOM 2746 C CA . LEU B 1 65 ? -5.184 19.956 22.688 1 85.33 65 LEU B CA 1
ATOM 2747 C C . LEU B 1 65 ? -6.592 20.249 22.181 1 85.33 65 LEU B C 1
ATOM 2749 O O . LEU B 1 65 ? -7.527 19.495 22.461 1 85.33 65 LEU B O 1
ATOM 2753 N N . LEU B 1 66 ? -6.698 21.233 21.407 1 88.61 66 LEU B N 1
ATOM 2754 C CA . LEU B 1 66 ? -8.014 21.668 20.953 1 88.61 66 LEU B CA 1
ATOM 2755 C C . LEU B 1 66 ? -8.495 20.816 19.783 1 88.61 66 LEU B C 1
ATOM 2757 O O . LEU B 1 66 ? -9.698 20.593 19.625 1 88.61 66 LEU B O 1
ATOM 2761 N N . TYR B 1 67 ? -7.568 20.322 19.025 1 89.53 67 TYR B N 1
ATOM 2762 C CA . TYR B 1 67 ? -7.89 19.757 17.72 1 89.53 67 TYR B CA 1
ATOM 2763 C C . TYR B 1 67 ? -8.866 18.595 17.854 1 89.53 67 TYR B C 1
ATOM 2765 O O . TYR B 1 67 ? -9.942 18.606 17.251 1 89.53 67 TYR B O 1
ATOM 2773 N N . PRO B 1 68 ? -8.604 17.661 18.744 1 83.15 68 PRO B N 1
ATOM 2774 C CA . PRO B 1 68 ? -9.539 16.538 18.848 1 83.15 68 PRO B CA 1
ATOM 2775 C C . PRO B 1 68 ? -10.93 16.97 19.307 1 83.15 68 PRO B C 1
ATOM 2777 O O . PRO B 1 68 ? -11.934 16.435 18.83 1 83.15 68 PRO B O 1
ATOM 2780 N N . ARG B 1 69 ? -10.993 17.855 20.101 1 84.45 69 ARG B N 1
ATOM 2781 C CA . ARG B 1 69 ? -12.271 18.336 20.618 1 84.45 69 ARG B CA 1
ATOM 2782 C C . ARG B 1 69 ? -13.03 19.122 19.555 1 84.45 69 ARG B C 1
ATOM 2784 O O . ARG B 1 69 ? -14.256 19.025 19.461 1 84.45 69 ARG B O 1
ATOM 2791 N N . ALA B 1 70 ? -12.258 19.923 18.826 1 88.88 70 ALA B N 1
ATOM 2792 C CA . ALA B 1 70 ? -12.867 20.675 17.732 1 88.88 70 ALA B CA 1
ATOM 2793 C C . ALA B 1 70 ? -13.495 19.738 16.704 1 88.88 70 ALA B C 1
ATOM 2795 O O . ALA B 1 70 ? -14.637 19.94 16.286 1 88.88 70 ALA B O 1
ATOM 2796 N N . LEU B 1 71 ? -12.782 18.704 16.41 1 86.73 71 LEU B N 1
ATOM 2797 C CA . LEU B 1 71 ? -13.277 17.749 15.425 1 86.73 71 LEU B CA 1
ATOM 2798 C C . LEU B 1 71 ? -14.518 17.029 15.941 1 86.73 71 LEU B C 1
ATOM 2800 O O . LEU B 1 71 ? -15.489 16.85 15.202 1 86.73 71 LEU B O 1
ATOM 2804 N N . ALA B 1 72 ? -14.451 16.642 17.161 1 81.45 72 ALA B N 1
ATOM 2805 C CA . ALA B 1 72 ? -15.601 15.966 17.757 1 81.45 72 ALA B CA 1
ATOM 2806 C C . ALA B 1 72 ? -16.832 16.867 17.746 1 81.45 72 ALA B C 1
ATOM 2808 O O . ALA B 1 72 ? -17.936 16.417 17.43 1 81.45 72 ALA B O 1
ATOM 2809 N N . THR B 1 73 ? -16.622 18.067 18.065 1 82.95 73 THR B N 1
ATOM 2810 C CA . THR B 1 73 ? -17.714 19.033 18.102 1 82.95 73 THR B CA 1
ATOM 2811 C C . THR B 1 73 ? -18.289 19.252 16.705 1 82.95 73 THR B C 1
ATOM 2813 O O . THR B 1 73 ? -19.508 19.256 16.523 1 82.95 73 THR B O 1
ATOM 2816 N N . LEU B 1 74 ? -17.451 19.425 15.765 1 84.69 74 LEU B N 1
ATOM 2817 C CA . LEU B 1 74 ? -17.89 19.629 14.389 1 84.69 74 LEU B CA 1
ATOM 2818 C C . LEU B 1 74 ? -18.646 18.41 13.873 1 84.69 74 LEU B C 1
ATOM 2820 O O . LEU B 1 74 ? -19.659 18.549 13.183 1 84.69 74 LEU B O 1
ATOM 2824 N N . GLU B 1 75 ? -18.201 17.278 14.209 1 79.66 75 GLU B N 1
ATOM 2825 C CA . GLU B 1 75 ? -18.855 16.038 13.801 1 79.66 75 GLU B CA 1
ATOM 2826 C C . GLU B 1 75 ? -20.236 15.907 14.436 1 79.66 75 GLU B C 1
ATOM 2828 O O . GLU B 1 75 ? -21.193 15.498 13.774 1 79.66 75 GLU B O 1
ATOM 2833 N N . GLN B 1 76 ? -20.273 16.281 15.654 1 76.47 76 GLN B N 1
ATOM 2834 C CA . GLN B 1 76 ? -21.557 16.239 16.346 1 76.47 76 GLN B CA 1
ATOM 2835 C C . GLN B 1 76 ? -22.547 17.222 15.728 1 76.47 76 GLN B C 1
ATOM 2837 O O . GLN B 1 76 ? -23.734 16.915 15.596 1 76.47 76 GLN B O 1
ATOM 2842 N N . ALA B 1 77 ? -22.006 18.331 15.339 1 77.03 77 ALA B N 1
ATOM 2843 C CA . ALA B 1 77 ? -22.859 19.322 14.688 1 77.03 77 ALA B CA 1
ATOM 2844 C C . ALA B 1 77 ? -23.379 18.804 13.351 1 77.03 77 ALA B C 1
ATOM 2846 O O . ALA B 1 77 ? -24.557 18.975 13.027 1 77.03 77 ALA B O 1
ATOM 2847 N N . THR B 1 78 ? -22.521 18.223 12.675 1 75.84 78 THR B N 1
ATOM 2848 C CA . THR B 1 78 ? -22.904 17.645 11.392 1 75.84 78 THR B CA 1
ATOM 2849 C C . THR B 1 78 ? -23.953 16.553 11.582 1 75.84 78 THR B C 1
ATOM 2851 O O . THR B 1 78 ? -24.889 16.44 10.788 1 75.84 78 THR B O 1
ATOM 2854 N N . GLU B 1 79 ? -23.854 15.808 12.583 1 71.88 79 GLU B N 1
ATOM 2855 C CA . GLU B 1 79 ? -24.816 14.752 12.886 1 71.88 79 GLU B CA 1
ATOM 2856 C C . GLU B 1 79 ? -26.197 15.331 13.18 1 71.88 79 GLU B C 1
ATOM 2858 O O . GLU B 1 79 ? -27.214 14.744 12.806 1 71.88 79 GLU B O 1
ATOM 2863 N N . ILE B 1 80 ? -26.109 16.379 13.84 1 68.03 80 ILE B N 1
ATOM 2864 C CA . ILE B 1 80 ? -27.369 17.044 14.151 1 68.03 80 ILE B CA 1
ATOM 2865 C C . ILE B 1 80 ? -28.064 17.464 12.858 1 68.03 80 ILE B C 1
ATOM 2867 O O . ILE B 1 80 ? -29.274 17.279 12.708 1 68.03 80 ILE B O 1
ATOM 2871 N N . GLU B 1 81 ? -27.273 17.95 11.954 1 67.74 81 GLU B N 1
ATOM 2872 C CA . GLU B 1 81 ? -27.828 18.364 10.669 1 67.74 81 GLU B CA 1
ATOM 2873 C C . GLU B 1 81 ? -28.356 17.167 9.883 1 67.74 81 GLU B C 1
ATOM 2875 O O . GLU B 1 81 ? -29.334 17.286 9.142 1 67.74 81 GLU B O 1
ATOM 2880 N N . GLN B 1 82 ? -27.648 16.063 10.142 1 66.82 82 GLN B N 1
ATOM 2881 C CA . GLN B 1 82 ? -27.954 14.863 9.37 1 66.82 82 GLN B CA 1
ATOM 2882 C C . GLN B 1 82 ? -29.144 14.115 9.964 1 66.82 82 GLN B C 1
ATOM 2884 O O . GLN B 1 82 ? -29.77 13.296 9.287 1 66.82 82 GLN B O 1
ATOM 2889 N N . LEU B 1 83 ? -29.402 14.397 11.224 1 61.43 83 LEU B N 1
ATOM 2890 C CA . LEU B 1 83 ? -30.535 13.748 11.874 1 61.43 83 LEU B CA 1
ATOM 2891 C C . LEU B 1 83 ? -31.806 13.919 11.05 1 61.43 83 LEU B C 1
ATOM 2893 O O . LEU B 1 83 ? -32.71 13.083 11.113 1 61.43 83 LEU B O 1
ATOM 2897 N N . PHE B 1 84 ? -31.802 14.874 10.35 1 59.61 84 PHE B N 1
ATOM 2898 C CA . PHE B 1 84 ? -33.037 15.182 9.64 1 59.61 84 PHE B CA 1
ATOM 2899 C C . PHE B 1 84 ? -32.869 14.959 8.141 1 59.61 84 PHE B C 1
ATOM 2901 O O . PHE B 1 84 ? -33.734 15.344 7.351 1 59.61 84 PHE B O 1
ATOM 2908 N N . ARG B 1 85 ? -31.607 14.575 7.927 1 57.98 85 ARG B N 1
ATOM 2909 C CA . ARG B 1 85 ? -31.391 14.198 6.534 1 57.98 85 ARG B CA 1
ATOM 2910 C C . ARG B 1 85 ? -31.296 12.683 6.385 1 57.98 85 ARG B C 1
ATOM 2912 O O . ARG B 1 85 ? -30.896 11.986 7.32 1 57.98 85 ARG B O 1
ATOM 2919 N N . GLU B 1 86 ? -31.979 12.086 5.604 1 55.13 86 GLU B N 1
ATOM 2920 C CA . GLU B 1 86 ? -31.937 10.646 5.364 1 55.13 86 GLU B CA 1
ATOM 2921 C C . GLU B 1 86 ? -30.506 10.167 5.133 1 55.13 86 GLU B C 1
ATOM 2923 O O . GLU B 1 86 ? -30.233 8.966 5.18 1 55.13 86 GLU B O 1
ATOM 2928 N N . ASP B 1 87 ? -29.727 11.065 4.719 1 55.15 87 ASP B N 1
ATOM 2929 C CA . ASP B 1 87 ? -28.426 10.69 4.173 1 55.15 87 ASP B CA 1
ATOM 2930 C C . ASP B 1 87 ? -27.37 10.613 5.272 1 55.15 87 ASP B C 1
ATOM 2932 O O . ASP B 1 87 ? -27.057 11.619 5.911 1 55.15 87 ASP B O 1
ATOM 2936 N N . ASN B 1 88 ? -27.438 9.509 6.008 1 61.35 88 ASN B N 1
ATOM 2937 C CA . ASN B 1 88 ? -26.468 9.223 7.06 1 61.35 88 ASN B CA 1
ATOM 2938 C C . ASN B 1 88 ? -25.037 9.288 6.537 1 61.35 88 ASN B C 1
ATOM 2940 O O . ASN B 1 88 ? -24.796 9.079 5.346 1 61.35 88 ASN B O 1
ATOM 2944 N N . GLY B 1 89 ? -24.165 10.252 6.992 1 65.97 89 GLY B N 1
ATOM 2945 C CA . GLY B 1 89 ? -22.829 10.779 6.76 1 65.97 89 GLY B CA 1
ATOM 2946 C C . GLY B 1 89 ? -21.863 9.739 6.224 1 65.97 89 GLY B C 1
ATOM 2947 O O . GLY B 1 89 ? -22.122 8.538 6.316 1 65.97 89 GLY B O 1
ATOM 2948 N N . ALA B 1 90 ? -20.859 10.09 5.551 1 77.53 90 ALA B N 1
ATOM 2949 C CA . ALA B 1 90 ? -19.757 9.313 4.988 1 77.53 90 ALA B CA 1
ATOM 2950 C C . ALA B 1 90 ? -18.917 8.674 6.09 1 77.53 90 ALA B C 1
ATOM 2952 O O . ALA B 1 90 ? -18.787 9.231 7.182 1 77.53 90 ALA B O 1
ATOM 2953 N N . ILE B 1 91 ? -18.598 7.417 5.923 1 89.37 91 ILE B N 1
ATOM 2954 C CA . ILE B 1 91 ? -17.724 6.719 6.859 1 89.37 91 ILE B CA 1
ATOM 2955 C C . ILE B 1 91 ? -16.351 6.508 6.225 1 89.37 91 ILE B C 1
ATOM 2957 O O . ILE B 1 91 ? -16.253 6.086 5.07 1 89.37 91 ILE B O 1
ATOM 2961 N N . ARG B 1 92 ? -15.334 6.85 6.984 1 93.83 92 ARG B N 1
ATOM 2962 C CA . ARG B 1 92 ? -13.958 6.643 6.545 1 93.83 92 ARG B CA 1
ATOM 2963 C C . ARG B 1 92 ? -13.291 5.525 7.339 1 93.83 92 ARG B C 1
ATOM 2965 O O . ARG B 1 92 ? -13.053 5.666 8.541 1 93.83 92 ARG B O 1
ATOM 2972 N N . VAL B 1 93 ? -12.939 4.442 6.598 1 96.18 93 VAL B N 1
ATOM 2973 C CA . VAL B 1 93 ? -12.349 3.263 7.223 1 96.18 93 VAL B CA 1
ATOM 2974 C C . VAL B 1 93 ? -10.926 3.062 6.707 1 96.18 93 VAL B C 1
ATOM 2976 O O . VAL B 1 93 ? -10.676 3.158 5.503 1 96.18 93 VAL B O 1
ATOM 2979 N N . TYR B 1 94 ? -9.974 2.912 7.59 1 97.4 94 TYR B N 1
ATOM 2980 C CA . TYR B 1 94 ? -8.617 2.506 7.24 1 97.4 94 TYR B CA 1
ATOM 2981 C C . TYR B 1 94 ? -8.282 1.148 7.845 1 97.4 94 TYR B C 1
ATOM 2983 O O . TYR B 1 94 ? -8.387 0.959 9.059 1 97.4 94 TYR B O 1
ATOM 2991 N N . ALA B 1 95 ? -7.889 0.219 6.99 1 97.54 95 ALA B N 1
ATOM 2992 C CA . ALA B 1 95 ? -7.635 -1.139 7.464 1 97.54 95 ALA B CA 1
ATOM 2993 C C . ALA B 1 95 ? -6.265 -1.632 7.009 1 97.54 95 ALA B C 1
ATOM 2995 O O . ALA B 1 95 ? -5.77 -1.224 5.956 1 97.54 95 ALA B O 1
ATOM 2996 N N . SER B 1 96 ? -5.719 -2.491 7.847 1 96.65 96 SER B N 1
ATOM 2997 C CA . SER B 1 96 ? -4.486 -3.16 7.445 1 96.65 96 SER B CA 1
ATOM 2998 C C . SER B 1 96 ? -4.741 -4.159 6.322 1 96.65 96 SER B C 1
ATOM 3000 O O . SER B 1 96 ? -5.886 -4.539 6.069 1 96.65 96 SER B O 1
ATOM 3002 N N . SER B 1 97 ? -3.702 -4.559 5.739 1 94.93 97 SER B N 1
ATOM 3003 C CA . SER B 1 97 ? -3.756 -5.259 4.46 1 94.93 97 SER B CA 1
ATOM 3004 C C . SER B 1 97 ? -4.62 -6.512 4.55 1 94.93 97 SER B C 1
ATOM 3006 O O . SER B 1 97 ? -5.504 -6.724 3.718 1 94.93 97 SER B O 1
ATOM 3008 N N . THR B 1 98 ? -4.45 -7.365 5.54 1 96.56 98 THR B N 1
ATOM 3009 C CA . THR B 1 98 ? -5.231 -8.589 5.678 1 96.56 98 THR B CA 1
ATOM 3010 C C . THR B 1 98 ? -6.72 -8.272 5.786 1 96.56 98 THR B C 1
ATOM 3012 O O . THR B 1 98 ? -7.54 -8.874 5.091 1 96.56 98 THR B O 1
ATOM 3015 N N . ILE B 1 99 ? -7.034 -7.299 6.565 1 97.14 99 ILE B N 1
ATOM 3016 C CA . ILE B 1 99 ? -8.422 -6.956 6.852 1 97.14 99 ILE B CA 1
ATOM 3017 C C . ILE B 1 99 ? -9.035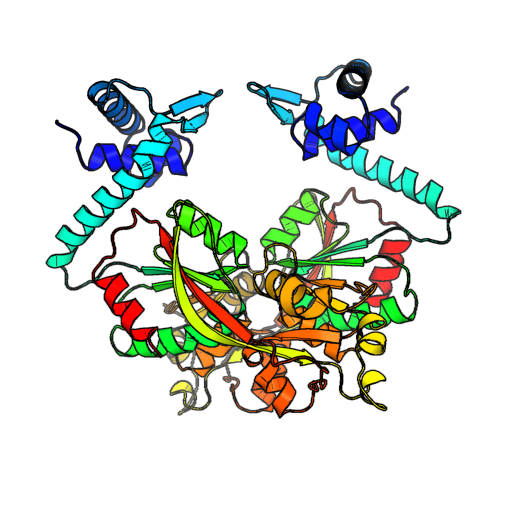 -6.236 5.653 1 97.14 99 ILE B C 1
ATOM 3019 O O . ILE B 1 99 ? -10.109 -6.611 5.178 1 97.14 99 ILE B O 1
ATOM 3023 N N . GLY B 1 100 ? -8.346 -5.26 5.16 1 96.59 100 GLY B N 1
ATOM 3024 C CA . GLY B 1 100 ? -8.859 -4.437 4.076 1 96.59 100 GLY B CA 1
ATOM 3025 C C . GLY B 1 100 ? -9.04 -5.203 2.78 1 96.59 100 GLY B C 1
ATOM 3026 O O . GLY B 1 100 ? -9.959 -4.92 2.009 1 96.59 100 GLY B O 1
ATOM 3027 N N . ASN B 1 101 ? -8.23 -6.198 2.573 1 95.83 101 ASN B N 1
ATOM 3028 C CA . ASN B 1 101 ? -8.237 -6.89 1.288 1 95.83 101 ASN B CA 1
ATOM 3029 C C . ASN B 1 101 ? -9.095 -8.15 1.334 1 95.83 101 ASN B C 1
ATOM 3031 O O . ASN B 1 101 ? -9.66 -8.56 0.318 1 95.83 101 ASN B O 1
ATOM 3035 N N . TYR B 1 102 ? -9.238 -8.737 2.497 1 96.31 102 TYR B N 1
ATOM 3036 C CA . TYR B 1 102 ? -9.768 -10.096 2.491 1 96.31 102 TYR B CA 1
ATOM 3037 C C . TYR B 1 102 ? -11.006 -10.202 3.373 1 96.31 102 TYR B C 1
ATOM 3039 O O . TYR B 1 102 ? -11.764 -11.17 3.275 1 96.31 102 TYR B O 1
ATOM 3047 N N . ILE B 1 103 ? -11.186 -9.236 4.231 1 96.63 103 ILE B N 1
ATOM 3048 C CA . ILE B 1 103 ? -12.293 -9.359 5.173 1 96.63 103 ILE B CA 1
ATOM 3049 C C . ILE B 1 103 ? -13.341 -8.287 4.881 1 96.63 103 ILE B C 1
ATOM 3051 O O . ILE B 1 103 ? -14.517 -8.599 4.677 1 96.63 103 ILE B O 1
ATOM 3055 N N . LEU B 1 104 ? -12.965 -7.04 4.717 1 96.3 104 LEU B N 1
ATOM 3056 C CA . LEU B 1 104 ? -13.874 -5.9 4.649 1 96.3 104 LEU B CA 1
ATOM 3057 C C . LEU B 1 104 ? -14.68 -5.924 3.355 1 96.3 104 LEU B C 1
ATOM 3059 O O . LEU B 1 104 ? -15.836 -5.496 3.331 1 96.3 104 LEU B O 1
ATOM 3063 N N . PRO B 1 105 ? -14.087 -6.423 2.23 1 95.24 105 PRO B N 1
ATOM 3064 C CA . PRO B 1 105 ? -14.893 -6.415 1.007 1 95.24 105 PRO B CA 1
ATOM 3065 C C . PRO B 1 105 ? -16.225 -7.144 1.173 1 95.24 105 PRO B C 1
ATOM 3067 O O . PRO B 1 105 ? -17.257 -6.666 0.696 1 95.24 105 PRO B O 1
ATOM 3070 N N . GLU B 1 106 ? -16.195 -8.197 1.872 1 94.48 106 GLU B N 1
ATOM 3071 C CA . GLU B 1 106 ? -17.439 -8.919 2.123 1 94.48 106 GLU B CA 1
ATOM 3072 C C . GLU B 1 106 ? -18.368 -8.117 3.03 1 94.48 106 GLU B C 1
ATOM 3074 O O . GLU B 1 106 ? -19.573 -8.038 2.78 1 94.48 106 GLU B O 1
ATOM 3079 N N . ILE B 1 107 ? -17.831 -7.567 4.034 1 95.79 107 ILE B N 1
ATOM 3080 C CA . ILE B 1 107 ? -18.601 -6.779 4.991 1 95.79 107 ILE B CA 1
ATOM 3081 C C . ILE B 1 107 ? -19.223 -5.576 4.286 1 95.79 107 ILE B C 1
ATOM 3083 O O . ILE B 1 107 ? -20.407 -5.285 4.469 1 95.79 107 ILE B O 1
ATOM 3087 N N . ILE B 1 108 ? -18.451 -4.923 3.481 1 94.44 108 ILE B N 1
ATOM 3088 C CA . ILE B 1 108 ? -18.906 -3.731 2.774 1 94.44 108 ILE B CA 1
ATOM 3089 C C . ILE B 1 108 ? -19.994 -4.109 1.771 1 94.44 108 ILE B C 1
ATOM 3091 O O . ILE B 1 108 ? -20.948 -3.354 1.567 1 94.44 108 ILE B O 1
ATOM 3095 N N . ALA B 1 109 ? -19.848 -5.294 1.124 1 93.21 109 ALA B N 1
ATOM 3096 C CA . ALA B 1 109 ? -20.873 -5.764 0.195 1 93.21 109 ALA B CA 1
ATOM 3097 C C . ALA B 1 109 ? -22.225 -5.896 0.89 1 93.21 109 ALA B C 1
ATOM 3099 O O . ALA B 1 109 ? -23.247 -5.451 0.363 1 93.21 109 ALA B O 1
ATOM 3100 N N . ARG B 1 110 ? -22.214 -6.429 2.076 1 93.91 110 ARG B N 1
ATOM 3101 C CA . ARG B 1 110 ? -23.442 -6.581 2.85 1 93.91 110 ARG B CA 1
ATOM 3102 C C . ARG B 1 110 ? -23.998 -5.224 3.267 1 93.91 110 ARG B C 1
ATOM 3104 O O . ARG B 1 110 ? -25.207 -4.993 3.196 1 93.91 110 ARG B O 1
ATOM 3111 N N . TYR B 1 111 ? -23.121 -4.365 3.685 1 92.68 111 TYR B N 1
ATOM 3112 C CA . TYR B 1 111 ? -23.507 -3.023 4.104 1 92.68 111 TYR B CA 1
ATOM 3113 C C . TYR B 1 111 ? -24.14 -2.253 2.951 1 92.68 111 TYR B C 1
ATOM 3115 O O . TYR B 1 111 ? -25.174 -1.603 3.123 1 92.68 111 TYR B O 1
ATOM 3123 N N . ARG B 1 112 ? -23.557 -2.332 1.798 1 89.73 112 ARG B N 1
ATOM 3124 C CA . ARG B 1 112 ? -24.003 -1.575 0.634 1 89.73 112 ARG B CA 1
ATOM 3125 C C . ARG B 1 112 ? -25.321 -2.124 0.096 1 89.73 112 ARG B C 1
ATOM 3127 O O . ARG B 1 112 ? -26.101 -1.391 -0.515 1 89.73 112 ARG B O 1
ATOM 3134 N N . ARG B 1 113 ?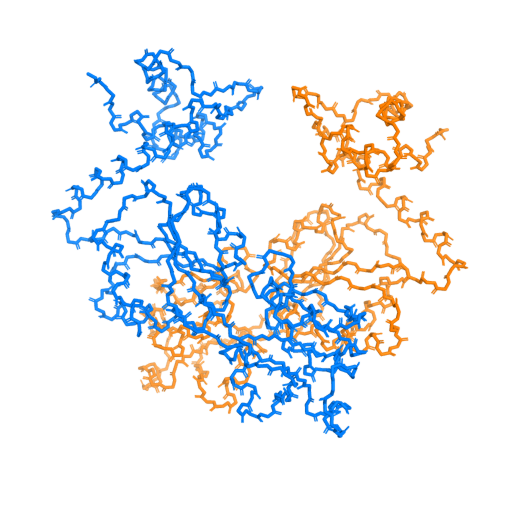 -25.519 -3.379 0.254 1 89.23 113 ARG B N 1
ATOM 3135 C CA . ARG B 1 113 ? -26.797 -3.963 -0.14 1 89.23 113 ARG B CA 1
ATOM 3136 C C . ARG B 1 113 ? -27.954 -3.291 0.591 1 89.23 113 ARG B C 1
ATOM 3138 O O . ARG B 1 113 ? -28.998 -3.019 -0.005 1 89.23 113 ARG B O 1
ATOM 3145 N N . ASP B 1 114 ? -27.727 -2.964 1.86 1 90.37 114 ASP B N 1
ATOM 3146 C CA . ASP B 1 114 ? -28.772 -2.364 2.684 1 90.37 114 ASP B CA 1
ATOM 3147 C C . ASP B 1 114 ? -28.755 -0.842 2.57 1 90.37 114 ASP B C 1
ATOM 3149 O O . ASP B 1 114 ? -29.792 -0.192 2.722 1 90.37 114 ASP B O 1
ATOM 3153 N N . PHE B 1 115 ? -27.576 -0.352 2.273 1 88.19 115 PHE B N 1
ATOM 3154 C CA . PHE B 1 115 ? -27.423 1.097 2.205 1 88.19 115 PHE B CA 1
ATOM 3155 C C . PHE B 1 115 ? -26.64 1.501 0.962 1 88.19 115 PHE B C 1
ATOM 3157 O O . PHE B 1 115 ? -25.529 2.024 1.064 1 88.19 115 PHE B O 1
ATOM 3164 N N . PRO B 1 116 ? -27.174 1.442 -0.177 1 82.8 116 PRO B N 1
ATOM 3165 C CA . PRO B 1 116 ? -26.473 1.63 -1.449 1 82.8 116 PRO B CA 1
ATOM 3166 C C . PRO B 1 116 ? -26.024 3.072 -1.668 1 82.8 116 PRO B C 1
ATOM 3168 O O . PRO B 1 116 ? -25.065 3.319 -2.404 1 82.8 116 PRO B O 1
ATOM 3171 N N . SER B 1 117 ? -26.598 3.99 -1.022 1 79.05 117 SER B N 1
ATOM 3172 C CA . SER B 1 117 ? -26.331 5.392 -1.325 1 79.05 117 SER B CA 1
ATOM 3173 C C . SER B 1 117 ? -25.373 6.004 -0.308 1 79.05 117 SER B C 1
ATOM 3175 O O . SER B 1 117 ? -24.903 7.129 -0.49 1 79.05 117 SER B O 1
ATOM 3177 N N . LEU B 1 118 ? -25.09 5.26 0.711 1 79.92 118 LEU B N 1
ATOM 3178 C CA . LEU B 1 118 ? -24.246 5.838 1.751 1 79.92 118 LEU B CA 1
ATOM 3179 C C . LEU B 1 118 ? -22.773 5.753 1.365 1 79.92 118 LEU B C 1
ATOM 3181 O O . LEU B 1 118 ? -22.282 4.681 1.005 1 79.92 118 LEU B O 1
ATOM 3185 N N . PRO B 1 119 ? -22.181 6.86 1.458 1 83.12 119 PRO B N 1
ATOM 3186 C CA . PRO B 1 119 ? -20.768 6.873 1.072 1 83.12 119 PRO B CA 1
ATOM 3187 C C . PRO B 1 119 ? -19.871 6.177 2.093 1 83.12 119 PRO B C 1
ATOM 3189 O O . PRO B 1 119 ? -20.067 6.335 3.301 1 83.12 119 PRO B O 1
ATOM 3192 N N . LEU B 1 120 ? -18.963 5.353 1.626 1 89.16 120 LEU B N 1
ATOM 3193 C CA . LEU B 1 120 ? -17.958 4.666 2.43 1 89.16 120 LEU B CA 1
ATOM 3194 C C . LEU B 1 120 ? -16.599 4.69 1.737 1 89.16 120 LEU B C 1
ATOM 3196 O O . LEU B 1 120 ? -16.491 4.335 0.561 1 89.16 120 LEU B O 1
ATOM 3200 N N . GLU B 1 121 ? -15.636 5.184 2.452 1 91.29 121 GLU B N 1
ATOM 3201 C CA . GLU B 1 121 ? -14.265 5.209 1.951 1 91.29 121 GLU B CA 1
ATOM 3202 C C . GLU B 1 121 ? -13.39 4.199 2.688 1 91.29 121 GLU B C 1
ATOM 3204 O O . GLU B 1 121 ? -13.311 4.218 3.918 1 91.29 121 GLU B O 1
ATOM 3209 N N . LEU B 1 122 ? -12.767 3.354 1.893 1 93.63 122 LEU B N 1
ATOM 3210 C CA . LEU B 1 122 ? -11.858 2.362 2.458 1 93.63 122 LEU B CA 1
ATOM 3211 C C . LEU B 1 122 ? -10.428 2.605 1.985 1 93.63 122 LEU B C 1
ATOM 3213 O O . LEU B 1 122 ? -10.172 2.682 0.782 1 93.63 122 LEU B O 1
ATOM 3217 N N . SER B 1 123 ? -9.557 2.785 2.886 1 93.46 123 SER B N 1
ATOM 3218 C CA . SER B 1 123 ? -8.123 2.816 2.615 1 93.46 123 SER B CA 1
ATOM 3219 C C . SER B 1 123 ? -7.423 1.594 3.202 1 93.46 123 SER B C 1
ATOM 3221 O O . SER B 1 123 ? -7.857 1.054 4.222 1 93.46 123 SER B O 1
ATOM 3223 N N . VAL B 1 124 ? -6.346 1.23 2.507 1 93.51 124 VAL B N 1
ATOM 3224 C CA . VAL B 1 124 ? -5.606 0.053 2.954 1 93.51 124 VAL B CA 1
ATOM 3225 C C . VAL B 1 124 ? -4.129 0.403 3.117 1 93.51 124 VAL B C 1
ATOM 3227 O O . VAL B 1 124 ? -3.552 1.097 2.277 1 93.51 124 VAL B O 1
ATOM 3230 N N . GLY B 1 125 ? -3.526 0.008 4.17 1 91.96 125 GLY B N 1
ATOM 3231 C CA . GLY B 1 125 ? -2.116 0.185 4.477 1 91.96 125 GLY B CA 1
ATOM 3232 C C . GLY B 1 125 ? -1.62 -0.75 5.564 1 91.96 125 GLY B C 1
ATOM 3233 O O . GLY B 1 125 ? -2.262 -1.759 5.863 1 91.96 125 GLY B O 1
ATOM 3234 N N . ASN B 1 126 ? -0.443 -0.548 6.066 1 93.06 126 ASN B N 1
ATOM 3235 C CA . ASN B 1 126 ? -0.014 -1.382 7.184 1 93.06 126 ASN B CA 1
ATOM 3236 C C . ASN B 1 126 ? -0.555 -0.861 8.512 1 93.06 126 ASN B C 1
ATOM 3238 O O . ASN B 1 126 ? -1.165 0.209 8.562 1 93.06 126 ASN B O 1
ATOM 3242 N N . SER B 1 127 ? -0.351 -1.527 9.532 1 96.33 127 SER B N 1
ATOM 3243 C CA . SER B 1 127 ? -0.972 -1.222 10.817 1 96.33 127 SER B CA 1
ATOM 3244 C C . SER B 1 127 ? -0.49 0.12 11.359 1 96.33 127 SER B C 1
ATOM 3246 O O . SER B 1 127 ? -1.275 0.885 11.923 1 96.33 127 SER B O 1
ATOM 3248 N N . GLN B 1 128 ? 0.723 0.38 11.196 1 95.61 128 GLN B N 1
ATOM 3249 C CA . GLN B 1 128 ? 1.253 1.647 11.688 1 95.61 128 GLN B CA 1
ATOM 3250 C C . GLN B 1 128 ? 0.589 2.829 10.988 1 95.61 128 GLN B C 1
ATOM 3252 O O . GLN B 1 128 ? 0.277 3.839 11.623 1 95.61 128 GLN B O 1
ATOM 3257 N N . ASP B 1 129 ? 0.385 2.723 9.712 1 94.22 129 ASP B N 1
ATOM 3258 C CA . ASP B 1 129 ? -0.313 3.758 8.955 1 94.22 129 ASP B CA 1
ATOM 3259 C C . ASP B 1 129 ? -1.737 3.95 9.471 1 94.22 129 ASP B C 1
ATOM 3261 O O . ASP B 1 129 ? -2.217 5.081 9.578 1 94.22 129 ASP B O 1
ATOM 3265 N N . VAL B 1 130 ? -2.37 2.908 9.758 1 97.11 130 VAL B N 1
ATOM 3266 C CA . VAL B 1 130 ? -3.743 2.948 10.252 1 97.11 130 VAL B CA 1
ATOM 3267 C C . VAL B 1 130 ? -3.786 3.662 11.601 1 97.11 130 VAL B C 1
ATOM 3269 O O . VAL B 1 130 ? -4.62 4.546 11.815 1 97.11 130 VAL B O 1
ATOM 3272 N N . ILE B 1 131 ? -2.886 3.299 12.442 1 96.82 131 ILE B N 1
ATOM 3273 C CA . ILE B 1 131 ? -2.83 3.883 13.777 1 96.82 131 ILE B CA 1
ATOM 3274 C C . ILE B 1 131 ? -2.608 5.39 13.673 1 96.82 131 ILE B C 1
ATOM 3276 O O . ILE B 1 131 ? -3.287 6.172 14.342 1 96.82 131 ILE B O 1
ATOM 3280 N N . THR B 1 132 ? -1.708 5.755 12.826 1 94 132 THR B N 1
ATOM 3281 C CA . THR B 1 132 ? -1.408 7.169 12.628 1 94 132 THR B CA 1
ATOM 3282 C C . THR B 1 132 ? -2.631 7.912 12.099 1 94 132 THR B C 1
ATOM 3284 O O . THR B 1 132 ? -2.949 9.008 12.567 1 94 132 THR B O 1
ATOM 3287 N N . ALA B 1 133 ? -3.316 7.321 11.192 1 94 133 ALA B N 1
ATOM 3288 C CA . ALA B 1 133 ? -4.494 7.953 10.602 1 94 133 ALA B CA 1
ATOM 3289 C C . ALA B 1 133 ? -5.596 8.138 11.642 1 94 133 ALA B C 1
ATOM 3291 O O . ALA B 1 133 ? -6.285 9.161 11.65 1 94 133 ALA B O 1
ATOM 3292 N N . VAL B 1 134 ? -5.788 7.209 12.475 1 94.77 134 VAL B N 1
ATOM 3293 C CA . VAL B 1 134 ? -6.788 7.286 13.534 1 94.77 134 VAL B CA 1
ATOM 3294 C C . VAL B 1 134 ? -6.39 8.36 14.545 1 94.77 134 VAL B C 1
ATOM 3296 O O . VAL B 1 134 ? -7.215 9.185 14.941 1 94.77 134 VAL B O 1
ATOM 3299 N N . SER B 1 135 ? -5.126 8.348 14.855 1 91.11 135 SER B N 1
ATOM 3300 C CA . SER B 1 135 ? -4.621 9.312 15.828 1 91.11 135 SER B CA 1
ATOM 3301 C C . SER B 1 135 ? -4.782 10.742 15.325 1 91.11 135 SER B C 1
ATOM 3303 O O . SER B 1 135 ? -5.025 11.659 16.111 1 91.11 135 SER B O 1
ATOM 3305 N N . ASP B 1 136 ? -4.683 10.868 14.029 1 84.21 136 ASP B N 1
ATOM 3306 C CA . ASP B 1 136 ? -4.743 12.186 13.403 1 84.21 136 ASP B CA 1
ATOM 3307 C C . ASP B 1 136 ? -6.174 12.541 13.006 1 84.21 136 ASP B C 1
ATOM 3309 O O . ASP B 1 136 ? -6.407 13.555 12.345 1 84.21 136 ASP B O 1
ATOM 3313 N N . PHE B 1 137 ? -7.073 11.777 13.233 1 86.41 137 PHE B N 1
ATOM 3314 C CA . PHE B 1 137 ? -8.488 11.988 12.951 1 86.41 137 PHE B CA 1
ATOM 3315 C C . PHE B 1 137 ? -8.737 12.048 11.448 1 86.41 137 PHE B C 1
ATOM 3317 O O . PHE B 1 137 ? -9.687 12.69 10.996 1 86.41 137 PHE B O 1
ATOM 3324 N N . ARG B 1 138 ? -7.886 11.379 10.774 1 89.49 138 ARG B N 1
ATOM 3325 C CA . ARG B 1 138 ? -8.056 11.369 9.325 1 89.49 138 ARG B CA 1
ATOM 3326 C C . ARG B 1 138 ? -9.103 10.344 8.903 1 89.49 138 ARG B C 1
ATOM 3328 O O . ARG B 1 138 ? -9.616 10.397 7.783 1 89.49 138 ARG B O 1
ATOM 3335 N N . VAL B 1 139 ? -9.4 9.414 9.829 1 93.16 139 VAL B N 1
ATOM 3336 C CA . VAL B 1 139 ? -10.41 8.392 9.572 1 93.16 139 VAL B CA 1
ATOM 3337 C C . VAL B 1 139 ? -11.276 8.197 10.815 1 93.16 139 VAL B C 1
ATOM 3339 O O . VAL B 1 139 ? -10.926 8.663 11.902 1 93.16 139 VAL B O 1
ATOM 3342 N N . ASP B 1 140 ? -12.392 7.546 10.601 1 92.35 140 ASP B N 1
ATOM 3343 C CA . ASP B 1 140 ? -13.355 7.362 11.683 1 92.35 140 ASP B CA 1
ATOM 3344 C C . ASP B 1 140 ? -13.028 6.115 12.502 1 92.35 140 ASP B C 1
ATOM 3346 O O . ASP B 1 140 ? -13.288 6.072 13.706 1 92.35 140 ASP B O 1
ATOM 3350 N N . ILE B 1 141 ? -12.477 5.11 11.819 1 96.3 141 ILE B N 1
ATOM 3351 C CA . ILE B 1 141 ? -12.179 3.845 12.481 1 96.3 141 ILE B CA 1
ATOM 3352 C C . ILE B 1 141 ? -11.024 3.147 11.766 1 96.3 141 ILE B C 1
ATOM 3354 O O . ILE B 1 141 ? -10.823 3.339 10.564 1 96.3 141 ILE B O 1
ATOM 3358 N N . GLY B 1 142 ? -10.253 2.47 12.572 1 97.9 142 GLY B N 1
ATOM 3359 C CA . GLY B 1 142 ? -9.171 1.646 12.057 1 97.9 142 GLY B CA 1
ATOM 3360 C C . GLY B 1 142 ? -9.319 0.178 12.41 1 97.9 142 GLY B C 1
ATOM 3361 O O . GLY B 1 142 ? -9.873 -0.161 13.458 1 97.9 142 GLY B O 1
ATOM 3362 N N . LEU B 1 143 ? -8.865 -0.707 11.549 1 98.19 143 LEU B N 1
ATOM 3363 C CA . LEU B 1 143 ? -8.811 -2.142 11.803 1 98.19 143 LEU B CA 1
ATOM 3364 C C . LEU B 1 143 ? -7.408 -2.686 11.557 1 98.19 143 LEU B C 1
ATOM 3366 O O . LEU B 1 143 ? -6.886 -2.588 10.444 1 98.19 143 LEU B O 1
ATOM 3370 N N . ILE B 1 144 ? -6.814 -3.291 12.581 1 98.01 144 ILE B N 1
ATOM 3371 C CA . ILE B 1 144 ? -5.394 -3.603 12.462 1 98.01 144 ILE B CA 1
ATOM 3372 C C . ILE B 1 144 ? -5.132 -5.017 12.977 1 98.01 144 ILE B C 1
ATOM 3374 O O . ILE B 1 144 ? -5.986 -5.612 13.637 1 98.01 144 ILE B O 1
ATOM 3378 N N . GLU B 1 145 ? -3.848 -5.412 12.523 1 95.4 145 GLU B N 1
ATOM 3379 C CA . GLU B 1 145 ? -3.357 -6.715 12.963 1 95.4 145 GLU B CA 1
ATOM 3380 C C . GLU B 1 145 ? -2.539 -6.592 14.245 1 95.4 145 GLU B C 1
ATOM 3382 O O . GLU B 1 145 ? -1.44 -6.032 14.235 1 95.4 145 GLU B O 1
ATOM 3387 N N . GLY B 1 146 ? -3 -7.015 15.389 1 88.23 146 GLY B N 1
ATOM 3388 C CA . GLY B 1 146 ? -2.269 -6.958 16.644 1 88.23 146 GLY B CA 1
ATOM 3389 C C . GLY B 1 146 ? -2.736 -5.839 17.556 1 88.23 146 GLY B C 1
ATOM 3390 O O . GLY B 1 146 ? -3.574 -5.023 17.168 1 88.23 146 GLY B O 1
ATOM 3391 N N . PRO B 1 147 ? -2.154 -5.759 18.67 1 85.74 147 PRO B N 1
ATOM 3392 C CA . PRO B 1 147 ? -2.602 -4.779 19.663 1 85.74 147 PRO B CA 1
ATOM 3393 C C . PRO B 1 147 ? -2.056 -3.378 19.398 1 85.74 147 PRO B C 1
ATOM 3395 O O . PRO B 1 147 ? -1.108 -3.217 18.625 1 85.74 147 PRO B O 1
ATOM 3398 N N . CYS B 1 148 ? -2.767 -2.407 19.838 1 89.22 148 CYS B N 1
ATOM 3399 C CA . CYS B 1 148 ? -2.365 -1.005 19.802 1 89.22 148 CYS B CA 1
ATOM 3400 C C . CYS B 1 148 ? -2.362 -0.402 21.201 1 89.22 148 CYS B C 1
ATOM 3402 O O . CYS B 1 148 ? -3.361 -0.481 21.918 1 89.22 148 CYS B O 1
ATOM 3404 N N . HIS B 1 149 ? -1.262 0.287 21.538 1 85.04 149 HIS B N 1
ATOM 3405 C CA . HIS B 1 149 ? -1.14 0.776 22.906 1 85.04 149 HIS B CA 1
ATOM 3406 C C . HIS B 1 149 ? -1.039 2.297 22.941 1 85.04 149 HIS B C 1
ATOM 3408 O O . HIS B 1 149 ? -0.712 2.879 23.978 1 85.04 149 HIS B O 1
ATOM 3414 N N . ALA B 1 150 ? -1.314 2.846 21.913 1 88.17 150 ALA B N 1
ATOM 3415 C CA . ALA B 1 150 ? -1.29 4.306 21.903 1 88.17 150 ALA B CA 1
ATOM 3416 C C . ALA B 1 150 ? -2.334 4.879 22.858 1 88.17 150 ALA B C 1
ATOM 3418 O O . ALA B 1 150 ? -3.493 4.456 22.845 1 88.17 150 ALA B O 1
ATOM 3419 N N . ALA B 1 151 ? -2.03 5.84 23.659 1 87.6 151 ALA B N 1
ATOM 3420 C CA . ALA B 1 151 ? -2.861 6.36 24.742 1 87.6 151 ALA B CA 1
ATOM 3421 C C . ALA B 1 151 ? -4.134 7.001 24.196 1 87.6 151 ALA B C 1
ATOM 3423 O O . ALA B 1 151 ? -5.18 6.974 24.85 1 87.6 151 ALA B O 1
ATOM 3424 N N . GLU B 1 152 ? -4.034 7.567 23.089 1 91.26 152 GLU B N 1
ATOM 3425 C CA . GLU B 1 152 ? -5.17 8.312 22.556 1 91.26 152 GLU B CA 1
ATOM 3426 C C . GLU B 1 152 ? -6.115 7.398 21.782 1 91.26 152 GLU B C 1
ATOM 3428 O O . GLU B 1 152 ? -7.134 7.851 21.256 1 91.26 152 GLU B O 1
ATOM 3433 N N . ILE B 1 153 ? -5.782 6.127 21.796 1 95.18 153 ILE B N 1
ATOM 3434 C CA . ILE B 1 153 ? -6.542 5.198 20.968 1 95.18 153 ILE B CA 1
ATOM 3435 C C . ILE B 1 153 ? -7.25 4.176 21.855 1 95.18 153 ILE B C 1
ATOM 3437 O O . ILE B 1 153 ? -6.66 3.654 22.803 1 95.18 153 ILE B O 1
ATOM 3441 N N . ILE B 1 154 ? -8.497 3.971 21.595 1 95.65 154 ILE B N 1
ATOM 3442 C CA . ILE B 1 154 ? -9.239 2.85 22.161 1 95.65 154 ILE B CA 1
ATOM 3443 C C . ILE B 1 154 ? -9.152 1.648 21.223 1 95.65 154 ILE B C 1
ATOM 3445 O O . ILE B 1 154 ? -9.471 1.754 20.036 1 95.65 154 ILE B O 1
ATOM 3449 N N . ALA B 1 155 ? -8.696 0.591 21.731 1 96.45 155 ALA B N 1
ATOM 3450 C CA . ALA B 1 155 ? -8.541 -0.636 20.954 1 96.45 155 ALA B CA 1
ATOM 3451 C C . ALA B 1 155 ? -9.416 -1.755 21.514 1 96.45 155 ALA B C 1
ATOM 3453 O O . ALA B 1 155 ? -9.408 -2.013 22.72 1 96.45 155 ALA B O 1
ATOM 3454 N N . GLU B 1 156 ? -10.168 -2.429 20.634 1 95.23 156 GLU B N 1
ATOM 3455 C CA . GLU B 1 156 ? -11.035 -3.54 21.016 1 95.23 156 GLU B CA 1
ATOM 3456 C C . GLU B 1 156 ? -10.756 -4.776 20.166 1 95.23 156 GLU B C 1
ATOM 3458 O O . GLU B 1 156 ? -10.727 -4.696 18.936 1 95.23 156 GLU B O 1
ATOM 3463 N N . PRO B 1 157 ? -10.589 -5.9 20.851 1 95.54 157 PRO B N 1
ATOM 3464 C CA . PRO B 1 157 ? -10.462 -7.113 20.039 1 95.54 157 PRO B CA 1
ATOM 3465 C C . PRO B 1 157 ? -11.691 -7.373 19.172 1 95.54 157 PRO B C 1
ATOM 3467 O O . PRO B 1 157 ? -12.821 -7.134 19.607 1 95.54 157 PRO B O 1
ATOM 3470 N N . TRP B 1 158 ? -11.509 -7.894 18.013 1 95.74 158 TRP B N 1
ATOM 3471 C CA . TRP B 1 158 ? -12.592 -7.988 17.04 1 95.74 158 TRP B CA 1
ATOM 3472 C C . TRP B 1 158 ? -12.723 -9.41 16.507 1 95.74 158 TRP B C 1
ATOM 3474 O O . TRP B 1 158 ? -13.737 -10.074 16.735 1 95.74 158 TRP B O 1
ATOM 3484 N N . LEU B 1 159 ? -11.622 -9.943 15.825 1 96.09 159 LEU B N 1
ATOM 3485 C CA . LEU B 1 159 ? -11.692 -11.253 15.189 1 96.09 159 LEU B CA 1
ATOM 3486 C C . LEU B 1 159 ? -10.436 -12.068 15.482 1 96.09 159 LEU B C 1
ATOM 3488 O O . LEU B 1 159 ? -9.348 -11.507 15.631 1 96.09 159 LEU B O 1
ATOM 3492 N N . GLU B 1 160 ? -10.635 -13.35 15.532 1 96.44 160 GLU B N 1
ATOM 3493 C CA . GLU B 1 160 ? -9.489 -14.253 15.592 1 96.44 160 GLU B CA 1
ATOM 3494 C C . GLU B 1 160 ? -8.955 -14.56 14.196 1 96.44 160 GLU B C 1
ATOM 3496 O O . GLU B 1 160 ? -9.727 -14.68 13.243 1 96.44 160 GLU B O 1
ATOM 3501 N N . ASP B 1 161 ? -7.679 -14.678 14.141 1 97.58 161 ASP B N 1
ATOM 3502 C CA . ASP B 1 161 ? -7.002 -14.966 12.88 1 97.58 161 ASP B CA 1
ATOM 3503 C C . ASP B 1 161 ? -5.836 -15.928 13.089 1 97.58 161 ASP B C 1
ATOM 3505 O O . ASP B 1 161 ? -5.238 -15.963 14.167 1 97.58 161 ASP B O 1
ATOM 3509 N N . GLU B 1 162 ? -5.625 -16.711 12.091 1 98.02 162 GLU B N 1
ATOM 3510 C CA . GLU B 1 162 ? -4.537 -17.682 12.163 1 98.02 162 GLU B CA 1
ATOM 3511 C C . GLU B 1 162 ? -3.442 -17.359 11.15 1 98.02 162 GLU B C 1
ATOM 3513 O O . GLU B 1 162 ? -3.732 -16.999 10.008 1 98.02 162 GLU B O 1
ATOM 3518 N N . LEU B 1 163 ? -2.207 -17.488 11.605 1 98.28 163 LEU B N 1
ATOM 3519 C CA . LEU B 1 163 ? -1.051 -17.366 10.724 1 98.28 163 LEU B CA 1
ATOM 3520 C C . LEU B 1 163 ? -0.518 -18.741 10.333 1 98.28 163 LEU B C 1
ATOM 3522 O O . LEU B 1 163 ? -0.547 -19.674 11.138 1 98.28 163 LEU B O 1
ATOM 3526 N N . VAL B 1 164 ? -0.019 -18.814 9.117 1 98.47 164 VAL B N 1
ATOM 3527 C CA . VAL B 1 164 ? 0.441 -20.085 8.569 1 98.47 164 VAL B CA 1
ATOM 3528 C C . VAL B 1 164 ? 1.832 -19.914 7.961 1 98.47 164 VAL B C 1
ATOM 3530 O O . VAL B 1 164 ? 2.076 -18.965 7.213 1 98.47 164 VAL B O 1
ATOM 3533 N N . VAL B 1 165 ? 2.696 -20.807 8.349 1 98.54 165 VAL B N 1
ATOM 3534 C CA . VAL B 1 165 ? 3.978 -20.898 7.657 1 98.54 165 VAL B CA 1
ATOM 3535 C C . VAL B 1 165 ? 3.816 -21.708 6.374 1 98.54 165 VAL B C 1
ATOM 3537 O O . VAL B 1 165 ? 3.169 -22.758 6.373 1 98.54 165 VAL B O 1
ATOM 3540 N N . PHE B 1 166 ? 4.392 -21.186 5.259 1 98.74 166 PHE B N 1
ATOM 3541 C CA . PHE B 1 166 ? 4.144 -21.854 3.987 1 98.74 166 PHE B CA 1
ATOM 3542 C C . PHE B 1 166 ? 5.381 -21.801 3.098 1 98.74 166 PHE B C 1
ATOM 3544 O O . PHE B 1 166 ? 6.287 -20.999 3.333 1 98.74 166 PHE B O 1
ATOM 3551 N N . ALA B 1 167 ? 5.421 -22.666 2.166 1 98.46 167 ALA B N 1
ATOM 3552 C CA . ALA B 1 167 ? 6.515 -22.822 1.211 1 98.46 167 ALA B CA 1
ATOM 3553 C C . ALA B 1 167 ? 5.99 -23.212 -0.167 1 98.46 167 ALA B C 1
ATOM 3555 O O . ALA B 1 167 ? 4.794 -23.464 -0.334 1 98.46 167 ALA B O 1
ATOM 3556 N N . ALA B 1 168 ? 6.871 -23.144 -1.147 1 97.69 168 ALA B N 1
ATOM 3557 C CA . ALA B 1 168 ? 6.547 -23.693 -2.461 1 97.69 168 ALA B CA 1
ATOM 3558 C C . ALA B 1 168 ? 6.443 -25.215 -2.409 1 97.69 168 ALA B C 1
ATOM 3560 O O . ALA B 1 168 ? 7.083 -25.859 -1.575 1 97.69 168 ALA B O 1
ATOM 3561 N N . PRO B 1 169 ? 5.601 -25.848 -3.234 1 95.74 169 PRO B N 1
ATOM 3562 C CA . PRO B 1 169 ? 5.413 -27.3 -3.205 1 95.74 169 PRO B CA 1
ATOM 3563 C C . PRO B 1 169 ? 6.726 -28.068 -3.339 1 95.74 169 PRO B C 1
ATOM 3565 O O . PRO B 1 169 ? 6.855 -29.174 -2.809 1 95.74 169 PRO B O 1
ATOM 3568 N N . GLY B 1 170 ? 7.764 -27.603 -3.972 1 92.4 170 GLY B N 1
ATOM 3569 C CA . GLY B 1 170 ? 9.023 -28.303 -4.169 1 92.4 170 GLY B CA 1
ATOM 3570 C C . GLY B 1 170 ? 10.074 -27.946 -3.135 1 92.4 170 GLY B C 1
ATOM 3571 O O . GLY B 1 170 ? 11.249 -28.28 -3.295 1 92.4 170 GLY B O 1
ATOM 3572 N N . SER B 1 171 ? 9.653 -27.419 -2.065 1 94.6 171 SER B N 1
ATOM 3573 C CA . SER B 1 171 ? 10.589 -26.971 -1.039 1 94.6 171 SER B CA 1
ATOM 3574 C C . SER B 1 171 ? 11.267 -28.153 -0.355 1 94.6 171 SER B C 1
ATOM 3576 O O . SER B 1 171 ? 10.625 -29.167 -0.074 1 94.6 171 SER B O 1
ATOM 3578 N N . ALA B 1 172 ? 12.503 -27.962 -0.04 1 93.36 172 ALA B N 1
ATOM 3579 C CA . ALA B 1 172 ? 13.29 -28.985 0.644 1 93.36 172 ALA B CA 1
ATOM 3580 C C . ALA B 1 172 ? 12.749 -29.246 2.047 1 93.36 172 ALA B C 1
ATOM 3582 O O . ALA B 1 172 ? 12.935 -30.333 2.599 1 93.36 172 ALA B O 1
ATOM 3583 N N . LEU B 1 173 ? 12.071 -28.341 2.6 1 95.24 173 LEU B N 1
ATOM 3584 C CA . LEU B 1 173 ? 11.548 -28.459 3.957 1 95.24 173 LEU B CA 1
ATOM 3585 C C . LEU B 1 173 ? 10.42 -29.484 4.017 1 95.24 173 LEU B C 1
ATOM 3587 O O . LEU B 1 173 ? 10.049 -29.942 5.1 1 95.24 173 LEU B O 1
ATOM 3591 N N . LEU B 1 174 ? 9.924 -29.717 2.882 1 93.63 174 LEU B N 1
ATOM 3592 C CA . LEU B 1 174 ? 8.816 -30.664 2.834 1 93.63 174 LEU B CA 1
ATOM 3593 C C . LEU B 1 174 ? 9.328 -32.1 2.791 1 93.63 174 LEU B C 1
ATOM 3595 O O . LEU B 1 174 ? 8.556 -33.044 2.972 1 93.63 174 LEU B O 1
ATOM 3599 N N . THR B 1 175 ? 10.697 -32.12 2.512 1 92.29 175 THR B N 1
ATOM 3600 C CA . THR B 1 175 ? 11.32 -33.439 2.536 1 92.29 175 THR B CA 1
ATOM 3601 C C . THR B 1 175 ? 11.825 -33.773 3.937 1 92.29 175 THR B C 1
ATOM 3603 O O . THR B 1 175 ? 12.798 -33.181 4.409 1 92.29 175 THR B O 1
ATOM 3606 N N . GLY B 1 176 ? 11.021 -34.505 4.678 1 90.32 176 GLY B N 1
ATOM 3607 C CA . GLY B 1 176 ? 11.403 -34.862 6.035 1 90.32 176 GLY B CA 1
ATOM 3608 C C . GLY B 1 176 ? 10.627 -34.1 7.094 1 90.32 176 GLY B C 1
ATOM 3609 O O . GLY B 1 176 ? 9.609 -33.473 6.794 1 90.32 176 GLY B O 1
ATOM 3610 N N . GLU B 1 177 ? 11.177 -34.159 8.308 1 94.23 177 GLU B N 1
ATOM 3611 C CA . GLU B 1 177 ? 10.498 -33.519 9.431 1 94.23 177 GLU B CA 1
ATOM 3612 C C . GLU B 1 177 ? 10.824 -32.03 9.495 1 94.23 177 GLU B C 1
ATOM 3614 O O . GLU B 1 177 ? 11.98 -31.634 9.336 1 94.23 177 GLU B O 1
ATOM 3619 N N . VAL B 1 178 ? 9.841 -31.223 9.679 1 95.36 178 VAL B N 1
ATOM 3620 C CA . VAL B 1 178 ? 10.029 -29.787 9.855 1 95.36 178 VAL B CA 1
ATOM 3621 C C . VAL B 1 178 ? 10.378 -29.486 11.311 1 95.36 178 VAL B C 1
ATOM 3623 O O . VAL B 1 178 ? 9.57 -29.726 12.212 1 95.36 178 VAL B O 1
ATOM 3626 N N . THR B 1 179 ? 11.592 -29.052 11.567 1 95.22 179 THR B N 1
ATOM 3627 C CA . THR B 1 179 ? 12.044 -28.692 12.906 1 95.22 179 THR B CA 1
ATOM 3628 C C . THR B 1 179 ? 12.298 -27.19 13.006 1 95.22 179 THR B C 1
ATOM 3630 O O . THR B 1 179 ? 12.396 -26.503 11.988 1 95.22 179 THR B O 1
ATOM 3633 N N . LEU B 1 180 ? 12.411 -26.753 14.234 1 95.18 180 LEU B N 1
ATOM 3634 C CA . LEU B 1 180 ? 12.715 -25.341 14.438 1 95.18 180 LEU B CA 1
ATOM 3635 C C . LEU B 1 180 ? 14.083 -24.99 13.863 1 95.18 180 LEU B C 1
ATOM 3637 O O . LEU B 1 180 ? 14.28 -23.888 13.346 1 95.18 180 LEU B O 1
ATOM 3641 N N . ALA B 1 181 ? 14.952 -25.891 13.931 1 94.56 181 ALA B N 1
ATOM 3642 C CA . ALA B 1 181 ? 16.295 -25.672 13.4 1 94.56 181 ALA B CA 1
ATOM 3643 C C . ALA B 1 181 ? 16.266 -25.514 11.882 1 94.56 181 ALA B C 1
ATOM 3645 O O . ALA B 1 181 ? 16.911 -24.618 11.333 1 94.56 181 ALA B O 1
ATOM 3646 N N . ARG B 1 182 ? 15.51 -26.419 11.223 1 94.84 182 ARG B N 1
ATOM 3647 C CA . ARG B 1 182 ? 15.412 -26.345 9.768 1 94.84 182 ARG B CA 1
ATOM 3648 C C . ARG B 1 182 ? 14.697 -25.07 9.332 1 94.84 182 ARG B C 1
ATOM 3650 O O . ARG B 1 182 ? 15.051 -24.471 8.315 1 94.84 182 ARG B O 1
ATOM 3657 N N . LEU B 1 183 ? 13.691 -24.669 10.132 1 96.27 183 LEU B N 1
ATOM 3658 C CA . LEU B 1 183 ? 12.987 -23.424 9.844 1 96.27 183 LEU B CA 1
ATOM 3659 C C . LEU B 1 183 ? 13.915 -22.225 10.002 1 96.27 183 LEU B C 1
ATOM 3661 O O . LEU B 1 183 ? 13.857 -21.281 9.211 1 96.27 183 LEU B O 1
ATOM 3665 N N . ALA B 1 184 ? 14.733 -22.262 10.995 1 95.48 184 ALA B N 1
ATOM 3666 C CA . ALA B 1 184 ? 15.652 -21.156 11.254 1 95.48 184 ALA B CA 1
ATOM 3667 C C . ALA B 1 184 ? 16.666 -21.009 10.123 1 95.48 184 ALA B C 1
ATOM 3669 O O . ALA B 1 184 ? 17.1 -19.898 9.811 1 95.48 184 ALA B O 1
ATOM 3670 N N . GLU B 1 185 ? 17.008 -22.052 9.471 1 93.62 185 GLU B N 1
ATOM 3671 C CA . GLU B 1 185 ? 18.039 -22.058 8.437 1 93.62 185 GLU B CA 1
ATOM 3672 C C . GLU B 1 185 ? 17.475 -21.604 7.094 1 93.62 185 GLU B C 1
ATOM 3674 O O . GLU B 1 185 ? 18.229 -21.23 6.193 1 93.62 185 GLU B O 1
ATOM 3679 N N . ALA B 1 186 ? 16.19 -21.69 6.95 1 94.19 186 ALA B N 1
ATOM 3680 C CA . ALA B 1 186 ? 15.557 -21.315 5.688 1 94.19 186 ALA B CA 1
ATOM 3681 C C . ALA B 1 186 ? 15.576 -19.802 5.492 1 94.19 186 ALA B C 1
ATOM 3683 O O . ALA B 1 186 ? 15.562 -19.044 6.465 1 94.19 186 ALA B O 1
ATOM 3684 N N . PRO B 1 187 ? 15.659 -19.38 4.224 1 94.4 187 PRO B N 1
ATOM 3685 C CA . PRO B 1 187 ? 15.509 -17.944 3.973 1 94.4 187 PRO B CA 1
ATOM 3686 C C . PRO B 1 187 ? 14.073 -17.46 4.156 1 94.4 187 PRO B C 1
ATOM 3688 O O . PRO B 1 187 ? 13.173 -17.901 3.437 1 94.4 187 PRO B O 1
ATOM 3691 N N . TRP B 1 188 ? 13.895 -16.529 5.068 1 96 188 TRP B N 1
ATOM 3692 C CA . TRP B 1 188 ? 12.561 -16.029 5.382 1 96 188 TRP B CA 1
ATOM 3693 C C . TRP B 1 188 ? 12.257 -14.759 4.595 1 96 188 TRP B C 1
ATOM 3695 O O . TRP B 1 188 ? 13.115 -13.882 4.462 1 96 188 TRP B O 1
ATOM 3705 N N . ILE B 1 189 ? 11.097 -14.743 4.015 1 96.2 189 ILE B N 1
ATOM 3706 C CA . ILE B 1 189 ? 10.56 -13.534 3.401 1 96.2 189 ILE B CA 1
ATOM 3707 C C . ILE B 1 189 ? 9.47 -12.942 4.292 1 96.2 189 ILE B C 1
ATOM 3709 O O . ILE B 1 189 ? 8.42 -13.557 4.491 1 96.2 189 ILE B O 1
ATOM 3713 N N . LEU B 1 190 ? 9.716 -11.731 4.775 1 96.38 190 LEU B N 1
ATOM 3714 C CA . LEU B 1 190 ? 8.824 -11.193 5.796 1 96.38 190 LEU B CA 1
ATOM 3715 C C . LEU B 1 190 ? 8.251 -9.848 5.363 1 96.38 190 LEU B C 1
ATOM 3717 O O . LEU B 1 190 ? 8.759 -9.223 4.43 1 96.38 190 LEU B O 1
ATOM 3721 N N . ARG B 1 191 ? 7.198 -9.469 6.042 1 95.13 191 ARG B N 1
ATOM 3722 C CA . ARG B 1 191 ? 6.594 -8.151 5.869 1 95.13 191 ARG B CA 1
ATOM 3723 C C . ARG B 1 191 ? 7.514 -7.054 6.393 1 95.13 191 ARG B C 1
ATOM 3725 O O . ARG B 1 191 ? 8.432 -7.325 7.171 1 95.13 191 ARG B O 1
ATOM 3732 N N . GLU B 1 192 ? 7.231 -5.876 6.029 1 91.88 192 GLU B N 1
ATOM 3733 C CA . GLU B 1 192 ? 8.021 -4.705 6.399 1 91.88 192 GLU B CA 1
ATOM 3734 C C . GLU B 1 192 ? 7.77 -4.305 7.85 1 91.88 192 GLU B C 1
ATOM 3736 O O . GLU B 1 192 ? 6.79 -4.739 8.458 1 91.88 192 GLU B O 1
ATOM 3741 N N . ARG B 1 193 ? 8.64 -3.434 8.277 1 89.12 193 ARG B N 1
ATOM 3742 C CA . ARG B 1 193 ? 8.426 -2.837 9.591 1 89.12 193 ARG B CA 1
ATOM 3743 C C . ARG B 1 193 ? 7.137 -2.023 9.62 1 89.12 193 ARG B C 1
ATOM 3745 O O . ARG B 1 193 ? 6.813 -1.329 8.654 1 89.12 193 ARG B O 1
ATOM 3752 N N . GLY B 1 194 ? 6.397 -2.092 10.748 1 91.91 194 GLY B N 1
ATOM 3753 C CA . GLY B 1 194 ? 5.119 -1.41 10.876 1 91.91 194 GLY B CA 1
ATOM 3754 C C . GLY B 1 194 ? 3.934 -2.297 10.542 1 91.91 194 GLY B C 1
ATOM 3755 O O . GLY B 1 194 ? 2.791 -1.955 10.851 1 91.91 194 GLY B O 1
ATOM 3756 N N . SER B 1 195 ? 4.24 -3.372 9.881 1 94.72 195 SER B N 1
ATOM 3757 C CA . SER B 1 195 ? 3.209 -4.365 9.597 1 94.72 195 SER B CA 1
ATOM 3758 C C . SER B 1 195 ? 2.766 -5.081 10.868 1 94.72 195 SER B C 1
ATOM 3760 O O . SER B 1 195 ? 3.599 -5.568 11.635 1 94.72 195 SER B O 1
ATOM 3762 N N . GLY B 1 196 ? 1.49 -5.134 11.025 1 95.92 196 GLY B N 1
ATOM 3763 C CA . GLY B 1 196 ? 0.973 -5.902 12.147 1 95.92 196 GLY B CA 1
ATOM 3764 C C . GLY B 1 196 ? 1.311 -7.378 12.067 1 95.92 196 GLY B C 1
ATOM 3765 O O . GLY B 1 196 ? 1.587 -8.014 13.086 1 95.92 196 GLY B O 1
ATOM 3766 N N . THR B 1 197 ? 1.303 -7.929 10.875 1 96.85 197 THR B N 1
ATOM 3767 C CA . THR B 1 197 ? 1.669 -9.325 10.66 1 96.85 197 THR B CA 1
ATOM 3768 C C . THR B 1 197 ? 3.125 -9.568 11.047 1 96.85 197 THR B C 1
ATOM 3770 O O . THR B 1 197 ? 3.441 -10.562 11.704 1 96.85 197 THR B O 1
ATOM 3773 N N . ARG B 1 198 ? 4.017 -8.643 10.656 1 95.76 198 ARG B N 1
ATOM 3774 C CA . ARG B 1 198 ? 5.433 -8.755 10.988 1 95.76 198 ARG B CA 1
ATOM 3775 C C . ARG B 1 198 ? 5.641 -8.79 12.498 1 95.76 198 ARG B C 1
ATOM 3777 O O . ARG B 1 198 ? 6.409 -9.611 13.005 1 95.76 198 ARG B O 1
ATOM 3784 N N . GLU B 1 199 ? 4.942 -7.931 13.186 1 94.19 199 GLU B N 1
ATOM 3785 C CA . GLU B 1 199 ? 5.069 -7.856 14.638 1 94.19 199 GLU B CA 1
ATOM 3786 C C . GLU B 1 199 ? 4.653 -9.169 15.296 1 94.19 199 GLU B C 1
ATOM 3788 O O . GLU B 1 199 ? 5.333 -9.658 16.201 1 94.19 199 GLU B O 1
ATOM 3793 N N . ILE B 1 200 ? 3.636 -9.686 14.901 1 94.89 200 ILE B N 1
ATOM 3794 C CA . ILE B 1 200 ? 3.104 -10.908 15.493 1 94.89 200 ILE B CA 1
ATOM 3795 C C . ILE B 1 200 ? 4.018 -12.084 15.158 1 94.89 200 ILE B C 1
ATOM 3797 O O . ILE B 1 200 ? 4.268 -12.945 16.005 1 94.89 200 ILE B O 1
ATOM 3801 N N . VAL B 1 201 ? 4.516 -12.135 13.947 1 96 201 VAL B N 1
ATOM 3802 C CA . VAL B 1 201 ? 5.418 -13.2 13.523 1 96 201 VAL B CA 1
ATOM 3803 C C . VAL B 1 201 ? 6.7 -13.153 14.352 1 96 201 VAL B C 1
ATOM 3805 O O . VAL B 1 201 ? 7.216 -14.192 14.767 1 96 201 VAL B O 1
ATOM 3808 N N . ASP B 1 202 ? 7.187 -11.937 14.568 1 93.89 202 ASP B N 1
ATOM 3809 C CA . ASP B 1 202 ? 8.379 -11.779 15.396 1 93.89 202 ASP B CA 1
ATOM 3810 C C . ASP B 1 202 ? 8.172 -12.394 16.778 1 93.89 202 ASP B C 1
ATOM 3812 O O . ASP B 1 202 ? 9.036 -13.119 17.276 1 93.89 202 ASP B O 1
ATOM 3816 N N . TYR B 1 203 ? 7.022 -12.184 17.268 1 91.67 203 TYR B N 1
ATOM 3817 C CA . TYR B 1 203 ? 6.72 -12.578 18.639 1 91.67 203 TYR B CA 1
ATOM 3818 C C . TYR B 1 203 ? 6.36 -14.057 18.716 1 91.67 203 TYR B C 1
ATOM 3820 O O . TYR B 1 203 ? 6.88 -14.786 19.563 1 91.67 203 TYR B O 1
ATOM 3828 N N . LEU B 1 204 ? 5.576 -14.564 17.876 1 93.37 204 LEU B N 1
ATOM 3829 C CA . LEU B 1 204 ? 4.982 -15.89 17.998 1 93.37 204 LEU B CA 1
ATOM 3830 C C . LEU B 1 204 ? 5.886 -16.95 17.378 1 93.37 204 LEU B C 1
ATOM 3832 O O . LEU B 1 204 ? 5.808 -18.127 17.739 1 93.37 204 LEU B O 1
ATOM 3836 N N . LEU B 1 205 ? 6.753 -16.501 16.477 1 94.57 205 LEU B N 1
ATOM 3837 C CA . LEU B 1 205 ? 7.453 -17.505 15.684 1 94.57 205 LEU B CA 1
ATOM 3838 C C . LEU B 1 205 ? 8.961 -17.279 15.728 1 94.57 205 LEU B C 1
ATOM 3840 O O . LEU B 1 205 ? 9.709 -18.145 16.188 1 94.57 205 LEU B O 1
ATOM 3844 N N . LEU B 1 206 ? 9.373 -16.075 15.358 1 93.11 206 LEU B N 1
ATOM 3845 C CA . LEU B 1 206 ? 10.801 -15.832 15.185 1 93.11 206 LEU B CA 1
ATOM 3846 C C . LEU B 1 206 ? 11.526 -15.879 16.526 1 93.11 206 LEU B C 1
ATOM 3848 O O . LEU B 1 206 ? 12.714 -16.203 16.583 1 93.11 206 LEU B O 1
ATOM 3852 N N . SER B 1 207 ? 10.807 -15.554 17.572 1 92.64 207 SER B N 1
ATOM 3853 C CA . SER B 1 207 ? 11.397 -15.626 18.905 1 92.64 207 SER B CA 1
ATOM 3854 C C . SER B 1 207 ? 11.796 -17.056 19.256 1 92.64 207 SER B C 1
ATOM 3856 O O . SER B 1 207 ? 12.593 -17.277 20.17 1 92.64 207 SER B O 1
ATOM 3858 N N . HIS B 1 208 ? 11.341 -18.017 18.546 1 93.95 208 HIS B N 1
ATOM 3859 C CA . HIS B 1 208 ? 11.639 -19.421 18.803 1 93.95 208 HIS B CA 1
ATOM 3860 C C . HIS B 1 208 ? 12.672 -19.955 17.817 1 93.95 208 HIS B C 1
ATOM 3862 O O . HIS B 1 208 ? 13.071 -21.119 17.898 1 93.95 208 HIS B O 1
ATOM 3868 N N . LEU B 1 209 ? 13.025 -19.185 16.842 1 93.21 209 LEU B N 1
ATOM 3869 C CA . LEU B 1 209 ? 13.981 -19.599 15.822 1 93.21 209 LEU B CA 1
ATOM 3870 C C . LEU B 1 209 ? 15.364 -19.024 16.108 1 93.21 209 LEU B C 1
ATOM 3872 O O . LEU B 1 209 ? 15.588 -17.822 15.946 1 93.21 209 LEU B O 1
ATOM 3876 N N . PRO B 1 210 ? 16.236 -19.893 16.529 1 84.22 210 PRO B N 1
ATOM 3877 C CA . PRO B 1 210 ? 17.6 -19.408 16.753 1 84.22 210 PRO B CA 1
ATOM 3878 C C . PRO B 1 210 ? 18.28 -18.942 15.468 1 84.22 210 PRO B C 1
ATOM 3880 O O . PRO B 1 210 ? 18.266 -19.657 14.463 1 84.22 210 PRO B O 1
ATOM 3883 N N . GLU B 1 211 ? 18.726 -17.739 15.342 1 84.9 211 GLU B N 1
ATOM 3884 C CA . GLU B 1 211 ? 19.529 -17.202 14.247 1 84.9 211 GLU B CA 1
ATOM 3885 C C . GLU B 1 211 ? 18.76 -17.239 12.93 1 84.9 211 GLU B C 1
ATOM 3887 O O . GLU B 1 211 ? 19.285 -17.694 11.911 1 84.9 211 GLU B O 1
ATOM 3892 N N . PHE B 1 212 ? 17.485 -16.89 12.91 1 83.57 212 PHE B N 1
ATOM 3893 C CA . PHE B 1 212 ? 16.767 -16.971 11.643 1 83.57 212 PHE B CA 1
ATOM 3894 C C . PHE B 1 212 ? 17.432 -16.096 10.587 1 83.57 212 PHE B C 1
ATOM 3896 O O . PHE B 1 212 ? 18.114 -15.124 10.919 1 83.57 212 PHE B O 1
ATOM 3903 N N . HIS B 1 213 ? 17.329 -16.413 9.397 1 86.32 213 HIS B N 1
ATOM 3904 C CA . HIS B 1 213 ? 17.916 -15.719 8.257 1 86.32 213 HIS B CA 1
ATOM 3905 C C . HIS B 1 213 ? 16.858 -14.941 7.481 1 86.32 213 HIS B C 1
ATOM 3907 O O . HIS B 1 213 ? 15.954 -15.535 6.89 1 86.32 213 HIS B O 1
ATOM 3913 N N . LEU B 1 214 ? 17.01 -13.677 7.573 1 89.29 214 LEU B N 1
ATOM 3914 C CA . LEU B 1 214 ? 16.111 -12.853 6.773 1 89.29 214 LEU B CA 1
ATOM 3915 C C . LEU B 1 214 ? 16.56 -12.815 5.316 1 89.29 214 LEU B C 1
ATOM 3917 O O . LEU B 1 214 ? 17.604 -12.24 4.998 1 89.29 214 LEU B O 1
ATOM 3921 N N . GLY B 1 215 ? 15.763 -13.43 4.489 1 89.51 215 GLY B N 1
ATOM 3922 C CA . GLY B 1 215 ? 16.085 -13.442 3.071 1 89.51 215 GLY B CA 1
ATOM 3923 C C . GLY B 1 215 ? 15.668 -12.172 2.354 1 89.51 215 GLY B C 1
ATOM 3924 O O . GLY B 1 215 ? 16.416 -11.646 1.526 1 89.51 215 GLY B O 1
ATOM 3925 N N . MET B 1 216 ? 14.38 -11.742 2.669 1 90.57 216 MET B N 1
ATOM 3926 C CA . MET B 1 216 ? 13.825 -10.574 1.99 1 90.57 216 MET B CA 1
ATOM 3927 C C . MET B 1 216 ? 12.724 -9.932 2.827 1 90.57 216 MET B C 1
ATOM 3929 O O . MET B 1 216 ? 12.008 -10.623 3.554 1 90.57 216 MET B O 1
ATOM 3933 N N . GLU B 1 217 ? 12.645 -8.623 2.683 1 92.58 217 GLU B N 1
ATOM 3934 C CA . GLU B 1 217 ? 11.542 -7.852 3.248 1 92.58 217 GLU B CA 1
ATOM 3935 C C . GLU B 1 217 ? 10.696 -7.213 2.151 1 92.58 217 GLU B C 1
ATOM 3937 O O . GLU B 1 217 ? 11.226 -6.54 1.264 1 92.58 217 GLU B O 1
ATOM 3942 N N . LEU B 1 218 ? 9.402 -7.512 2.233 1 92.51 218 LEU B N 1
ATOM 3943 C CA . LEU B 1 218 ? 8.496 -6.998 1.211 1 92.51 218 LEU B CA 1
ATOM 3944 C C . LEU B 1 218 ? 7.302 -6.294 1.847 1 92.51 218 LEU B C 1
ATOM 3946 O O . LEU B 1 218 ? 6.772 -6.756 2.86 1 92.51 218 LEU B O 1
ATOM 3950 N N . GLY B 1 219 ? 6.818 -5.294 1.212 1 89.38 219 GLY B N 1
ATOM 3951 C CA . GLY B 1 219 ? 5.776 -4.455 1.782 1 89.38 219 GLY B CA 1
ATOM 3952 C C . GLY B 1 219 ? 4.376 -4.922 1.431 1 89.38 219 GLY B C 1
ATOM 3953 O O . GLY B 1 219 ? 3.402 -4.196 1.641 1 89.38 219 GLY B O 1
ATOM 3954 N N . ASN B 1 220 ? 4.232 -6.052 0.785 1 90.32 220 ASN B N 1
ATOM 3955 C CA . ASN B 1 220 ? 2.919 -6.532 0.37 1 90.32 220 ASN B CA 1
ATOM 3956 C C . ASN B 1 220 ? 2.841 -8.056 0.406 1 90.32 220 ASN B C 1
ATOM 3958 O O . ASN B 1 220 ? 3.794 -8.739 0.027 1 90.32 220 ASN B O 1
ATOM 3962 N N . SER B 1 221 ? 1.705 -8.518 0.897 1 95.77 221 SER B N 1
ATOM 3963 C CA . SER B 1 221 ? 1.521 -9.958 1.049 1 95.77 221 SER B CA 1
ATOM 3964 C C . SER B 1 221 ? 1.503 -10.659 -0.305 1 95.77 221 SER B C 1
ATOM 3966 O O . SER B 1 221 ? 1.954 -11.8 -0.425 1 95.77 221 SER B O 1
ATOM 3968 N N . GLU B 1 222 ? 1.086 -9.947 -1.317 1 95.84 222 GLU B N 1
ATOM 3969 C CA . GLU B 1 222 ? 1.025 -10.553 -2.644 1 95.84 222 GLU B CA 1
ATOM 3970 C C . GLU B 1 222 ? 2.423 -10.825 -3.192 1 95.84 222 GLU B C 1
ATOM 3972 O O . GLU B 1 222 ? 2.679 -11.893 -3.751 1 95.84 222 GLU B O 1
ATOM 3977 N N . ALA B 1 223 ? 3.268 -9.836 -3.011 1 94.73 223 ALA B N 1
ATOM 3978 C CA . ALA B 1 223 ? 4.653 -10.036 -3.432 1 94.73 223 ALA B CA 1
ATOM 3979 C C . ALA B 1 223 ? 5.283 -11.218 -2.701 1 94.73 223 ALA B C 1
ATOM 3981 O O . ALA B 1 223 ? 6.032 -11.996 -3.297 1 94.73 223 ALA B O 1
ATOM 3982 N N . ILE B 1 224 ? 4.975 -11.363 -1.474 1 97.16 224 ILE B N 1
ATOM 3983 C CA . ILE B 1 224 ? 5.519 -12.444 -0.659 1 97.16 224 ILE B CA 1
ATOM 3984 C C . ILE B 1 224 ? 5.032 -13.789 -1.193 1 97.16 224 ILE B C 1
ATOM 3986 O O . ILE B 1 224 ? 5.824 -14.718 -1.368 1 97.16 224 ILE B O 1
ATOM 3990 N N . LYS B 1 225 ? 3.722 -13.887 -1.474 1 97.2 225 LYS B N 1
ATOM 3991 C CA . LYS B 1 225 ? 3.152 -15.12 -2.009 1 97.2 225 LYS B CA 1
ATOM 3992 C C . LYS B 1 225 ? 3.878 -15.555 -3.279 1 97.2 225 LYS B C 1
ATOM 3994 O O . LYS B 1 225 ? 4.255 -16.72 -3.417 1 97.2 225 LYS B O 1
ATOM 3999 N N . HIS B 1 226 ? 4.112 -14.645 -4.118 1 96.39 226 HIS B N 1
ATOM 4000 C CA . HIS B 1 226 ? 4.734 -14.971 -5.396 1 96.39 226 HIS B CA 1
ATOM 4001 C C . HIS B 1 226 ? 6.217 -15.28 -5.225 1 96.39 226 HIS B C 1
ATOM 4003 O O . HIS B 1 226 ? 6.749 -16.177 -5.883 1 96.39 226 HIS B O 1
ATOM 4009 N N . ALA B 1 227 ? 6.851 -14.505 -4.391 1 96.39 227 ALA B N 1
ATOM 4010 C CA . ALA B 1 227 ? 8.259 -14.782 -4.117 1 96.39 227 ALA B CA 1
ATOM 4011 C C . ALA B 1 227 ? 8.448 -16.202 -3.593 1 96.39 227 ALA B C 1
ATOM 4013 O O . ALA B 1 227 ? 9.351 -16.918 -4.032 1 96.39 227 ALA B O 1
ATOM 4014 N N . VAL B 1 228 ? 7.575 -16.616 -2.655 1 97.85 228 VAL B N 1
ATOM 4015 C CA . VAL B 1 228 ? 7.652 -17.962 -2.095 1 97.85 228 VAL B CA 1
ATOM 4016 C C . VAL B 1 228 ? 7.366 -18.992 -3.186 1 97.85 228 VAL B C 1
ATOM 4018 O O . VAL B 1 228 ? 8.06 -20.006 -3.288 1 97.85 228 VAL B O 1
ATOM 4021 N N . ARG B 1 229 ? 6.365 -18.716 -3.997 1 96.48 229 ARG B N 1
ATOM 4022 C CA . ARG B 1 229 ? 5.989 -19.625 -5.075 1 96.48 229 ARG B CA 1
ATOM 4023 C C . ARG B 1 229 ? 7.159 -19.862 -6.023 1 96.48 229 ARG B C 1
ATOM 4025 O O . ARG B 1 229 ? 7.306 -20.955 -6.575 1 96.48 229 ARG B O 1
ATOM 4032 N N . HIS B 1 230 ? 7.983 -18.851 -6.151 1 94.35 230 HIS B N 1
ATOM 4033 C CA . HIS B 1 230 ? 9.098 -18.955 -7.086 1 94.35 230 HIS B CA 1
ATOM 4034 C C . HIS B 1 230 ? 10.358 -19.453 -6.386 1 94.35 230 HIS B C 1
ATOM 4036 O O . HIS B 1 230 ? 11.459 -19.348 -6.933 1 94.35 230 HIS B O 1
ATOM 4042 N N . GLY B 1 231 ? 10.205 -19.857 -5.149 1 93.58 231 GLY B N 1
ATOM 4043 C CA . GLY B 1 231 ? 11.273 -20.58 -4.477 1 93.58 231 GLY B CA 1
ATOM 4044 C C . GLY B 1 231 ? 12.265 -19.667 -3.782 1 93.58 231 GLY B C 1
ATOM 4045 O O . GLY B 1 231 ? 13.392 -20.074 -3.49 1 93.58 231 GLY B O 1
ATOM 4046 N N . LEU B 1 232 ? 11.892 -18.432 -3.502 1 93.97 232 LEU B N 1
ATOM 4047 C CA . LEU B 1 232 ? 12.829 -17.484 -2.91 1 93.97 232 LEU B CA 1
ATOM 4048 C C . LEU B 1 232 ? 12.959 -17.714 -1.408 1 93.97 232 LEU B C 1
ATOM 4050 O O . LEU B 1 232 ? 13.854 -17.161 -0.766 1 93.97 232 LEU B O 1
ATOM 4054 N N . GLY B 1 233 ? 12.108 -18.488 -0.845 1 95.66 233 GLY B N 1
ATOM 4055 C CA . GLY B 1 233 ? 12.14 -18.752 0.584 1 95.66 233 GLY B CA 1
ATOM 4056 C C . GLY B 1 233 ? 10.803 -19.208 1.136 1 95.66 233 GLY B C 1
ATOM 4057 O O . GLY B 1 233 ? 9.969 -19.739 0.399 1 95.66 233 GLY B O 1
ATOM 4058 N N . ILE B 1 234 ? 10.661 -19.104 2.471 1 97.55 234 ILE B N 1
ATOM 4059 C CA . ILE B 1 234 ? 9.418 -19.426 3.164 1 97.55 234 ILE B CA 1
ATOM 4060 C C . ILE B 1 234 ? 8.895 -18.187 3.887 1 97.55 234 ILE B C 1
ATOM 4062 O O . ILE B 1 234 ? 9.614 -17.196 4.033 1 97.55 234 ILE B O 1
ATOM 4066 N N . SER B 1 235 ? 7.649 -18.24 4.236 1 98.23 235 SER B N 1
ATOM 4067 C CA . SER B 1 235 ? 7.057 -17.079 4.892 1 98.23 235 SER B CA 1
ATOM 4068 C C . SER B 1 235 ? 5.918 -17.489 5.819 1 98.23 235 SER B C 1
ATOM 4070 O O . SER B 1 235 ? 5.658 -18.68 6.003 1 98.23 235 SER B O 1
ATOM 4072 N N . CYS B 1 236 ? 5.374 -16.526 6.526 1 98.42 236 CYS B N 1
ATOM 4073 C CA . CYS B 1 236 ? 4.242 -16.689 7.431 1 98.42 236 CYS B CA 1
ATOM 4074 C C . CYS B 1 236 ? 3.236 -15.557 7.255 1 98.42 236 CYS B C 1
ATOM 4076 O O . CYS B 1 236 ? 3.571 -14.387 7.448 1 98.42 236 CYS B O 1
ATOM 4078 N N . LEU B 1 237 ? 2.05 -15.902 6.821 1 98.55 237 LEU B N 1
ATOM 4079 C CA . LEU B 1 237 ? 0.964 -14.952 6.606 1 98.55 237 LEU B CA 1
ATOM 4080 C C . LEU B 1 237 ? -0.351 -15.496 7.154 1 98.55 237 LEU B C 1
ATOM 4082 O O . LEU B 1 237 ? -0.415 -16.646 7.597 1 98.55 237 LEU B O 1
ATOM 4086 N N . SER B 1 238 ? -1.354 -14.624 7.165 1 98.39 238 SER B N 1
ATOM 4087 C CA . SER B 1 238 ? -2.698 -15.062 7.528 1 98.39 238 SER B CA 1
ATOM 4088 C C . SER B 1 238 ? -3.19 -16.167 6.599 1 98.39 238 SER B C 1
ATOM 4090 O O . SER B 1 238 ? -2.98 -16.105 5.386 1 98.39 238 SER B O 1
ATOM 4092 N N . ARG B 1 239 ? -3.876 -17.147 7.135 1 98.4 239 ARG B N 1
ATOM 4093 C CA . ARG B 1 239 ? -4.489 -18.197 6.329 1 98.4 239 ARG B CA 1
ATOM 4094 C C . ARG B 1 239 ? -5.437 -17.608 5.29 1 98.4 239 ARG B C 1
ATOM 4096 O O . ARG B 1 239 ? -5.527 -18.11 4.167 1 98.4 239 ARG B O 1
ATOM 4103 N N . ARG B 1 240 ? -6.111 -16.522 5.617 1 97.17 240 ARG B N 1
ATOM 4104 C CA . ARG B 1 240 ? -7.042 -15.85 4.717 1 97.17 240 ARG B CA 1
ATOM 4105 C C . ARG B 1 240 ? -6.33 -15.356 3.462 1 97.17 240 ARG B C 1
ATOM 4107 O O . ARG B 1 240 ? -6.913 -15.345 2.375 1 97.17 240 ARG B O 1
ATOM 4114 N N . VAL B 1 241 ? -5.096 -14.952 3.616 1 97.63 241 VAL B N 1
ATOM 4115 C CA . VAL B 1 241 ? -4.322 -14.333 2.545 1 97.63 241 VAL B CA 1
ATOM 4116 C C . VAL B 1 241 ? -3.894 -15.396 1.536 1 97.63 241 VAL B C 1
ATOM 4118 O O . VAL B 1 241 ? -3.811 -15.124 0.336 1 97.63 241 VAL B O 1
ATOM 4121 N N . ILE B 1 242 ? -3.64 -16.601 1.969 1 97.77 242 ILE B N 1
ATOM 4122 C CA . ILE B 1 242 ? -3.061 -17.595 1.072 1 97.77 242 ILE B CA 1
ATOM 4123 C C . ILE B 1 242 ? -4.038 -18.753 0.885 1 97.77 242 ILE B C 1
ATOM 4125 O O . ILE B 1 242 ? -3.655 -19.827 0.416 1 97.77 242 ILE B O 1
ATOM 4129 N N . ALA B 1 243 ? -5.279 -18.563 1.284 1 96.69 243 ALA B N 1
ATOM 4130 C CA . ALA B 1 243 ? -6.273 -19.633 1.249 1 96.69 243 ALA B CA 1
ATOM 4131 C C . ALA B 1 243 ? -6.391 -20.225 -0.153 1 96.69 243 ALA B C 1
ATOM 4133 O O . ALA B 1 243 ? -6.385 -21.447 -0.32 1 96.69 243 ALA B O 1
ATOM 4134 N N . GLU B 1 244 ? -6.47 -19.381 -1.149 1 94.01 244 GLU B N 1
ATOM 4135 C CA . GLU B 1 244 ? -6.633 -19.843 -2.524 1 94.01 244 GLU B CA 1
ATOM 4136 C C . GLU B 1 244 ? -5.428 -20.664 -2.976 1 94.01 244 GLU B C 1
ATOM 4138 O O . GLU B 1 244 ? -5.583 -21.68 -3.657 1 94.01 244 GLU B O 1
ATOM 4143 N N . GLN B 1 245 ? -4.283 -20.213 -2.667 1 96.3 245 GLN B N 1
ATOM 4144 C CA . GLN B 1 245 ? -3.059 -20.901 -3.065 1 96.3 245 GLN B CA 1
ATOM 4145 C C . GLN B 1 245 ? -2.902 -22.222 -2.316 1 96.3 245 GLN B C 1
ATOM 4147 O O . GLN B 1 245 ? -2.366 -23.19 -2.86 1 96.3 245 GLN B O 1
ATOM 4152 N N . LEU B 1 246 ? -3.381 -22.293 -1.044 1 97.05 246 LEU B N 1
ATOM 4153 C CA . LEU B 1 246 ? -3.384 -23.557 -0.314 1 97.05 246 LEU B CA 1
ATOM 4154 C C . LEU B 1 246 ? -4.344 -24.553 -0.955 1 97.05 246 LEU B C 1
ATOM 4156 O O . LEU B 1 246 ? -4.014 -25.731 -1.105 1 97.05 246 LEU B O 1
ATOM 4160 N N . ASP B 1 247 ? -5.445 -24.07 -1.385 1 94.89 247 ASP B N 1
ATOM 4161 C CA . ASP B 1 247 ? -6.466 -24.915 -1.994 1 94.89 247 ASP B CA 1
ATOM 4162 C C . ASP B 1 247 ? -5.997 -25.459 -3.342 1 94.89 247 ASP B C 1
ATOM 4164 O O . ASP B 1 247 ? -6.248 -26.621 -3.67 1 94.89 247 ASP B O 1
ATOM 4168 N N . SER B 1 248 ? -5.313 -24.577 -4.128 1 92.91 248 SER B N 1
ATOM 4169 C CA . SER B 1 248 ? -4.872 -24.974 -5.461 1 92.91 248 SER B CA 1
ATOM 4170 C C . SER B 1 248 ? -3.588 -25.794 -5.398 1 92.91 248 SER B C 1
ATOM 4172 O O . SER B 1 248 ? -3.202 -26.431 -6.38 1 92.91 248 SER B O 1
ATOM 4174 N N . GLY B 1 249 ? -2.903 -25.694 -4.265 1 94.96 249 GLY B N 1
ATOM 4175 C CA . GLY B 1 249 ? -1.65 -26.413 -4.101 1 94.96 249 GLY B CA 1
ATOM 4176 C C . GLY B 1 249 ? -0.449 -25.644 -4.621 1 94.96 249 GLY B C 1
ATOM 4177 O O . GLY B 1 249 ? 0.668 -26.165 -4.638 1 94.96 249 GLY B O 1
ATOM 4178 N N . SER B 1 250 ? -0.664 -24.403 -5.034 1 95.62 250 SER B N 1
ATOM 4179 C CA . SER B 1 250 ? 0.456 -23.599 -5.514 1 95.62 250 SER B CA 1
ATOM 4180 C C . SER B 1 250 ? 1.341 -23.141 -4.36 1 95.62 250 SER B C 1
ATOM 4182 O O . SER B 1 250 ? 2.475 -22.707 -4.575 1 95.62 250 SER B O 1
ATOM 4184 N N . LEU B 1 251 ? 0.839 -23.203 -3.152 1 97.79 251 LEU B N 1
ATOM 4185 C CA . LEU B 1 251 ? 1.578 -23.079 -1.9 1 97.79 251 LEU B CA 1
ATOM 4186 C C . LEU B 1 251 ? 1.208 -24.203 -0.937 1 97.79 251 LEU B C 1
ATOM 4188 O O . LEU B 1 251 ? 0.1 -24.739 -0.999 1 97.79 251 LEU B O 1
ATOM 4192 N N . VAL B 1 252 ? 2.105 -24.492 -0.073 1 98.38 252 VAL B N 1
ATOM 4193 C CA . VAL B 1 252 ? 1.875 -25.599 0.849 1 98.38 252 VAL B CA 1
ATOM 4194 C C . VAL B 1 252 ? 2.174 -25.152 2.278 1 98.38 252 VAL B C 1
ATOM 4196 O O . VAL B 1 252 ? 3.184 -24.489 2.53 1 98.38 252 VAL B O 1
ATOM 4199 N N . GLU B 1 253 ? 1.283 -25.497 3.151 1 98.18 253 GLU B N 1
ATOM 4200 C CA . GLU B 1 253 ? 1.47 -25.204 4.569 1 98.18 253 GLU B CA 1
ATOM 4201 C C . GLU B 1 253 ? 2.54 -26.103 5.182 1 98.18 253 GLU B C 1
ATOM 4203 O O . GLU B 1 253 ? 2.552 -27.313 4.946 1 98.18 253 GLU B O 1
ATOM 4208 N N . LEU B 1 254 ? 3.453 -25.541 5.975 1 97.9 254 LEU B N 1
ATOM 4209 C CA . LEU B 1 254 ? 4.461 -26.297 6.71 1 97.9 254 LEU B CA 1
ATOM 4210 C C . LEU B 1 254 ? 3.994 -26.584 8.134 1 97.9 254 LEU B C 1
ATOM 4212 O O . LEU B 1 254 ? 3.518 -25.683 8.829 1 97.9 254 LEU B O 1
ATOM 4216 N N . PRO B 1 255 ? 4.114 -27.798 8.542 1 95.2 255 PRO B N 1
ATOM 4217 C CA . PRO B 1 255 ? 3.765 -28.118 9.928 1 95.2 255 PRO B CA 1
ATOM 4218 C C . PRO B 1 255 ? 4.801 -27.613 10.929 1 95.2 255 PRO B C 1
ATOM 4220 O O . PRO B 1 255 ? 5.86 -28.225 11.089 1 95.2 255 PRO B O 1
ATOM 4223 N N . VAL B 1 256 ? 4.565 -26.563 11.558 1 95.16 256 VAL B N 1
ATOM 4224 C CA . VAL B 1 256 ? 5.486 -25.962 12.517 1 95.16 256 VAL B CA 1
ATOM 4225 C C . VAL B 1 256 ? 5.3 -26.608 13.888 1 95.16 256 VAL B C 1
ATOM 4227 O O . VAL B 1 256 ? 4.171 -26.767 14.358 1 95.16 256 VAL B O 1
ATOM 4230 N N . PRO B 1 257 ? 6.365 -27.06 14.572 1 95.01 257 PRO B N 1
ATOM 4231 C CA . PRO B 1 257 ? 6.263 -27.682 15.894 1 95.01 257 PRO B CA 1
ATOM 4232 C C . PRO B 1 257 ? 6.064 -26.662 17.012 1 95.01 257 PRO B C 1
ATOM 4234 O O . PRO B 1 257 ? 6.838 -26.635 17.973 1 95.01 257 PRO B O 1
ATOM 4237 N N . LEU B 1 258 ? 5.116 -25.827 16.887 1 95.21 258 LEU B N 1
ATOM 4238 C CA . LEU B 1 258 ? 4.646 -24.825 17.837 1 95.21 258 LEU B CA 1
ATOM 4239 C C . LEU B 1 258 ? 3.124 -24.836 17.93 1 95.21 258 LEU B C 1
ATOM 4241 O O . LEU B 1 258 ? 2.448 -25.367 17.046 1 95.21 258 LEU B O 1
ATOM 4245 N N . PRO B 1 259 ? 2.624 -24.381 19.036 1 94.47 259 PRO B N 1
ATOM 4246 C CA . PRO B 1 259 ? 1.174 -24.179 19.053 1 94.47 259 PRO B CA 1
ATOM 4247 C C . PRO B 1 259 ? 0.68 -23.345 17.874 1 94.47 259 PRO B C 1
ATOM 4249 O O . PRO B 1 259 ? 1.468 -22.636 17.242 1 94.47 259 PRO B O 1
ATOM 4252 N N . ARG B 1 260 ? -0.632 -23.473 17.643 1 95.92 260 ARG B N 1
ATOM 4253 C CA . ARG B 1 260 ? -1.218 -22.701 16.552 1 95.92 260 ARG B CA 1
ATOM 4254 C C . ARG B 1 260 ? -0.858 -21.224 16.671 1 95.92 260 ARG B C 1
ATOM 4256 O O . ARG B 1 260 ? -0.941 -20.644 17.756 1 95.92 260 ARG B O 1
ATOM 4263 N N . LEU B 1 261 ? -0.437 -20.655 15.552 1 96.7 261 LEU B N 1
ATOM 4264 C CA . LEU B 1 261 ? -0.089 -19.239 15.532 1 96.7 261 LEU B CA 1
ATOM 4265 C C . LEU B 1 261 ? -1.331 -18.376 15.335 1 96.7 261 LEU B C 1
ATOM 4267 O O . LEU B 1 261 ? -1.748 -18.131 14.2 1 96.7 261 LEU B O 1
ATOM 4271 N N . THR B 1 262 ? -1.84 -17.952 16.432 1 97.04 262 THR B N 1
ATOM 4272 C CA . THR B 1 262 ? -3.077 -17.183 16.352 1 97.04 262 THR B CA 1
ATOM 4273 C C . THR B 1 262 ? -2.858 -15.754 16.839 1 97.04 262 THR B C 1
ATOM 4275 O O . THR B 1 262 ? -1.934 -15.491 17.611 1 97.04 262 THR B O 1
ATOM 4278 N N . ARG B 1 263 ? -3.713 -14.902 16.247 1 96.73 263 ARG B N 1
ATOM 4279 C CA . ARG B 1 263 ? -3.718 -13.5 16.654 1 96.73 263 ARG B CA 1
ATOM 4280 C C . ARG B 1 263 ? -5.14 -12.955 16.721 1 96.73 263 ARG B C 1
ATOM 4282 O O . ARG B 1 263 ? -6.071 -13.565 16.191 1 96.73 263 ARG B O 1
ATOM 4289 N N . LYS B 1 264 ? -5.196 -11.887 17.443 1 96.64 264 LYS B N 1
ATOM 4290 C CA . LYS B 1 264 ? -6.447 -11.134 17.422 1 96.64 264 LYS B CA 1
ATOM 4291 C C . LYS B 1 264 ? -6.347 -9.925 16.496 1 96.64 264 LYS B C 1
ATOM 4293 O O . LYS B 1 264 ? -5.325 -9.236 16.476 1 96.64 264 LYS B O 1
ATOM 4298 N N . LEU B 1 265 ? -7.35 -9.752 15.69 1 97.71 265 LEU B N 1
ATOM 4299 C CA . LEU B 1 265 ? -7.524 -8.498 14.966 1 97.71 265 LEU B CA 1
ATOM 4300 C C . LEU B 1 265 ? -8.29 -7.485 15.809 1 97.71 265 LEU B C 1
ATOM 4302 O O . LEU B 1 265 ? -9.135 -7.862 16.624 1 97.71 265 LEU B O 1
ATOM 4306 N N . TRP B 1 266 ? -7.973 -6.222 15.548 1 97.59 266 TRP B N 1
ATOM 4307 C CA . TRP B 1 266 ? -8.469 -5.201 16.464 1 97.59 266 TRP B CA 1
ATOM 4308 C C . TRP B 1 266 ? -9.163 -4.076 15.703 1 97.59 266 TRP B C 1
ATOM 4310 O O . TRP B 1 266 ? -8.739 -3.708 14.605 1 97.59 266 TRP B O 1
ATOM 4320 N N . ARG B 1 267 ? -10.163 -3.561 16.322 1 97.21 267 ARG B N 1
ATOM 4321 C CA . ARG B 1 267 ? -10.787 -2.309 15.908 1 97.21 267 ARG B CA 1
ATOM 4322 C C . ARG B 1 267 ? -10.309 -1.146 16.772 1 97.21 267 ARG B C 1
ATOM 4324 O O . ARG B 1 267 ? -10.274 -1.252 17.999 1 97.21 267 ARG B O 1
ATOM 4331 N N . ILE B 1 268 ? -9.955 -0.016 16.087 1 97.81 268 ILE B N 1
ATOM 4332 C CA . ILE B 1 268 ? -9.432 1.088 16.884 1 97.81 268 ILE B CA 1
ATOM 4333 C C . ILE B 1 268 ? -10.117 2.39 16.474 1 97.81 268 ILE B C 1
ATOM 4335 O O . ILE B 1 268 ? -10.47 2.573 15.307 1 97.81 268 ILE B O 1
ATOM 4339 N N . HIS B 1 269 ? -10.29 3.261 17.378 1 95.76 269 HIS B N 1
ATOM 4340 C CA . HIS B 1 269 ? -10.744 4.625 17.131 1 95.76 269 HIS B CA 1
ATOM 4341 C C . HIS B 1 269 ? -10.172 5.591 18.162 1 95.76 269 HIS B C 1
ATOM 4343 O O . HIS B 1 269 ? -9.706 5.169 19.223 1 95.76 269 HIS B O 1
ATOM 4349 N N . HIS B 1 270 ? -10.098 6.83 17.783 1 93.25 270 HIS B N 1
ATOM 4350 C CA . HIS B 1 270 ? -9.599 7.829 18.721 1 93.25 270 HIS B CA 1
ATOM 4351 C C . HIS B 1 270 ? -10.505 7.939 19.943 1 93.25 270 HIS B C 1
ATOM 4353 O O . HIS B 1 270 ? -11.731 7.926 19.815 1 93.25 270 HIS B O 1
ATOM 4359 N N . ARG B 1 271 ? -9.951 8.051 21.091 1 90.75 271 ARG B N 1
ATOM 4360 C CA . ARG B 1 271 ? -10.686 8.082 22.351 1 90.75 271 ARG B CA 1
ATOM 4361 C C . ARG B 1 271 ? -11.716 9.207 22.358 1 90.75 271 ARG B C 1
ATOM 4363 O O . ARG B 1 271 ? -12.786 9.072 22.954 1 90.75 271 ARG B O 1
ATOM 4370 N N . GLN B 1 272 ? -11.44 10.32 21.63 1 86.1 272 GLN B N 1
ATOM 4371 C CA . GLN B 1 272 ? -12.322 11.482 21.599 1 86.1 272 GLN B CA 1
ATOM 4372 C C . GLN B 1 272 ? -13.196 11.476 20.348 1 86.1 272 GLN B C 1
ATOM 4374 O O . GLN B 1 272 ? -13.862 12.467 20.045 1 86.1 272 GLN B O 1
ATOM 4379 N N . LYS B 1 273 ? -13.072 10.381 19.592 1 87.11 273 LYS B N 1
ATOM 4380 C CA . LYS B 1 273 ? -13.899 10.276 18.393 1 87.11 273 LYS B CA 1
ATOM 4381 C C . LYS B 1 273 ? -15.373 10.115 18.755 1 87.11 273 LYS B C 1
ATOM 4383 O O . LYS B 1 273 ? -15.724 9.286 19.596 1 87.11 273 LYS B O 1
ATOM 4388 N N . HIS B 1 274 ? -16.21 10.972 18.197 1 82.05 274 HIS B N 1
ATOM 4389 C CA . HIS B 1 274 ? -17.65 10.763 18.293 1 82.05 274 HIS B CA 1
ATOM 4390 C C . HIS B 1 274 ? -18.099 9.607 17.406 1 82.05 274 HIS B C 1
ATOM 4392 O O . HIS B 1 274 ? -17.831 9.602 16.202 1 82.05 274 HIS B O 1
ATOM 4398 N N . LEU B 1 275 ? -18.773 8.65 18.009 1 85.19 275 LEU B N 1
ATOM 4399 C CA . LEU B 1 275 ? -19.29 7.515 17.252 1 85.19 275 LEU B CA 1
ATOM 4400 C C . LEU B 1 275 ? -20.681 7.816 16.704 1 85.19 275 LEU B C 1
ATOM 4402 O O . LEU B 1 275 ? -21.685 7.564 17.373 1 85.19 275 LEU B O 1
ATOM 4406 N N . SER B 1 276 ? -20.71 8.296 15.51 1 82.15 276 SER B N 1
ATOM 4407 C CA . SER B 1 276 ? -21.963 8.661 14.856 1 82.15 276 SER B CA 1
ATOM 4408 C C . SER B 1 276 ? -22.856 7.442 14.653 1 82.15 276 SER B C 1
ATOM 4410 O O . SER B 1 276 ? -22.399 6.304 14.776 1 82.15 276 SER B O 1
ATOM 4412 N N . ASN B 1 277 ? -24.129 7.641 14.319 1 81.76 277 ASN B N 1
ATOM 4413 C CA . ASN B 1 277 ? -25.059 6.56 14.008 1 81.76 277 ASN B CA 1
ATOM 4414 C C . ASN B 1 277 ? -24.598 5.755 12.796 1 81.76 277 ASN B C 1
ATOM 4416 O O . ASN B 1 277 ? -24.731 4.53 12.773 1 81.76 277 ASN B O 1
ATOM 4420 N N . ALA B 1 278 ? -24.075 6.488 11.869 1 84.07 278 ALA B N 1
ATOM 4421 C CA . ALA B 1 278 ? -23.571 5.829 10.667 1 84.07 278 ALA B CA 1
ATOM 4422 C C . ALA B 1 278 ? -22.428 4.875 11.002 1 84.07 278 ALA B C 1
ATOM 4424 O O . ALA B 1 278 ? -22.394 3.743 10.515 1 84.07 278 ALA B O 1
ATOM 4425 N N . LEU B 1 279 ? -21.57 5.326 11.841 1 88.92 279 LEU B N 1
ATOM 4426 C CA . LEU B 1 279 ? -20.432 4.502 12.231 1 88.92 279 LEU B CA 1
ATOM 4427 C C . LEU B 1 279 ? -20.887 3.299 13.051 1 88.92 279 LEU B C 1
ATOM 4429 O O . LEU B 1 279 ? -20.435 2.176 12.818 1 88.92 279 LEU B O 1
ATOM 4433 N N . GLN B 1 280 ? -21.775 3.491 13.979 1 88.72 280 GLN B N 1
ATOM 4434 C CA . GLN B 1 280 ? -22.298 2.407 14.804 1 88.72 280 GLN B CA 1
ATOM 4435 C C . GLN B 1 280 ? -23.014 1.363 13.951 1 88.72 280 GLN B C 1
ATOM 4437 O O . GLN B 1 280 ? -22.889 0.161 14.197 1 88.72 280 GLN B O 1
ATOM 4442 N N . ARG B 1 281 ? -23.715 1.831 13.004 1 88.8 281 ARG B N 1
ATOM 4443 C CA . ARG B 1 281 ? -24.392 0.93 12.077 1 88.8 281 ARG B CA 1
ATOM 4444 C C . ARG B 1 281 ? -23.388 0.069 11.318 1 88.8 281 ARG B C 1
ATOM 4446 O O . ARG B 1 281 ? -23.567 -1.145 11.2 1 88.8 281 ARG B O 1
ATOM 4453 N N . PHE B 1 282 ? -22.367 0.697 10.827 1 92.75 282 PHE B N 1
ATOM 4454 C CA . PHE B 1 282 ? -21.344 -0.04 10.096 1 92.75 282 PHE B CA 1
ATOM 4455 C C . PHE B 1 282 ? -20.678 -1.077 10.993 1 92.75 282 PHE B C 1
ATOM 4457 O O . PHE B 1 282 ? -20.418 -2.202 10.564 1 92.75 282 PHE B O 1
ATOM 4464 N N . LEU B 1 283 ? -20.386 -0.685 12.206 1 92.83 283 LEU B N 1
ATOM 4465 C CA . LEU B 1 283 ? -19.724 -1.576 13.153 1 92.83 283 LEU B CA 1
ATOM 4466 C C . LEU B 1 283 ? -20.569 -2.818 13.413 1 92.83 283 LEU B C 1
ATOM 4468 O O . LEU B 1 283 ? -20.031 -3.901 13.652 1 92.83 283 LEU B O 1
ATOM 4472 N N . ARG B 1 284 ? -21.825 -2.737 13.322 1 92.64 284 ARG B N 1
ATOM 4473 C CA . ARG B 1 284 ? -22.704 -3.889 13.499 1 92.64 284 ARG B CA 1
ATOM 4474 C C . ARG B 1 284 ? -22.498 -4.911 12.386 1 92.64 284 ARG B C 1
ATOM 4476 O O . ARG B 1 284 ? -22.627 -6.116 12.612 1 92.64 284 ARG B O 1
ATOM 4483 N N . TYR B 1 285 ? -22.144 -4.442 11.217 1 93.86 285 TYR B N 1
ATOM 4484 C CA . TYR B 1 285 ? -21.883 -5.347 10.103 1 93.86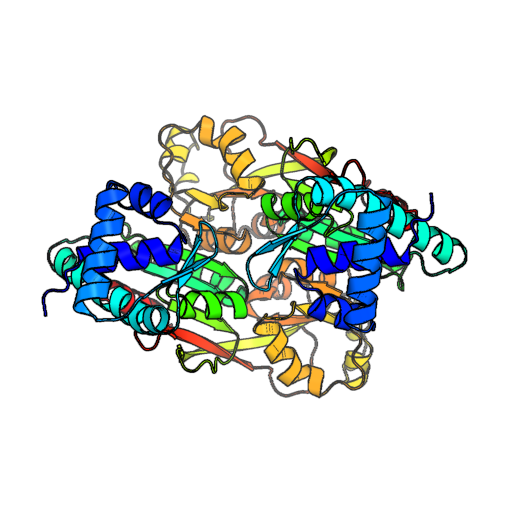 285 TYR B CA 1
ATOM 4485 C C . TYR B 1 285 ? -20.544 -6.054 10.277 1 93.86 285 TYR B C 1
ATOM 4487 O O . TYR B 1 285 ? -20.29 -7.079 9.64 1 93.86 285 TYR B O 1
ATOM 4495 N N . CYS B 1 286 ? -19.673 -5.422 11.037 1 92.45 286 CYS B N 1
ATOM 4496 C CA . CYS B 1 286 ? -18.364 -6.017 11.285 1 92.45 286 CYS B CA 1
ATOM 4497 C C . CYS B 1 286 ? -18.465 -7.157 12.29 1 92.45 286 CYS B C 1
ATOM 4499 O O . CYS B 1 286 ? -17.551 -7.977 12.399 1 92.45 286 CYS B O 1
ATOM 4501 N N . ASP B 1 287 ? -19.509 -7.146 13.093 1 87.09 287 ASP B N 1
ATOM 4502 C CA . ASP B 1 287 ? -19.684 -8.193 14.096 1 87.09 287 ASP B CA 1
ATOM 4503 C C . ASP B 1 287 ? -20.106 -9.509 13.448 1 87.09 287 ASP B C 1
ATOM 4505 O O . ASP B 1 287 ? -21.233 -9.637 12.966 1 87.09 287 ASP B O 1
ATOM 4509 N N . ILE B 1 288 ? -19.033 -10.255 12.835 1 70.08 288 ILE B N 1
ATOM 4510 C CA . ILE B 1 288 ? -19.263 -11.492 12.096 1 70.08 288 ILE B CA 1
ATOM 4511 C C . ILE B 1 288 ? -19.406 -12.657 13.072 1 70.08 288 ILE B C 1
ATOM 4513 O O . ILE B 1 288 ? -18.726 -12.7 14.101 1 70.08 288 ILE B O 1
#

Radius of gyration: 26.16 Å; Cα contacts (8 Å, |Δi|>4): 1062; chains: 2; bounding box: 72×73×55 Å

Nearest PDB structures (foldseek):
  7erp-assembly2_C  TM=9.890E-01  e=8.398E-40  Cronobacter sakazakii
  7erq-assembly1_B  TM=9.359E-01  e=8.297E-42  Cronobacter sakazakii
  8sbh-assembly1_B  TM=9.709E-01  e=9.867E-41  Escherichia coli K-12
  7fdf-assembly1_A-2  TM=9.572E-01  e=4.353E-38  Cronobacter sakazakii
  6xtv-assembly1_B  TM=5.444E-01  e=4.722E-19  Corynebacterium glutamicum MB001

pLDDT: mean 90.58, std 8.16, range [45.95, 98.74]

Secondary structure (DSSP, 8-state):
----HHHHHHHHHHHHHS-HHHHHHHHT--HHHHHHHHHHHHHHHTS--EEEETTEEEE-HHHHHHHHHHHHHHHHHHHHHHTTSSS---EEEEEEHHHHHHTHHHHHHHHHHH-TTS-EEEEEE-HHHHHHHHHTTSSSEEEEES----TTEEEEEEEEEEEEEEE-TT-GGGSS---HHHHHHSEEEEEPTT-HHHHHHHHHTGGGSTT-EEEEEES-HHHHHHHHHTTS-BEEEEHHHHHHHHHHTSSEE---SSS-EEEEEEEEEETT----HHHHHHHHHH--/----HHHHHHHHHHHHHS-HHHHHHHHT--HHHHHHHHHHHHHHHTS--EEEETTEEEE-HHHHHHHHHHHHHHHHHHHHHHTTSSS---EEEEEEHHHHHHTHHHHHHHHHHH-TTS-EEEEEE-HHHHHHHHHTTSSSEEEEES----TTEEEEEEEEEEEEEEE-TT-GGGSS---HHHHHHSEEEEEPTT-HHHHHHHHHTGGGSTT-EEEEEES-HHHHHHHHHTTS-BEEEEHHHHHHHHHHTSSEE---SSS-EEEEEEEEEETT----HHHHHHHHHH--

Sequence (576 aa):
MHITLRQLEVFAEVLKSGSTTQASQMLSLSQSAVSAALTDLEGQLGVQLFDRVGKRLVVNEHGRLLYPRALATLEQATEIEQLFREDNGAIRVYASSTIGNYILPEIIARYRRDFPSLPLELSVGNSQDVITAVSDFRVDIGLIEGPCHAAEIIAEPWLEDELVVFAAPGSALLTGEVTLARLAEAPWILRERGSGTREIVDYLLLSHLPEFHLGMELGNSEAIKHAVRHGLGISCLSRRVIAEQLDSGSLVELPVPLPRLTRKLWRIHHRQKHLSNALQRFLRYCDIMHITLRQLEVFAEVLKSGSTTQASQMLSLSQSAVSAALTDLEGQLGVQLFDRVGKRLVVNEHGRLLYPRALATLEQATEIEQLFREDNGAIRVYASSTIGNYILPEIIARYRRDFPSLPLELSVGNSQDVITAVSDFRVDIGLIEGPCHAAEIIAEPWLEDELVVFAAPGSALLTGEVTLARLAEAPWILRERGSGTREIVDYLLLSHLPEFHLGMELGNSEAIKHAVRHGLGISCLSRRVIAEQLDSGSLVELPVPLPRLTRKLWRIHHRQKHLSNALQRFLRYCDI

Foldseek 3Di:
DPQDLVLLLLLLLCAVVQALCRSCVVVVHDSVVSVVSQVVVCVVVVHHQFDDDDRGTHGDPNVLVCNLVSVQVNVVVVLVVCVPPPAQAEAEEEEEDLCLPQPVVVLVVVVCVVVVPHHYHYHYFAQQVQVVCQSSVVGAKYKHQADDDDPQKDKDFADKWFKFKKAFLPDPCVVDANALAVQQAWAEEEEDPRHSFRVLCVVQPVVSRPNRHHQYYDHDPVVVLVCRLVPSTMYMDTCSSCVVCCVVRSMHTHDYPGPTSMTTMMMMHGPSRDCRPVNVVSVVSSRD/DPQDLVLLLLLLLCAVVQALCRSCVVVVHDSVVSVVSQVVVCVVVVHHQFDDDDRGTHGDPNVLVCNLVSVQVNVVVVLVVCVPPPAFAEAEEEEEDLCLPQPVVVLVVVVCVVVVPHHYHYHYFAQQVQVVCQSSVVGAKYKHQADDDDPQKDKDFADKWFKFKKAFLPDPCVVDANALANQQAWAEEEEDPRHSFRVLCVVQPVVSRPNRHHQYYDHDPVVVLVCRLVPSTMYMDTCSSCVVCCVVRSMHTHDYPGPTSMTTMMMMHGPSRDCRPVNVVSVVSSRD

InterPro domains:
  IPR000847 LysR, HTH, N-terminal domain [PF00126] (5-64)
  IPR000847 LysR, HTH, N-terminal domain [PR00039] (20-31)
  IPR000847 LysR, HTH, N-terminal domain [PR00039] (31-41)
  IPR000847 LysR, HTH, N-terminal domain [PR00039] (41-52)
  IPR000847 LysR, HTH, N-terminal domain [PS50931] (3-60)
  IPR005119 LysR, substrate-binding [PF03466] (86-286)
  IPR036388 Winged helix-like DNA-binding domain superfamily [G3DSA:1.10.10.10] (1-83)
  IPR036390 Winged helix DNA-binding domain superfamily [SSF46785] (2-109)
  IPR049752 DNA-binding transcriptional regulator YeiE [NF040889] (1-287)